Protein AF-A0A4V5NFE4-F1 (afdb_monomer_lite)

Radius of gyration: 32.23 Å; chains: 1; bounding box: 71×56×98 Å

InterPro domains:
  IPR002641 Patatin-like phospholipase domain [PF01734] (300-366)
  IPR002641 Patatin-like phospholipase domain [PS51635] (300-390)
  IPR016035 Acyl transferase/acyl hydrolase/lysophospholipase [SSF52151] (295-385)
  IPR021771 Triacylglycerol lipase, N-terminal [PF11815] (141-292)
  IPR050301 Neuropathy target esterase [PTHR14226] (106-389)

Foldseek 3Di:
DFPPCCVLFAPDQPDPRLQDLVLAPCSVPPVDDVVVLVVVVCVLLDDPPNPPPPPDPDDDDPPPPPDPPPFFFPFDDDPDDPDDDDDPPPPPPPPDPPPPPDPVVVVPVVVVVVVVVVVVVVVVVVVVVVVVVVVCCCVVPVQDDPLVVLVVQLVPDPDPVSNQVSQVVNCVVVVVVVVLAPQDDDQFDSVVLQVLLVLLVVLLVQLVVVLVVPPPPPPDDHSLNVNLVSLLVQLAACRRRLPPVVQVPSGSDDGRPSSVSSVVSSVSSLVCNVPGPVDDPVSNVVSVVSSCVGNDFDEAEQEDDPVCSVVVLVVQLRCLSRVNRGQHYHYDDSVNVVSVVVNPDDSSSSSSNSGPNVVVVVCPQVDDPVVQVVVCVNGVHSDDPSVVVD

Sequence (390 aa):
MADIRKSTDGPDPFSPSAYDFTQIPDYDNDFVVDDDFAEFAKALSAPENASASQDDLTTPPTVFITALNDWRPINQRVRGRRKGSSKKRRPPRRGKDEAREGFVYTLLKWPLLGVVFGWIVLLGAGYMLTRLYIYLYENLVTWRGKREMLRQRLQSQTIYEDWVKAAKELDEHLGNEQWKKTDEYAYYDSKTVRRVKEQMLTLRTRAEAEEKDQSSGNGRIKAIDELRGLVEACVKNNFVGFENPRLYSETYFGTKNLVQSYVDEVSASLTLLLNSRQLTQEDKRTLFKHIHTNFGRTALCLSGGATFAYYHFGIAKALLDASLLPSIITGTSGGALVAALLATRTDDELKKLLVPALAGRITACADPFSVWARRWYKTGARFDSVDWAK

Secondary structure (DSSP, 8-state):
---S-GGG--S-TTSGGGG-GGGSTTTT-----HHHHHHHHHHHHS-TT-S--TT--SS----------TTS-TT---------S----PPP-----SS---HHHHHHHHHHHHHHHHHHHHHHHHHHHHHHHHHHHIIIIIS-HHHHHHHHHHHT--SHHHHHHHHHHHHHHHTHHHHHH----TTS-HHHHHHHHHHHHHHHHHHHHHHHS----TTS--HHHHHHHHHHHH-STTGGGTT-GGGGSSSSS---HHHHHHHHHHHHHHHHHHH-SSS-HHHHHHHHHHHHHHH---EEEE---GGGGGHHHHHHHHHHHTT---SEEEE-THHHHHHHHHHTS-HHHHHHHSSGGGGGG--TT-S-HHHHHHHHHHHS-SS-HHHHH-

Structure (mmCIF, N/CA/C/O backbone):
data_AF-A0A4V5NFE4-F1
#
_entry.id   AF-A0A4V5NFE4-F1
#
loop_
_atom_site.group_PDB
_atom_site.id
_atom_site.type_symbol
_atom_site.label_atom_id
_atom_site.label_alt_id
_atom_site.label_comp_id
_atom_site.label_asym_id
_atom_site.label_entity_id
_atom_site.label_seq_id
_atom_site.pdbx_PDB_ins_code
_atom_site.Cartn_x
_atom_site.Cartn_y
_atom_site.Cartn_z
_atom_site.occupancy
_atom_site.B_iso_or_equiv
_atom_site.auth_seq_id
_atom_site.auth_comp_id
_atom_site.auth_asym_id
_atom_site.auth_atom_id
_atom_site.pdbx_PDB_model_num
ATOM 1 N N . MET A 1 1 ? -6.784 -12.248 8.640 1.00 42.47 1 MET A N 1
ATOM 2 C CA . MET A 1 1 ? -6.821 -11.436 7.409 1.00 42.47 1 MET A CA 1
ATOM 3 C C . MET A 1 1 ? -5.852 -12.059 6.424 1.00 42.47 1 MET A C 1
ATOM 5 O O . MET A 1 1 ? -4.655 -11.857 6.537 1.00 42.47 1 MET A O 1
ATOM 9 N N . ALA A 1 2 ? -6.396 -12.943 5.604 1.00 45.94 2 ALA A N 1
ATOM 10 C CA . ALA A 1 2 ? -5.858 -13.602 4.419 1.00 45.94 2 ALA A CA 1
ATOM 11 C C . ALA A 1 2 ? -7.081 -14.358 3.883 1.00 45.94 2 ALA A C 1
ATOM 13 O O . ALA A 1 2 ? -7.853 -14.876 4.703 1.00 45.94 2 ALA A O 1
ATOM 14 N N . ASP A 1 3 ? -7.338 -14.347 2.583 1.00 45.06 3 ASP A N 1
ATOM 15 C CA . ASP A 1 3 ? -8.487 -15.055 2.033 1.00 45.06 3 ASP A CA 1
ATOM 16 C C . ASP A 1 3 ? -8.400 -16.544 2.412 1.00 45.06 3 ASP A C 1
ATOM 18 O O . ASP A 1 3 ? -7.422 -17.235 2.129 1.00 45.06 3 ASP A O 1
ATOM 22 N N . ILE A 1 4 ? -9.406 -17.040 3.135 1.00 51.56 4 ILE A N 1
ATOM 23 C CA . ILE A 1 4 ? -9.462 -18.448 3.553 1.00 51.56 4 ILE A CA 1
ATOM 24 C C . ILE A 1 4 ? -9.894 -19.317 2.358 1.00 51.56 4 ILE A C 1
ATOM 26 O O . ILE A 1 4 ? -9.630 -20.522 2.326 1.00 51.56 4 ILE A O 1
ATOM 30 N N . ARG A 1 5 ? -10.543 -18.724 1.345 1.00 57.38 5 ARG A N 1
ATOM 31 C CA . ARG A 1 5 ? -11.053 -19.429 0.166 1.00 57.38 5 ARG A CA 1
ATOM 32 C C . ARG A 1 5 ? -9.983 -19.538 -0.917 1.00 57.38 5 ARG A C 1
ATOM 34 O O . ARG A 1 5 ? -10.100 -18.970 -1.996 1.00 57.38 5 ARG A O 1
ATOM 41 N N . LYS A 1 6 ? -9.010 -20.416 -0.670 1.00 66.38 6 LYS A N 1
ATOM 42 C CA . LYS A 1 6 ? -7.976 -20.804 -1.648 1.00 66.38 6 LYS A CA 1
ATOM 43 C C . LYS A 1 6 ? -8.512 -21.497 -2.905 1.00 66.38 6 LYS A C 1
ATOM 45 O O . LYS A 1 6 ? -7.764 -21.763 -3.833 1.00 66.38 6 LYS A O 1
ATOM 50 N N . SER A 1 7 ? -9.805 -21.821 -2.952 1.00 62.34 7 SER A N 1
ATOM 51 C CA . SER A 1 7 ? -10.431 -22.508 -4.089 1.00 62.34 7 SER A CA 1
ATOM 52 C C . SER A 1 7 ? -10.428 -21.687 -5.380 1.00 62.34 7 SER A C 1
ATOM 54 O O . SER A 1 7 ? -10.565 -22.255 -6.457 1.00 62.34 7 SER A O 1
ATOM 56 N N . THR A 1 8 ? -10.336 -20.360 -5.269 1.00 64.12 8 THR A N 1
ATOM 57 C CA . THR A 1 8 ? -10.259 -19.437 -6.413 1.00 64.12 8 THR A CA 1
ATOM 58 C C . THR A 1 8 ? -8.834 -19.019 -6.745 1.00 64.12 8 THR A C 1
ATOM 60 O O . THR A 1 8 ? -8.631 -18.306 -7.725 1.00 64.12 8 THR A O 1
ATOM 63 N N . ASP A 1 9 ? -7.864 -19.411 -5.920 1.00 70.38 9 ASP A N 1
ATOM 64 C CA . ASP A 1 9 ? -6.477 -19.039 -6.141 1.00 70.38 9 ASP A CA 1
ATOM 65 C C . ASP A 1 9 ? -5.940 -19.840 -7.326 1.00 70.38 9 ASP A C 1
ATOM 67 O O . ASP A 1 9 ? -6.214 -21.035 -7.469 1.00 70.38 9 ASP A O 1
ATOM 71 N N . GLY A 1 10 ? -5.208 -19.159 -8.208 1.00 73.12 10 GLY A N 1
ATOM 72 C CA . GLY A 1 10 ? -4.494 -19.807 -9.298 1.00 73.12 10 GLY A CA 1
ATOM 73 C C . GLY A 1 10 ? -3.487 -20.862 -8.806 1.00 73.12 10 GLY A C 1
ATOM 74 O O . GLY A 1 10 ? -3.285 -21.039 -7.602 1.00 73.12 10 GLY A O 1
ATOM 75 N N . PRO A 1 11 ? -2.833 -21.574 -9.737 1.00 80.25 11 PRO A N 1
ATOM 76 C CA . PRO A 1 11 ? -1.801 -22.554 -9.405 1.00 80.25 11 PRO A CA 1
ATOM 77 C C . PRO A 1 11 ? -0.707 -21.964 -8.500 1.00 80.25 11 PRO A C 1
ATOM 79 O O . PRO A 1 11 ? -0.379 -20.780 -8.591 1.00 80.25 11 PRO A O 1
ATOM 82 N N . ASP A 1 12 ? -0.113 -22.812 -7.653 1.00 79.75 12 ASP A N 1
ATOM 83 C CA . ASP A 1 12 ? 1.001 -22.414 -6.785 1.00 79.75 12 ASP A CA 1
ATOM 84 C C . ASP A 1 12 ? 2.127 -21.780 -7.626 1.00 79.75 12 ASP A C 1
ATOM 86 O O . ASP A 1 12 ? 2.523 -22.400 -8.617 1.00 79.75 12 ASP A O 1
ATOM 90 N N . PRO A 1 13 ? 2.669 -20.600 -7.265 1.00 78.19 13 PRO A N 1
ATOM 91 C CA . PRO A 1 13 ? 3.640 -19.877 -8.092 1.00 78.19 13 PRO A CA 1
ATOM 92 C C . PRO A 1 13 ? 4.900 -20.668 -8.470 1.00 78.19 13 PRO A C 1
ATOM 94 O O . PRO A 1 13 ? 5.559 -20.326 -9.449 1.00 78.19 13 PRO A O 1
ATOM 97 N N . PHE A 1 14 ? 5.248 -21.707 -7.707 1.00 82.31 14 PHE A N 1
ATOM 98 C CA . PHE A 1 14 ? 6.413 -22.558 -7.954 1.00 82.31 14 PHE A CA 1
ATOM 99 C C . PHE A 1 14 ? 6.060 -23.864 -8.681 1.00 82.31 14 PHE A C 1
ATOM 101 O O . PHE A 1 14 ? 6.948 -24.653 -9.008 1.00 82.31 14 PHE A O 1
ATOM 108 N N . SER A 1 15 ? 4.777 -24.109 -8.950 1.00 87.44 15 SER A N 1
ATOM 109 C CA . SER A 1 15 ? 4.323 -25.273 -9.709 1.00 87.44 15 SER A CA 1
ATOM 110 C C . SER A 1 15 ? 4.553 -25.094 -11.217 1.00 87.44 15 SER A C 1
ATOM 112 O O . SER A 1 15 ? 4.412 -23.986 -11.736 1.00 87.44 15 SER A O 1
ATOM 114 N N . PRO A 1 16 ? 4.826 -26.175 -11.974 1.00 87.38 16 PRO A N 1
ATOM 115 C CA . PRO A 1 16 ? 4.934 -26.098 -13.433 1.00 87.38 16 PRO A CA 1
ATOM 116 C C . PRO A 1 16 ? 3.672 -25.546 -14.111 1.00 87.38 16 PRO A C 1
ATOM 118 O O . PRO A 1 16 ? 3.772 -24.794 -15.075 1.00 87.38 16 PRO A O 1
ATOM 121 N N . SER A 1 17 ? 2.488 -25.861 -13.573 1.00 87.00 17 SER A N 1
ATOM 122 C CA . SER A 1 17 ? 1.201 -25.339 -14.054 1.00 87.00 17 SER A CA 1
ATOM 123 C C . SER A 1 17 ? 1.091 -23.820 -13.964 1.00 87.00 17 SER A C 1
ATOM 125 O O . SER A 1 17 ? 0.390 -23.216 -14.762 1.00 87.00 17 SER A O 1
ATOM 127 N N . ALA A 1 18 ? 1.807 -23.175 -13.040 1.00 86.69 18 ALA A N 1
ATOM 128 C CA . ALA A 1 18 ? 1.768 -21.723 -12.903 1.00 86.69 18 ALA A CA 1
ATOM 129 C C . ALA A 1 18 ? 2.459 -20.972 -14.045 1.00 86.69 18 ALA A C 1
ATOM 131 O O . ALA A 1 18 ? 2.269 -19.764 -14.171 1.00 86.69 18 ALA A O 1
ATOM 132 N N . TYR A 1 19 ? 3.217 -21.684 -14.882 1.00 89.50 19 TYR A N 1
ATOM 133 C CA . TYR A 1 19 ? 3.859 -21.175 -16.093 1.00 89.50 19 TYR A CA 1
ATOM 134 C C . TYR A 1 19 ? 3.130 -21.604 -17.376 1.00 89.50 19 TYR A C 1
ATOM 136 O O . TYR A 1 19 ? 3.599 -21.307 -18.473 1.00 89.50 19 TYR A O 1
ATOM 144 N N . ASP A 1 20 ? 1.994 -22.294 -17.256 1.00 89.25 20 ASP A N 1
ATOM 145 C CA . ASP A 1 20 ? 1.175 -22.694 -18.394 1.00 89.25 20 ASP A CA 1
ATOM 146 C C . ASP A 1 20 ? 0.302 -21.524 -18.869 1.00 89.25 20 ASP A C 1
ATOM 148 O O . ASP A 1 20 ? -0.683 -21.145 -18.233 1.00 89.25 20 ASP A O 1
ATOM 152 N N . PHE A 1 21 ? 0.672 -20.940 -20.008 1.00 85.44 21 PHE A N 1
ATOM 153 C CA . PHE A 1 21 ? -0.012 -19.780 -20.581 1.00 85.44 21 PHE A CA 1
ATOM 154 C C . PHE A 1 21 ? -1.460 -20.068 -20.982 1.00 85.44 21 PHE A C 1
ATOM 156 O O . PHE A 1 21 ? -2.280 -19.155 -20.956 1.00 85.44 21 PHE A O 1
ATOM 163 N N . THR A 1 22 ? -1.793 -21.327 -21.283 1.00 85.38 22 THR A N 1
ATOM 164 C CA . THR A 1 22 ? -3.147 -21.720 -21.708 1.00 85.38 22 THR A CA 1
ATOM 165 C C . THR A 1 22 ? -4.180 -21.609 -20.585 1.00 85.38 22 THR A C 1
ATOM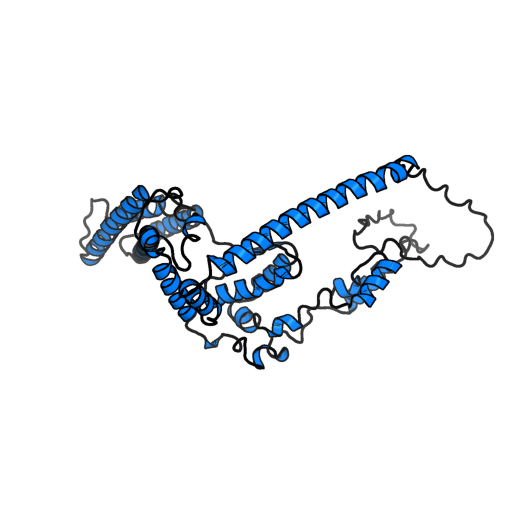 167 O O . THR A 1 22 ? -5.381 -21.584 -20.843 1.00 85.38 22 THR A O 1
ATOM 170 N N . GLN A 1 23 ? -3.724 -21.511 -19.333 1.00 82.38 23 GLN A N 1
ATOM 171 C CA . GLN A 1 23 ? -4.587 -21.379 -18.157 1.00 82.38 23 GLN A CA 1
ATOM 172 C C . GLN A 1 23 ? -4.990 -19.929 -17.872 1.00 82.38 23 GLN A C 1
ATOM 174 O O . GLN A 1 23 ? -5.853 -19.685 -17.025 1.00 82.38 23 GLN A O 1
ATOM 179 N N . ILE A 1 24 ? -4.368 -18.964 -18.554 1.00 87.12 24 ILE A N 1
ATOM 180 C CA . ILE A 1 24 ? -4.669 -17.548 -18.372 1.00 87.12 24 ILE A CA 1
ATOM 181 C C . ILE A 1 24 ? -6.026 -17.239 -19.026 1.00 87.12 24 ILE A C 1
ATOM 183 O O . ILE A 1 24 ? -6.251 -17.633 -20.174 1.00 87.12 24 ILE A O 1
ATOM 187 N N . PRO A 1 25 ? -6.931 -16.512 -18.342 1.00 84.00 25 PRO A N 1
ATOM 188 C CA . PRO A 1 25 ? -8.151 -16.013 -18.969 1.00 84.00 25 PRO A CA 1
ATOM 189 C C . PRO A 1 25 ? -7.836 -15.223 -20.244 1.00 84.00 25 PRO A C 1
ATOM 191 O O . PRO A 1 25 ? -6.888 -14.440 -20.265 1.00 84.00 25 PRO A O 1
ATOM 194 N N . ASP A 1 26 ? -8.636 -15.422 -21.291 1.00 82.12 26 ASP A N 1
ATOM 195 C CA . ASP A 1 26 ? -8.497 -14.722 -22.574 1.00 82.12 26 ASP A CA 1
ATOM 196 C C . ASP A 1 26 ? -7.127 -14.905 -23.260 1.00 82.12 26 ASP A C 1
ATOM 198 O O . ASP A 1 26 ? -6.716 -14.059 -24.049 1.00 82.12 26 ASP A O 1
ATOM 202 N N . TYR A 1 27 ? -6.412 -16.006 -22.988 1.00 82.00 27 TYR A N 1
ATOM 203 C CA . TYR A 1 27 ? -5.087 -16.262 -23.572 1.00 82.00 27 TYR A CA 1
ATOM 204 C C . TYR A 1 27 ? -5.064 -16.175 -25.109 1.00 82.00 27 TYR A C 1
ATOM 206 O O . TYR A 1 27 ? -4.124 -15.606 -25.668 1.00 82.00 27 TYR A O 1
ATOM 214 N N . ASP A 1 28 ? -6.102 -16.700 -25.766 1.00 82.88 28 ASP A N 1
ATOM 215 C CA . ASP A 1 28 ? -6.247 -16.710 -27.228 1.00 82.88 28 ASP A CA 1
ATOM 216 C C . ASP A 1 28 ? -6.814 -15.393 -27.794 1.00 82.88 28 ASP A C 1
ATOM 218 O O . ASP A 1 28 ? -7.025 -15.275 -29.001 1.00 82.88 28 ASP A O 1
ATOM 222 N N . ASN A 1 29 ? -7.102 -14.402 -26.943 1.00 83.19 29 ASN A N 1
ATOM 223 C CA . ASN A 1 29 ? -7.672 -13.128 -27.359 1.00 83.19 29 ASN A CA 1
ATOM 224 C C . ASN A 1 29 ? -6.638 -12.006 -27.232 1.00 83.19 29 ASN A C 1
ATOM 226 O O . ASN A 1 29 ? -6.311 -11.534 -26.143 1.00 83.19 29 ASN A O 1
ATOM 230 N N . ASP A 1 30 ? -6.151 -11.540 -28.376 1.00 77.44 30 ASP A N 1
ATOM 231 C CA . ASP A 1 30 ? -5.199 -10.433 -28.429 1.00 77.44 30 ASP A CA 1
ATOM 232 C C . ASP A 1 30 ? -5.882 -9.059 -28.367 1.00 77.44 30 ASP A C 1
ATOM 234 O O . ASP A 1 30 ? -5.192 -8.050 -28.289 1.00 77.44 30 ASP A O 1
ATOM 238 N N . PHE A 1 31 ? -7.223 -8.998 -28.358 1.00 80.38 31 PHE A N 1
ATOM 239 C CA . PHE A 1 31 ? -8.007 -7.752 -28.348 1.00 80.38 31 PHE A CA 1
ATOM 240 C C . PHE A 1 31 ? -7.602 -6.764 -29.461 1.00 80.38 31 PHE A C 1
ATOM 242 O O . PHE A 1 31 ? -7.769 -5.551 -29.335 1.00 80.38 31 PHE A O 1
ATOM 249 N N . VAL A 1 32 ? -7.086 -7.306 -30.566 1.00 84.38 32 VAL A N 1
ATOM 250 C CA . VAL A 1 32 ? -6.557 -6.586 -31.723 1.00 84.38 32 VAL A CA 1
ATOM 251 C C . VAL A 1 32 ? -7.420 -6.891 -32.945 1.00 84.38 32 VAL A C 1
ATOM 253 O O . VAL A 1 32 ? -7.739 -8.044 -33.225 1.00 84.38 32 VAL A O 1
ATOM 256 N N . VAL A 1 33 ? -7.770 -5.847 -33.698 1.00 89.62 33 VAL A N 1
ATOM 257 C CA . VAL A 1 33 ? -8.383 -5.963 -35.026 1.00 89.62 33 VAL A CA 1
ATOM 258 C C . VAL A 1 33 ? -7.286 -5.729 -36.062 1.00 89.62 33 VAL A C 1
ATOM 260 O O . VAL A 1 33 ? -6.820 -4.605 -36.232 1.00 89.62 33 VAL A O 1
ATOM 263 N N . ASP A 1 34 ? -6.831 -6.784 -36.740 1.00 88.00 34 ASP A N 1
ATOM 264 C CA . ASP A 1 34 ? -5.679 -6.698 -37.654 1.00 88.00 34 ASP A CA 1
ATOM 265 C C . ASP A 1 34 ? -5.867 -5.686 -38.796 1.00 88.00 34 ASP A C 1
ATOM 267 O O . ASP A 1 34 ? -4.896 -5.048 -39.216 1.00 88.00 34 ASP A O 1
ATOM 271 N N . ASP A 1 35 ? -7.105 -5.492 -39.259 1.00 90.88 35 ASP A N 1
ATOM 272 C CA . ASP A 1 35 ? -7.438 -4.514 -40.299 1.00 90.88 35 ASP A CA 1
ATOM 273 C C . ASP A 1 35 ? -7.115 -3.074 -39.861 1.00 90.88 35 ASP A C 1
ATOM 275 O O . ASP A 1 35 ? -6.556 -2.301 -40.645 1.00 90.88 35 ASP A O 1
ATOM 279 N N . ASP A 1 36 ? -7.358 -2.728 -38.592 1.00 90.75 36 ASP A N 1
ATOM 280 C CA . ASP A 1 36 ? -7.062 -1.396 -38.049 1.00 90.75 36 ASP A CA 1
ATOM 281 C C . ASP A 1 36 ? -5.549 -1.135 -38.022 1.00 90.75 36 ASP A C 1
ATOM 283 O O . ASP A 1 36 ? -5.081 -0.038 -38.341 1.00 90.75 36 ASP A O 1
ATOM 287 N N . PHE A 1 37 ? -4.750 -2.161 -37.716 1.00 88.50 37 PHE A N 1
ATOM 288 C CA . PHE A 1 37 ? -3.289 -2.061 -37.739 1.00 88.50 37 PHE A CA 1
ATOM 289 C C . PHE A 1 37 ? -2.721 -2.012 -39.156 1.00 88.50 37 PHE A C 1
ATOM 291 O O . PHE A 1 37 ? -1.714 -1.334 -39.391 1.00 88.50 37 PHE A O 1
ATOM 298 N N . ALA A 1 38 ? -3.366 -2.680 -40.115 1.00 88.19 38 ALA A N 1
ATOM 299 C CA . ALA A 1 38 ? -3.023 -2.543 -41.525 1.00 88.19 38 ALA A CA 1
ATOM 300 C C . ALA A 1 38 ? -3.274 -1.106 -42.014 1.00 88.19 38 ALA A C 1
ATOM 302 O O . ALA A 1 38 ? -2.422 -0.538 -42.706 1.00 88.19 38 ALA A O 1
ATOM 303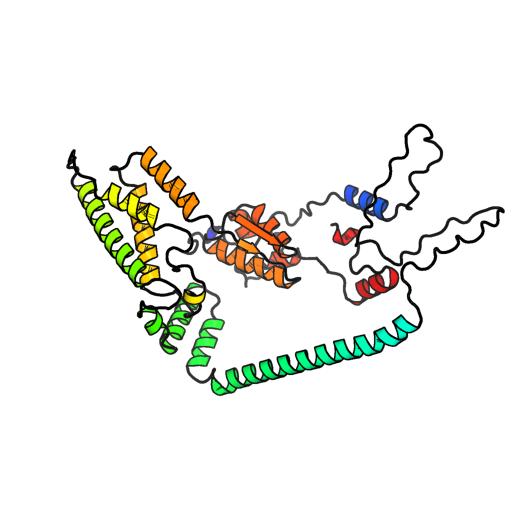 N N . GLU A 1 39 ? -4.389 -0.486 -41.618 1.00 88.44 39 GLU A N 1
ATOM 304 C CA . GLU A 1 39 ? -4.667 0.929 -41.897 1.00 88.44 39 GLU A CA 1
ATOM 305 C C . GLU A 1 39 ? -3.695 1.870 -41.175 1.00 88.44 39 GLU A C 1
ATOM 307 O O . GLU A 1 39 ? -3.168 2.802 -41.788 1.00 88.44 39 GLU A O 1
ATOM 312 N N . PHE A 1 40 ? -3.344 1.592 -39.917 1.00 87.56 40 PHE A N 1
ATOM 313 C CA . PHE A 1 40 ? -2.325 2.354 -39.191 1.00 87.56 40 PHE A CA 1
ATOM 314 C C . PHE A 1 40 ? -0.956 2.308 -39.893 1.00 87.56 40 PHE A C 1
ATOM 316 O O . PHE A 1 40 ? -0.304 3.341 -40.079 1.00 87.56 40 PHE A O 1
ATOM 323 N N . ALA A 1 41 ? -0.535 1.136 -40.377 1.00 86.81 41 ALA A N 1
ATOM 324 C CA . ALA A 1 41 ? 0.697 0.983 -41.149 1.00 86.81 41 ALA A CA 1
ATOM 325 C C . ALA A 1 41 ? 0.652 1.748 -42.490 1.00 86.81 41 ALA A C 1
ATOM 327 O O . ALA A 1 41 ? 1.647 2.363 -42.903 1.00 86.81 41 ALA A O 1
ATOM 328 N N . LYS A 1 42 ? -0.506 1.765 -43.168 1.00 86.31 42 LYS A N 1
ATOM 329 C CA . LYS A 1 42 ? -0.725 2.599 -44.364 1.00 86.31 42 LYS A CA 1
ATOM 330 C C . LYS A 1 42 ? -0.615 4.085 -44.023 1.00 86.31 42 LYS A C 1
ATOM 332 O O . LYS A 1 42 ? 0.092 4.804 -44.725 1.00 86.31 42 LYS A O 1
ATOM 337 N N . ALA A 1 43 ? -1.216 4.535 -42.923 1.00 84.94 43 ALA A N 1
ATOM 338 C CA . ALA A 1 43 ? -1.145 5.925 -42.474 1.00 84.94 43 ALA A CA 1
ATOM 339 C C . ALA A 1 43 ? 0.295 6.362 -42.148 1.00 84.94 43 ALA A C 1
ATOM 341 O O . ALA A 1 43 ? 0.718 7.444 -42.554 1.00 84.94 43 ALA A O 1
ATOM 342 N N . LEU A 1 44 ? 1.093 5.503 -41.502 1.00 81.88 44 LEU A N 1
ATOM 343 C CA . LEU A 1 44 ? 2.510 5.774 -41.218 1.00 81.88 44 LEU A CA 1
ATOM 344 C C . LEU A 1 44 ? 3.384 5.862 -42.480 1.00 81.88 44 LEU A C 1
ATOM 346 O O . LEU A 1 44 ? 4.412 6.544 -42.481 1.00 81.88 44 LEU A O 1
ATOM 350 N N . SER A 1 45 ? 3.004 5.153 -43.545 1.00 79.44 45 SER A N 1
ATOM 351 C CA . SER A 1 45 ? 3.718 5.152 -44.829 1.00 79.44 45 SER A CA 1
ATOM 352 C C . SER A 1 45 ? 3.161 6.155 -45.844 1.00 79.44 45 SER A C 1
ATOM 354 O O . SER A 1 45 ? 3.782 6.365 -46.895 1.00 79.44 45 SER A O 1
ATOM 356 N N . ALA A 1 46 ? 2.038 6.807 -45.530 1.00 74.94 46 ALA A N 1
ATOM 357 C CA . ALA A 1 46 ? 1.417 7.799 -46.388 1.00 74.94 46 ALA A CA 1
ATOM 358 C C . ALA A 1 46 ? 2.374 8.988 -46.603 1.00 74.94 46 ALA A C 1
ATOM 360 O O . ALA A 1 46 ? 2.906 9.555 -45.644 1.00 74.94 46 ALA A O 1
ATOM 361 N N . PRO A 1 47 ? 2.637 9.392 -47.860 1.00 70.06 47 PRO A N 1
ATOM 362 C CA . PRO A 1 47 ? 3.425 10.587 -48.109 1.00 70.06 47 PRO A CA 1
ATOM 363 C C . PRO A 1 47 ? 2.681 11.804 -47.543 1.00 70.06 47 PRO A C 1
ATOM 365 O O . PRO A 1 47 ? 1.480 11.928 -47.750 1.00 70.06 47 PRO A O 1
ATOM 368 N N . GLU A 1 48 ? 3.396 12.739 -46.906 1.00 54.84 48 GLU A N 1
ATOM 369 C CA . GLU A 1 48 ? 2.839 13.959 -46.268 1.00 54.84 48 GLU A CA 1
ATOM 370 C C . GLU A 1 48 ? 1.909 14.800 -47.161 1.00 54.84 48 GLU A C 1
ATOM 372 O O . GLU A 1 48 ? 1.190 15.660 -46.673 1.00 54.84 48 GLU A O 1
ATOM 377 N N . ASN A 1 49 ? 1.921 14.557 -48.473 1.00 51.72 49 ASN A N 1
ATOM 378 C CA . ASN A 1 49 ? 1.140 15.277 -49.474 1.00 51.72 49 ASN A CA 1
ATOM 379 C C . ASN A 1 49 ? 0.088 14.389 -50.172 1.00 51.72 49 ASN A C 1
ATOM 381 O O . ASN A 1 49 ? -0.306 14.699 -51.294 1.00 51.72 49 ASN A O 1
ATOM 385 N N . ALA A 1 50 ? -0.315 13.256 -49.582 1.00 45.84 50 ALA A N 1
ATOM 386 C CA . ALA A 1 50 ? -1.259 12.327 -50.213 1.00 45.84 50 ALA A CA 1
ATOM 387 C C . ALA A 1 50 ? -2.693 12.877 -50.338 1.00 45.84 50 ALA A C 1
ATOM 389 O O . ALA A 1 50 ? -3.400 12.453 -51.247 1.00 45.84 50 ALA A O 1
ATOM 390 N N . SER A 1 51 ? -3.097 13.878 -49.545 1.00 40.19 51 SER A N 1
ATOM 391 C CA . SER A 1 51 ? -4.315 14.665 -49.820 1.00 40.19 51 SER A CA 1
ATOM 392 C C . SER A 1 51 ? -4.046 15.765 -50.846 1.00 40.19 51 SER A C 1
ATOM 394 O O . SER A 1 51 ? -4.152 16.956 -50.567 1.00 40.19 51 SER A O 1
ATOM 396 N N . ALA A 1 52 ? -3.647 15.353 -52.043 1.00 38.53 52 ALA A N 1
ATOM 397 C CA . ALA A 1 52 ? -3.718 16.177 -53.243 1.00 38.53 52 ALA A CA 1
ATOM 398 C C . ALA A 1 52 ? -3.808 15.270 -54.479 1.00 38.53 52 ALA A C 1
ATOM 400 O O . ALA A 1 52 ? -3.036 15.407 -55.432 1.00 38.53 52 ALA A O 1
ATOM 401 N N . SER A 1 53 ? -4.728 14.300 -54.472 1.00 37.31 53 SER A N 1
ATOM 402 C CA . SER A 1 53 ? -5.276 13.818 -55.740 1.00 37.31 53 SER A CA 1
ATOM 403 C C . SER A 1 53 ? -6.003 14.993 -56.395 1.00 37.31 53 SER A C 1
ATOM 405 O O . SER A 1 53 ? -6.791 15.678 -55.752 1.00 37.31 53 SER A O 1
ATOM 407 N N . GLN A 1 54 ? -5.687 15.259 -57.660 1.00 42.38 54 GLN A N 1
ATOM 408 C CA . GLN A 1 54 ? -6.100 16.440 -58.427 1.00 42.38 54 GLN A CA 1
ATOM 409 C C . GLN A 1 54 ? -7.612 16.557 -58.708 1.00 42.38 54 GLN A C 1
ATOM 411 O O . GLN A 1 54 ? -7.986 17.395 -59.523 1.00 42.38 54 GLN A O 1
ATOM 416 N N . ASP A 1 55 ? -8.468 15.782 -58.043 1.00 40.88 55 ASP A N 1
ATOM 417 C CA . ASP A 1 55 ? -9.886 15.658 -58.402 1.00 40.88 55 ASP A CA 1
ATOM 418 C C . ASP A 1 55 ? -10.866 16.295 -57.408 1.00 40.88 55 ASP A C 1
ATOM 420 O O . ASP A 1 55 ? -12.067 16.228 -57.644 1.00 40.88 55 ASP A O 1
ATOM 424 N N . ASP A 1 56 ? -10.405 16.970 -56.350 1.00 41.03 56 ASP A N 1
ATOM 425 C CA . ASP A 1 56 ? -11.318 17.639 -55.410 1.00 41.03 56 ASP A CA 1
ATOM 426 C C . ASP A 1 56 ? -10.966 19.121 -55.213 1.00 41.03 56 ASP A C 1
ATOM 428 O O . ASP A 1 56 ? -10.263 19.532 -54.291 1.00 41.03 56 ASP A O 1
ATOM 432 N N . LEU A 1 57 ? -11.419 19.942 -56.165 1.00 43.78 57 LEU A N 1
ATOM 433 C CA . LEU A 1 57 ? -11.272 21.404 -56.174 1.00 43.78 57 LEU A CA 1
ATOM 434 C C . LEU A 1 57 ? -12.422 22.129 -55.444 1.00 43.78 57 LEU A C 1
ATOM 436 O O . LEU A 1 57 ? -12.522 23.351 -55.547 1.00 43.78 57 LEU A O 1
ATOM 440 N N . THR A 1 58 ? -13.291 21.413 -54.719 1.00 41.62 58 THR A N 1
ATOM 441 C CA . THR A 1 58 ? -14.519 21.995 -54.137 1.00 41.62 58 THR A CA 1
ATOM 442 C C . THR A 1 58 ? -14.582 22.066 -52.612 1.00 41.62 58 THR A C 1
ATOM 444 O O . THR A 1 58 ? -15.485 22.715 -52.087 1.00 41.62 58 THR A O 1
ATOM 447 N N . THR A 1 59 ? -13.620 21.507 -51.879 1.00 39.53 59 THR A N 1
ATOM 448 C CA . THR A 1 59 ? -13.568 21.623 -50.410 1.00 39.53 59 THR A CA 1
ATOM 449 C C . THR A 1 59 ? -12.464 22.575 -49.939 1.00 39.53 59 THR A C 1
ATOM 451 O O . THR A 1 59 ? -11.344 22.504 -50.451 1.00 39.53 59 THR A O 1
ATOM 454 N N . PRO A 1 60 ? -12.730 23.468 -48.958 1.00 40.16 60 PRO A N 1
ATOM 455 C CA . PRO A 1 60 ? -11.693 24.320 -48.380 1.00 40.16 60 PRO A CA 1
ATOM 456 C C . PRO A 1 60 ? -10.586 23.447 -47.769 1.00 40.16 60 PRO A C 1
ATOM 458 O O . PRO A 1 60 ? -10.879 22.351 -47.285 1.00 40.16 60 PRO A O 1
ATOM 461 N N . PRO A 1 61 ? -9.319 23.898 -47.789 1.00 40.09 61 PRO A N 1
ATOM 462 C CA . PRO A 1 61 ? -8.196 23.075 -47.370 1.00 40.09 61 PRO A CA 1
ATOM 463 C C . PRO A 1 61 ? -8.385 22.691 -45.906 1.00 40.09 61 PRO A C 1
ATOM 465 O O . PRO A 1 61 ? -8.291 23.535 -45.013 1.00 40.09 61 PRO A O 1
ATOM 468 N N . THR A 1 62 ? -8.648 21.412 -45.647 1.00 39.53 62 THR A N 1
ATOM 469 C CA . THR A 1 62 ? -8.536 20.865 -44.300 1.00 39.53 62 THR A CA 1
ATOM 470 C C . THR A 1 62 ? -7.075 21.010 -43.913 1.00 39.53 62 THR A C 1
ATOM 472 O O . THR A 1 62 ? -6.210 20.320 -44.455 1.00 39.53 62 THR A O 1
ATOM 475 N N . VAL A 1 63 ? -6.778 21.964 -43.032 1.00 37.72 63 VAL A N 1
ATOM 476 C CA . VAL A 1 63 ? -5.454 22.102 -42.433 1.00 37.72 63 VAL A CA 1
ATOM 477 C C . VAL A 1 63 ? -5.204 20.800 -41.691 1.00 37.72 63 VAL A C 1
ATOM 479 O O . VAL A 1 63 ? -5.781 20.556 -40.634 1.00 37.72 63 VAL A O 1
ATOM 482 N N . PHE A 1 64 ? -4.401 19.923 -42.286 1.00 43.19 64 PHE A N 1
ATOM 483 C CA . PHE A 1 64 ? -3.967 18.704 -41.636 1.00 43.19 64 PHE A CA 1
ATOM 484 C C . PHE A 1 64 ? -3.006 19.121 -40.525 1.00 43.19 64 PHE A C 1
ATOM 486 O O . PHE A 1 64 ? -1.812 19.326 -40.746 1.00 43.19 64 PHE A O 1
ATOM 493 N N . ILE A 1 65 ? -3.557 19.345 -39.333 1.00 36.44 65 ILE A N 1
ATOM 494 C CA . ILE A 1 65 ? -2.775 19.532 -38.118 1.00 36.44 65 ILE A CA 1
ATOM 495 C C . ILE A 1 65 ? -2.248 18.148 -37.748 1.00 36.44 65 ILE A C 1
ATOM 497 O O . ILE A 1 65 ? -2.795 17.454 -36.897 1.00 36.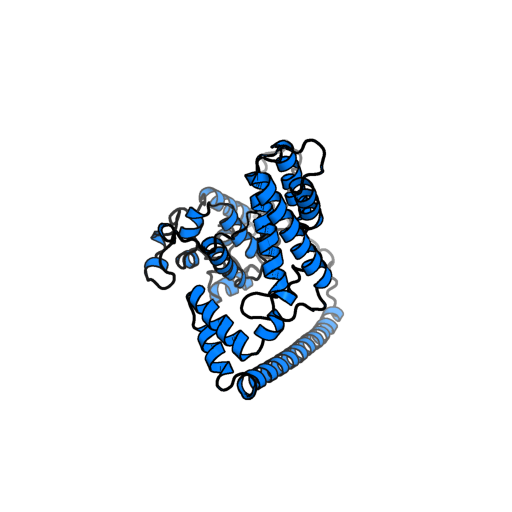44 65 ILE A O 1
ATOM 501 N N . THR A 1 66 ? -1.182 17.717 -38.415 1.00 38.25 66 THR A N 1
ATOM 502 C CA . THR A 1 66 ? -0.325 16.686 -37.842 1.00 38.25 66 THR A CA 1
ATOM 503 C C . THR A 1 66 ? 0.435 17.320 -36.700 1.00 38.25 66 THR A C 1
ATOM 505 O O . THR A 1 66 ? 1.336 18.130 -36.924 1.00 38.25 66 THR A O 1
ATOM 508 N N . ALA A 1 67 ? 0.104 16.924 -35.472 1.00 35.66 67 ALA A N 1
ATOM 509 C CA . ALA A 1 67 ? 1.105 16.944 -34.423 1.00 35.66 67 ALA A CA 1
ATOM 510 C C . ALA A 1 67 ? 2.331 16.207 -34.983 1.00 35.66 67 ALA A C 1
ATOM 512 O O . ALA A 1 67 ? 2.211 15.089 -35.490 1.00 35.66 67 ALA A O 1
ATOM 513 N N . LEU A 1 68 ? 3.493 16.861 -34.981 1.00 42.97 68 LEU A N 1
ATOM 514 C CA . LEU A 1 68 ? 4.768 16.181 -35.170 1.00 42.97 68 LEU A CA 1
ATOM 515 C C . LEU A 1 68 ? 4.839 15.118 -34.071 1.00 42.97 68 LEU A C 1
ATOM 517 O O . LEU A 1 68 ? 5.185 15.425 -32.938 1.00 42.97 68 LEU A O 1
ATOM 521 N N . ASN A 1 69 ? 4.404 13.896 -34.377 1.00 50.09 69 ASN A N 1
ATOM 522 C CA . ASN A 1 69 ? 4.492 12.788 -33.443 1.00 50.09 69 ASN A CA 1
ATOM 523 C C . ASN A 1 69 ? 5.970 12.638 -33.064 1.00 50.09 69 ASN A C 1
ATOM 525 O O . ASN A 1 69 ? 6.802 12.416 -33.947 1.00 50.09 69 ASN A O 1
ATOM 529 N N . ASP A 1 70 ? 6.273 12.683 -31.763 1.00 47.81 70 ASP A N 1
ATOM 530 C CA . ASP A 1 70 ? 7.598 12.389 -31.176 1.00 47.81 70 ASP A CA 1
ATOM 531 C C . ASP A 1 70 ? 8.141 10.998 -31.571 1.00 47.81 70 ASP A C 1
ATOM 533 O O . ASP A 1 70 ? 9.291 10.649 -31.318 1.00 47.81 70 ASP A O 1
ATOM 537 N N . TRP A 1 71 ? 7.305 10.193 -32.225 1.00 50.09 71 TRP A N 1
ATOM 538 C CA . TRP A 1 71 ? 7.552 8.818 -32.631 1.00 50.09 71 TRP A CA 1
ATOM 539 C C . TRP A 1 71 ? 7.994 8.672 -34.088 1.00 50.09 71 TRP A C 1
ATOM 541 O O . TRP A 1 71 ? 8.244 7.551 -34.539 1.00 50.09 71 TRP A O 1
ATOM 551 N N . ARG A 1 72 ? 8.075 9.764 -34.861 1.00 52.59 72 ARG A N 1
ATOM 552 C CA . ARG A 1 72 ? 8.440 9.658 -36.275 1.00 52.59 72 ARG A CA 1
ATOM 553 C C . ARG A 1 72 ? 9.946 9.435 -36.438 1.00 52.59 72 ARG A C 1
ATOM 555 O O . ARG A 1 72 ? 10.746 10.190 -35.883 1.00 52.59 72 ARG A O 1
ATOM 562 N N . PRO A 1 73 ? 10.364 8.447 -37.243 1.00 54.75 73 PRO A N 1
ATOM 563 C CA . PRO A 1 73 ? 11.773 8.223 -37.502 1.00 54.75 73 PRO A CA 1
ATOM 564 C C . PRO A 1 73 ? 12.433 9.428 -38.190 1.00 54.75 73 PRO A C 1
ATOM 566 O O . PRO A 1 73 ? 12.144 9.747 -39.344 1.00 54.75 73 PRO A O 1
ATOM 569 N N . ILE A 1 74 ? 13.363 10.064 -37.471 1.00 55.88 74 ILE A N 1
ATOM 570 C CA . ILE A 1 74 ? 14.105 11.278 -37.853 1.00 55.88 74 ILE A CA 1
ATOM 571 C C . ILE A 1 74 ? 14.806 11.125 -39.217 1.00 55.88 74 ILE A C 1
ATOM 573 O O . ILE A 1 74 ? 14.935 12.092 -39.964 1.00 55.88 74 ILE A O 1
ATOM 577 N N . ASN A 1 75 ? 15.223 9.905 -39.575 1.00 55.56 75 ASN A N 1
ATOM 578 C CA . ASN A 1 75 ? 16.050 9.633 -40.758 1.00 55.56 75 ASN A CA 1
ATOM 579 C C . ASN A 1 75 ? 15.345 8.804 -41.851 1.00 55.56 75 ASN A C 1
ATOM 581 O O . ASN A 1 75 ? 16.005 8.108 -42.630 1.00 55.56 75 ASN A O 1
ATOM 585 N N . GLN A 1 76 ? 14.013 8.836 -41.942 1.00 53.94 76 GLN A N 1
ATOM 586 C CA . GLN A 1 76 ? 13.305 8.054 -42.959 1.00 53.94 76 GLN A CA 1
ATOM 587 C C . GLN A 1 76 ? 13.581 8.591 -44.379 1.00 53.94 76 GLN A C 1
ATOM 589 O O . GLN A 1 76 ? 13.155 9.681 -44.762 1.00 53.94 76 GLN A O 1
ATOM 594 N N . ARG A 1 77 ? 14.292 7.807 -45.203 1.00 50.31 77 ARG A N 1
ATOM 595 C CA . ARG A 1 77 ? 14.511 8.127 -46.625 1.00 50.31 77 ARG A CA 1
ATOM 596 C C . ARG A 1 77 ? 13.198 8.002 -47.400 1.00 50.31 77 ARG A C 1
ATOM 598 O O . ARG A 1 77 ? 12.800 6.902 -47.777 1.00 50.31 77 ARG A O 1
ATOM 605 N N . VAL A 1 78 ? 12.562 9.130 -47.699 1.00 52.16 78 VAL A N 1
ATOM 606 C CA . VAL A 1 78 ? 11.398 9.177 -48.593 1.00 52.16 78 VAL A CA 1
ATOM 607 C C . VAL A 1 78 ? 11.858 8.914 -50.033 1.00 52.16 78 VAL A C 1
ATOM 609 O O . VAL A 1 78 ? 12.737 9.604 -50.558 1.00 52.16 78 VAL A O 1
ATOM 612 N N . ARG A 1 79 ? 11.279 7.907 -50.701 1.00 46.34 79 ARG A N 1
ATOM 613 C CA . ARG A 1 79 ? 11.523 7.650 -52.132 1.00 46.34 79 ARG A CA 1
ATOM 614 C C . ARG A 1 79 ? 10.906 8.781 -52.960 1.00 46.34 79 ARG A C 1
ATOM 616 O O . ARG A 1 79 ? 9.707 8.801 -53.214 1.00 46.34 79 ARG A O 1
ATOM 623 N N . GLY A 1 80 ? 11.738 9.720 -53.404 1.00 45.16 80 GLY A N 1
ATOM 624 C CA . GLY A 1 80 ? 11.337 10.749 -54.360 1.00 45.16 80 GLY A CA 1
ATOM 625 C C . GLY A 1 80 ? 10.915 10.137 -55.702 1.00 45.16 80 GLY A C 1
ATOM 626 O O . GLY A 1 80 ? 11.637 9.325 -56.282 1.00 45.16 80 GLY A O 1
ATOM 627 N N . ARG A 1 81 ? 9.742 10.536 -56.205 1.00 42.97 81 ARG A N 1
ATOM 628 C CA . ARG A 1 81 ? 9.207 10.152 -57.522 1.00 42.97 81 ARG A CA 1
ATOM 629 C C . ARG A 1 81 ? 10.229 10.476 -58.626 1.00 42.97 81 ARG A C 1
ATOM 631 O O . ARG A 1 81 ? 10.711 11.607 -58.698 1.00 42.97 81 ARG A O 1
ATOM 638 N N . ARG A 1 82 ? 10.522 9.515 -59.517 1.00 45.12 82 ARG A N 1
ATOM 639 C CA . ARG A 1 82 ? 11.245 9.760 -60.784 1.00 45.12 82 ARG A CA 1
ATOM 640 C C . ARG A 1 82 ? 10.468 10.819 -61.578 1.00 45.12 82 ARG A C 1
ATOM 642 O O . ARG A 1 82 ? 9.401 10.529 -62.110 1.00 45.12 82 ARG A O 1
ATOM 649 N N . LYS A 1 83 ? 10.968 12.057 -61.616 1.00 41.84 83 LYS A N 1
ATOM 650 C CA . LYS A 1 83 ? 10.387 13.138 -62.423 1.00 41.84 83 LYS A CA 1
ATOM 651 C C . LYS A 1 83 ? 10.909 13.049 -63.852 1.00 41.84 83 LYS A C 1
ATOM 653 O O . LYS A 1 83 ? 12.081 13.320 -64.099 1.00 41.84 83 LYS A O 1
ATOM 658 N N . GLY A 1 84 ? 10.019 12.706 -64.777 1.00 42.03 84 GLY A N 1
ATOM 659 C CA . GLY A 1 84 ? 10.181 13.051 -66.182 1.00 42.03 84 GLY A CA 1
ATOM 660 C C . GLY A 1 84 ? 10.088 14.567 -66.383 1.00 42.03 84 GLY A C 1
ATOM 661 O O . GLY A 1 84 ? 9.286 15.236 -65.737 1.00 42.03 84 GLY A O 1
ATOM 662 N N . SER A 1 85 ? 10.921 15.054 -67.301 1.00 39.81 85 SER A N 1
ATOM 663 C CA . SER A 1 85 ? 10.832 16.320 -68.038 1.00 39.81 85 SER A CA 1
ATOM 664 C C . SER A 1 85 ? 10.944 17.668 -67.287 1.00 39.81 85 SER A C 1
ATOM 666 O O . SER A 1 85 ? 10.098 18.094 -66.505 1.00 39.81 85 SER A O 1
ATOM 668 N N . SER A 1 86 ? 12.054 18.345 -67.601 1.00 45.88 86 SER A N 1
ATOM 669 C CA . SER A 1 86 ? 12.395 19.776 -67.530 1.00 45.88 86 SER A CA 1
ATOM 670 C C . SER A 1 86 ? 11.484 20.759 -66.771 1.00 45.88 86 SER A C 1
ATOM 672 O O . SER A 1 86 ? 10.563 21.361 -67.318 1.00 45.88 86 SER A O 1
ATOM 674 N N . LYS A 1 87 ? 11.919 21.118 -65.561 1.00 40.75 87 LYS A N 1
ATOM 675 C CA . LYS A 1 87 ? 12.078 22.522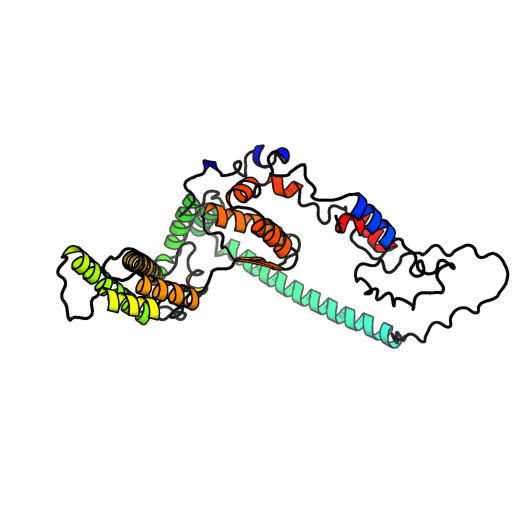 -65.131 1.00 40.75 87 LYS A CA 1
ATOM 676 C C . LYS A 1 87 ? 13.060 22.519 -63.961 1.00 40.75 87 LYS A C 1
ATOM 678 O O . LYS A 1 87 ? 12.765 21.927 -62.924 1.00 40.75 87 LYS A O 1
ATOM 683 N N . LYS A 1 88 ? 14.239 23.138 -64.129 1.00 47.28 88 LYS A N 1
ATOM 684 C CA . LYS A 1 88 ? 15.226 23.370 -63.054 1.00 47.28 88 LYS A CA 1
ATOM 685 C C . LYS A 1 88 ? 14.563 24.214 -61.954 1.00 47.28 88 LYS A C 1
ATOM 687 O O . LYS A 1 88 ? 14.676 25.436 -61.942 1.00 47.28 88 LYS A O 1
ATOM 692 N N . ARG A 1 89 ? 13.842 23.573 -61.030 1.00 45.16 89 ARG A N 1
ATOM 693 C CA . ARG A 1 89 ? 13.496 24.181 -59.745 1.00 45.16 89 ARG A CA 1
ATOM 694 C C . ARG A 1 89 ? 14.816 24.331 -58.997 1.00 45.16 89 ARG A C 1
ATOM 696 O O . ARG A 1 89 ? 15.472 23.333 -58.710 1.00 45.16 89 ARG A O 1
ATOM 703 N N . ARG A 1 90 ? 15.232 25.580 -58.762 1.00 49.91 90 ARG A N 1
ATOM 704 C CA . ARG A 1 90 ? 16.340 25.895 -57.851 1.00 49.91 90 ARG A CA 1
ATOM 705 C C . ARG A 1 90 ? 16.104 25.122 -56.544 1.00 49.91 90 ARG A C 1
ATOM 707 O O . ARG A 1 90 ? 14.944 25.045 -56.128 1.00 49.91 90 ARG A O 1
ATOM 714 N N . PRO A 1 91 ? 17.146 24.531 -55.930 1.00 48.59 91 PRO A N 1
ATOM 715 C CA . PRO A 1 91 ? 16.978 23.871 -54.643 1.00 48.59 91 PRO A CA 1
ATOM 716 C C . PRO A 1 91 ? 16.312 24.870 -53.689 1.00 48.59 91 PRO A C 1
ATOM 718 O O . PRO A 1 91 ? 16.648 26.062 -53.761 1.00 48.59 91 PRO A O 1
ATOM 721 N N . PRO A 1 92 ? 15.341 24.446 -52.860 1.00 47.41 92 PRO A N 1
ATOM 722 C CA . PRO A 1 92 ? 14.786 25.336 -51.855 1.00 47.41 92 PRO A CA 1
ATOM 723 C C . PRO A 1 92 ? 15.972 25.910 -51.085 1.00 47.41 92 PRO A C 1
ATOM 725 O O . PRO A 1 92 ? 16.852 25.166 -50.644 1.00 47.41 92 PRO A O 1
ATOM 728 N N . ARG A 1 93 ? 16.059 27.243 -51.023 1.00 48.75 93 ARG A N 1
ATOM 729 C CA . ARG A 1 93 ? 17.021 27.909 -50.151 1.00 48.75 93 ARG A CA 1
ATOM 730 C C . ARG A 1 93 ? 16.696 27.405 -48.757 1.00 48.75 93 ARG A C 1
ATOM 732 O O . ARG A 1 93 ? 15.676 27.796 -48.201 1.00 48.75 93 ARG A O 1
ATOM 739 N N . ARG A 1 94 ? 17.524 26.480 -48.266 1.00 51.09 94 ARG A N 1
ATOM 740 C CA . ARG A 1 94 ? 17.540 26.022 -46.882 1.00 51.09 94 ARG A CA 1
ATOM 741 C C . ARG A 1 94 ? 17.416 27.290 -46.042 1.00 51.09 94 ARG A C 1
ATOM 743 O O . ARG A 1 94 ? 18.245 28.191 -46.199 1.00 51.09 94 ARG A O 1
ATOM 750 N N . GLY A 1 95 ? 16.311 27.424 -45.307 1.00 46.28 95 GLY A N 1
ATOM 751 C CA . GLY A 1 95 ? 16.135 28.538 -44.384 1.00 46.28 95 GLY A CA 1
ATOM 752 C C . GLY A 1 95 ? 17.400 28.637 -43.542 1.00 46.28 95 GLY A C 1
ATOM 753 O O . GLY A 1 95 ? 17.980 27.603 -43.210 1.00 46.28 95 GLY A O 1
ATOM 754 N N . LYS A 1 96 ? 17.884 29.864 -43.309 1.00 46.81 96 LYS A N 1
ATOM 755 C CA . LYS A 1 96 ? 18.988 30.120 -42.375 1.00 46.81 96 LYS A CA 1
ATOM 756 C C . LYS A 1 96 ? 18.766 29.243 -41.148 1.00 46.81 96 LYS A C 1
ATOM 758 O O . LYS A 1 96 ? 17.686 29.329 -40.576 1.00 46.81 96 LYS A O 1
ATOM 763 N N . ASP A 1 97 ? 19.754 28.417 -40.813 1.00 46.72 97 ASP A N 1
ATOM 764 C CA . ASP A 1 97 ? 19.712 27.521 -39.663 1.00 46.72 97 ASP A CA 1
ATOM 765 C C . ASP A 1 97 ? 19.148 28.271 -38.442 1.00 46.72 97 ASP A C 1
ATOM 767 O O . ASP A 1 97 ? 19.778 29.198 -37.926 1.00 46.72 97 ASP A O 1
ATOM 771 N N . GLU A 1 98 ? 17.929 27.925 -38.018 1.00 57.56 98 GLU A N 1
ATOM 772 C CA . GLU A 1 98 ? 17.307 28.509 -36.820 1.00 57.56 98 GLU A CA 1
ATOM 773 C C . GLU A 1 98 ? 18.059 28.059 -35.557 1.00 57.56 98 GLU A C 1
ATOM 775 O O . GLU A 1 98 ? 18.163 28.802 -34.582 1.00 57.56 98 GLU A O 1
ATOM 780 N N . ALA A 1 99 ? 18.715 26.896 -35.624 1.00 54.41 99 ALA A N 1
ATOM 781 C CA . ALA A 1 99 ? 19.766 26.500 -34.703 1.00 54.41 99 ALA A CA 1
ATOM 782 C C . ALA A 1 99 ? 21.109 27.059 -35.200 1.00 54.41 99 ALA A C 1
ATOM 784 O O . ALA A 1 99 ? 21.759 26.475 -36.063 1.00 54.41 99 ALA A O 1
ATOM 785 N N . ARG A 1 100 ? 21.539 28.207 -34.663 1.00 55.38 100 ARG A N 1
ATOM 786 C CA . ARG A 1 100 ? 22.896 28.758 -34.853 1.00 55.38 100 ARG A CA 1
ATOM 787 C C . ARG A 1 100 ? 23.967 27.812 -34.275 1.00 55.38 100 ARG A C 1
ATOM 789 O O . ARG A 1 100 ? 24.599 28.119 -33.266 1.00 55.38 100 ARG A O 1
ATOM 796 N N . GLU A 1 101 ? 24.218 26.682 -34.920 1.00 58.75 101 GLU A N 1
ATOM 797 C CA . GLU A 1 101 ? 25.338 25.788 -34.618 1.00 58.75 101 GLU A CA 1
ATOM 798 C C . GLU A 1 101 ? 26.619 26.334 -35.271 1.00 58.75 101 GLU A C 1
ATOM 800 O O . GLU A 1 101 ? 27.144 25.808 -36.249 1.00 58.75 101 GLU A O 1
ATOM 805 N N . GLY A 1 102 ? 27.109 27.468 -34.764 1.00 68.44 102 GLY A N 1
ATOM 806 C CA . GLY A 1 102 ? 28.402 28.017 -35.179 1.00 68.44 102 GLY A CA 1
ATOM 807 C C . GLY A 1 102 ? 29.576 27.200 -34.626 1.00 68.44 102 GLY A C 1
ATOM 808 O O . GLY A 1 102 ? 29.434 26.474 -33.647 1.00 68.44 102 GLY A O 1
ATOM 809 N N . PHE A 1 103 ? 30.777 27.382 -35.182 1.00 73.06 103 PHE A N 1
ATOM 810 C CA . PHE A 1 103 ? 32.019 26.749 -34.695 1.00 73.06 103 PHE A CA 1
ATOM 811 C C . PHE A 1 103 ? 32.233 26.902 -33.173 1.00 73.06 103 PHE A C 1
ATOM 813 O O . PHE A 1 103 ? 32.712 25.983 -32.514 1.00 73.06 103 PHE A O 1
ATOM 820 N N . VAL A 1 104 ? 31.802 28.032 -32.602 1.00 76.94 104 VAL A N 1
ATOM 821 C CA . VAL A 1 104 ? 31.851 28.319 -31.158 1.00 76.94 104 VAL A CA 1
ATOM 822 C C . VAL A 1 104 ? 30.990 27.349 -30.339 1.00 76.94 104 VAL A C 1
ATOM 824 O O . VAL A 1 104 ? 31.409 26.931 -29.263 1.00 76.94 104 VAL A O 1
ATOM 827 N N . TYR A 1 105 ? 29.823 26.942 -30.853 1.00 76.38 105 TYR A N 1
ATOM 828 C CA . TYR A 1 105 ? 28.976 25.939 -30.204 1.00 76.38 105 TYR A CA 1
ATOM 829 C C . TYR A 1 105 ? 29.712 24.600 -30.120 1.00 76.38 105 TYR A C 1
ATOM 831 O O . TYR A 1 105 ? 29.796 24.017 -29.044 1.00 76.38 105 TYR A O 1
ATOM 839 N N . THR A 1 106 ? 30.335 24.153 -31.212 1.00 74.12 106 THR A N 1
ATOM 840 C CA . THR A 1 106 ? 31.122 22.910 -31.221 1.00 74.12 106 THR A CA 1
ATOM 841 C C . THR A 1 106 ? 32.353 23.000 -30.313 1.00 74.12 106 THR A C 1
ATOM 843 O O . THR A 1 106 ? 32.643 22.045 -29.595 1.00 74.12 106 THR A O 1
ATOM 846 N N . LEU A 1 107 ? 33.046 24.144 -30.290 1.00 81.00 107 LEU A N 1
ATOM 847 C CA . LEU A 1 107 ? 34.239 24.358 -29.464 1.00 81.00 107 LEU A CA 1
ATOM 848 C C . LEU A 1 107 ? 33.927 24.353 -27.958 1.00 81.00 107 LEU A C 1
ATOM 850 O O . LEU A 1 107 ? 34.712 23.817 -27.185 1.00 81.00 107 LEU A O 1
ATOM 854 N N . LEU A 1 108 ? 32.790 24.920 -27.540 1.00 85.12 108 LEU A N 1
ATOM 855 C CA . LEU A 1 108 ? 32.391 24.987 -26.127 1.00 85.12 108 LEU A CA 1
ATOM 856 C C . LEU A 1 108 ? 31.624 23.745 -25.654 1.00 85.12 108 LEU A C 1
ATOM 858 O O . LEU A 1 108 ? 31.733 23.367 -24.488 1.00 85.12 108 LEU A O 1
ATOM 862 N N . LYS A 1 109 ? 30.874 23.085 -26.546 1.00 85.62 109 LYS A N 1
ATOM 863 C CA . LYS A 1 109 ? 30.048 21.915 -26.217 1.00 85.62 109 LYS A CA 1
ATOM 864 C C . LYS A 1 109 ? 30.879 20.759 -25.678 1.00 85.62 109 LYS A C 1
ATOM 866 O O . LYS A 1 109 ? 30.535 20.227 -24.632 1.00 85.62 109 LYS A O 1
ATOM 871 N N . TRP A 1 110 ? 31.946 20.358 -26.368 1.00 86.94 110 TRP A N 1
ATOM 872 C CA . TRP A 1 110 ? 32.709 19.162 -25.990 1.00 86.94 110 TRP A CA 1
ATOM 873 C C . TRP A 1 110 ? 33.467 19.302 -24.659 1.00 86.94 110 TRP A C 1
ATOM 875 O O . TRP A 1 110 ? 33.360 18.383 -23.847 1.00 86.94 110 TRP A O 1
ATOM 885 N N . PRO A 1 111 ? 34.151 20.426 -24.359 1.00 91.69 111 PRO A N 1
ATOM 886 C CA . PRO A 1 111 ? 34.742 20.651 -23.040 1.00 91.69 111 PRO A CA 1
ATOM 887 C C . PRO A 1 111 ? 33.697 20.722 -21.922 1.00 91.69 111 PRO A C 1
ATOM 889 O O . PRO A 1 111 ? 33.880 20.085 -20.888 1.00 91.69 111 PRO A O 1
ATOM 892 N N . LEU A 1 112 ? 32.579 21.432 -22.135 1.00 90.44 112 LEU A N 1
ATOM 893 C CA . LEU A 1 112 ? 31.490 21.504 -21.154 1.00 90.44 112 LEU A CA 1
ATOM 894 C C . LEU A 1 112 ? 30.911 20.113 -20.871 1.00 90.44 112 LEU A C 1
ATOM 896 O O . LEU A 1 112 ? 30.745 19.729 -19.717 1.00 90.44 112 LEU A O 1
ATOM 900 N N . LEU A 1 113 ? 30.651 19.338 -21.925 1.00 91.12 113 LEU A N 1
ATOM 901 C CA . LEU A 1 113 ? 30.158 17.969 -21.825 1.00 91.12 113 LEU A CA 1
ATOM 902 C C . LEU A 1 113 ? 31.172 17.065 -21.106 1.00 91.12 113 LEU A C 1
ATOM 904 O O . LEU A 1 113 ? 30.777 16.245 -20.285 1.00 91.12 113 LEU A O 1
ATOM 908 N N . GLY A 1 114 ? 32.471 17.249 -21.359 1.00 94.44 114 GLY A N 1
ATOM 909 C CA . GLY A 1 114 ? 33.551 16.552 -20.658 1.00 94.44 114 GLY A CA 1
ATOM 910 C C . GLY A 1 114 ? 33.588 16.863 -19.161 1.00 94.44 114 GLY A C 1
ATOM 911 O O . GLY A 1 114 ? 33.705 15.942 -18.358 1.00 94.44 114 GLY A O 1
ATOM 912 N N . VAL A 1 115 ? 33.414 18.131 -18.772 1.00 95.31 115 VAL A N 1
ATOM 913 C CA . VAL A 1 115 ? 33.311 18.535 -17.358 1.00 95.31 115 VAL A CA 1
ATOM 914 C C . VAL A 1 115 ? 32.068 17.929 -16.710 1.00 95.31 115 VAL A C 1
ATOM 916 O O . VAL A 1 115 ? 32.170 17.350 -15.632 1.00 95.31 115 VAL A O 1
ATOM 919 N N . VAL A 1 116 ? 30.909 18.006 -17.370 1.00 95.38 116 VAL A N 1
ATOM 920 C CA . VAL A 1 116 ? 29.653 17.435 -16.858 1.00 95.38 116 VAL A CA 1
ATOM 921 C C . VAL A 1 116 ? 29.769 15.920 -16.690 1.00 95.38 116 VAL A C 1
ATOM 923 O O . VAL A 1 116 ? 29.461 15.405 -15.617 1.00 95.38 116 VAL A O 1
ATOM 926 N N . PHE A 1 117 ? 30.259 15.195 -17.699 1.00 96.06 117 PHE A N 1
ATOM 927 C CA . PHE A 1 117 ? 30.457 13.749 -17.591 1.00 96.06 117 PHE A CA 1
ATOM 928 C C . PHE A 1 117 ? 31.517 13.385 -16.554 1.00 96.06 117 PHE A C 1
ATOM 930 O O . PHE A 1 117 ? 31.297 12.456 -15.785 1.00 96.06 117 PHE A O 1
ATOM 937 N N . GLY A 1 118 ? 32.625 14.126 -16.478 1.00 96.75 118 GLY A N 1
ATOM 938 C CA . GLY A 1 118 ? 33.642 13.934 -15.444 1.00 96.75 118 GLY A CA 1
ATOM 939 C C . GLY A 1 118 ? 33.068 14.111 -14.038 1.00 96.75 118 GLY A C 1
ATOM 940 O O . GLY A 1 118 ? 33.324 13.290 -13.160 1.00 96.75 118 GLY A O 1
ATOM 941 N N . TRP A 1 119 ? 32.218 15.122 -13.842 1.00 96.94 119 TRP A N 1
ATOM 942 C CA . TRP A 1 119 ? 31.525 15.354 -12.578 1.00 96.94 119 TRP A CA 1
ATOM 943 C C . TRP A 1 119 ? 30.526 14.240 -12.245 1.00 96.94 119 TRP A C 1
ATOM 945 O O . TRP A 1 119 ? 30.512 13.747 -11.120 1.00 96.94 119 TRP A O 1
ATOM 955 N N . ILE A 1 120 ? 29.741 13.779 -13.225 1.00 96.50 120 ILE A N 1
ATOM 956 C CA . ILE A 1 120 ? 28.829 12.635 -13.061 1.00 96.50 120 ILE A CA 1
ATOM 957 C C . ILE A 1 120 ? 29.606 11.367 -12.688 1.00 96.50 120 ILE A C 1
ATOM 959 O O . ILE A 1 120 ? 29.185 10.642 -11.790 1.00 96.50 120 ILE A O 1
ATOM 963 N N . VAL A 1 121 ? 30.744 11.104 -13.336 1.00 96.94 121 VAL A N 1
ATOM 964 C CA . VAL A 1 121 ? 31.603 9.951 -13.026 1.00 96.94 121 VAL A CA 1
ATOM 965 C C . VAL A 1 121 ? 32.180 10.066 -11.618 1.00 96.94 121 VAL A C 1
ATOM 967 O O . VAL A 1 121 ? 32.160 9.080 -10.888 1.00 96.94 121 VAL A O 1
ATOM 970 N N . LEU A 1 122 ? 32.640 11.249 -11.204 1.00 97.50 122 LEU A N 1
ATOM 971 C CA . LEU A 1 122 ? 33.157 11.478 -9.853 1.00 97.50 122 LEU A CA 1
ATOM 972 C C . LEU A 1 122 ? 32.072 11.257 -8.794 1.00 97.50 122 LEU A C 1
ATOM 974 O O . LEU A 1 122 ? 32.299 10.520 -7.835 1.00 97.50 122 LEU A O 1
ATOM 978 N N . LEU A 1 123 ? 30.884 11.841 -8.979 1.00 97.00 123 LEU A N 1
ATOM 979 C CA . LEU A 1 123 ? 29.741 11.627 -8.087 1.00 97.00 123 LEU A CA 1
ATOM 980 C C . LEU A 1 123 ? 29.314 10.155 -8.064 1.00 97.00 123 LEU A C 1
ATOM 982 O O . LEU A 1 123 ? 29.050 9.606 -6.995 1.00 97.00 123 LEU A O 1
ATOM 986 N N . GLY A 1 124 ? 29.290 9.503 -9.228 1.00 97.00 124 GLY A N 1
ATOM 987 C CA . GLY A 1 124 ? 28.992 8.081 -9.363 1.00 97.00 124 GLY A CA 1
ATOM 988 C C . GLY A 1 124 ? 30.005 7.207 -8.625 1.00 97.00 124 GLY A C 1
ATOM 989 O O . GLY A 1 124 ? 29.611 6.317 -7.876 1.00 97.00 124 GLY A O 1
ATOM 990 N N . ALA A 1 125 ? 31.300 7.495 -8.763 1.00 97.00 125 ALA A N 1
ATOM 991 C CA . ALA A 1 125 ? 32.366 6.802 -8.047 1.00 97.00 125 ALA A CA 1
ATOM 992 C C . ALA A 1 125 ? 32.259 7.023 -6.533 1.00 97.00 125 ALA A C 1
ATOM 994 O O . ALA A 1 125 ? 32.322 6.057 -5.777 1.00 97.00 125 ALA A O 1
ATOM 995 N N . GLY A 1 126 ? 32.020 8.261 -6.088 1.00 97.75 126 GLY A N 1
ATOM 996 C CA . GLY A 1 126 ? 31.783 8.578 -4.679 1.00 97.75 126 GLY A CA 1
ATOM 997 C C . GLY A 1 126 ? 30.602 7.795 -4.101 1.00 97.75 126 GLY A C 1
ATOM 998 O O . GLY A 1 126 ? 30.745 7.130 -3.078 1.00 97.75 126 GLY A O 1
ATOM 999 N N . TYR A 1 127 ? 29.465 7.779 -4.803 1.00 96.50 127 TYR A N 1
ATOM 1000 C CA . TYR A 1 127 ? 28.295 6.987 -4.416 1.00 96.50 127 TYR A CA 1
ATOM 1001 C C . TYR A 1 127 ? 28.603 5.485 -4.339 1.00 96.50 127 TYR A C 1
ATOM 1003 O O . TYR A 1 127 ? 28.230 4.831 -3.362 1.00 96.50 127 TYR A O 1
ATOM 1011 N N . MET A 1 128 ? 29.306 4.932 -5.333 1.00 96.94 128 MET A N 1
ATOM 1012 C CA . MET A 1 128 ? 29.687 3.515 -5.346 1.00 96.94 128 MET A CA 1
ATOM 1013 C C . MET A 1 128 ? 30.641 3.168 -4.203 1.00 96.94 128 MET A C 1
ATOM 1015 O O . MET A 1 128 ? 30.463 2.130 -3.571 1.00 96.94 128 MET A O 1
ATOM 1019 N N . LEU A 1 129 ? 31.598 4.041 -3.880 1.00 97.12 129 LEU A N 1
ATOM 1020 C CA . LEU A 1 129 ? 32.486 3.869 -2.729 1.00 97.12 129 LEU A CA 1
ATOM 1021 C C . LEU A 1 129 ? 31.705 3.885 -1.412 1.00 97.12 129 LEU A C 1
ATOM 1023 O O . LEU A 1 129 ? 31.917 3.015 -0.570 1.00 97.12 129 LEU A O 1
ATOM 1027 N N . THR A 1 130 ? 30.759 4.813 -1.243 1.00 96.38 130 THR A N 1
ATOM 1028 C CA . THR A 1 130 ? 29.877 4.832 -0.067 1.00 96.38 130 THR A CA 1
ATOM 1029 C C . THR A 1 130 ? 29.034 3.558 0.023 1.00 96.38 130 THR A C 1
ATOM 1031 O O . THR A 1 130 ? 28.933 2.968 1.097 1.00 96.38 130 THR A O 1
ATOM 1034 N N . ARG A 1 131 ? 28.459 3.085 -1.091 1.00 95.94 131 ARG A N 1
ATOM 1035 C CA . ARG A 1 131 ? 27.691 1.829 -1.120 1.00 95.94 131 ARG A CA 1
ATOM 1036 C C . ARG A 1 131 ? 28.552 0.611 -0.815 1.00 95.94 131 ARG A C 1
ATOM 1038 O O . ARG A 1 131 ? 28.104 -0.249 -0.063 1.00 95.94 131 ARG A O 1
ATOM 1045 N N . LEU A 1 132 ? 29.774 0.560 -1.339 1.00 96.19 132 LEU A N 1
ATOM 1046 C CA . LEU A 1 132 ? 30.733 -0.498 -1.043 1.00 96.19 132 LEU A CA 1
ATOM 1047 C C . LEU A 1 132 ? 31.115 -0.493 0.440 1.00 96.19 132 LEU A C 1
ATOM 1049 O O . LEU A 1 132 ? 31.115 -1.547 1.067 1.00 96.19 132 LEU A O 1
ATOM 1053 N N . TYR A 1 133 ? 31.377 0.682 1.016 1.00 95.69 133 TYR A N 1
ATOM 1054 C CA . TYR A 1 133 ? 31.641 0.826 2.446 1.00 95.69 133 TYR A CA 1
ATOM 1055 C C . TYR A 1 133 ? 30.474 0.304 3.294 1.00 95.69 133 TYR A C 1
ATOM 1057 O O . TYR A 1 133 ? 30.697 -0.524 4.175 1.00 95.69 133 TYR A O 1
ATOM 1065 N N . ILE A 1 134 ? 29.238 0.728 2.998 1.00 94.69 134 ILE A N 1
ATOM 1066 C CA . ILE A 1 134 ? 28.038 0.262 3.712 1.00 94.69 134 ILE A CA 1
ATOM 1067 C C . ILE A 1 134 ? 27.896 -1.255 3.571 1.00 94.69 134 ILE A C 1
ATOM 1069 O O . ILE A 1 134 ? 27.724 -1.936 4.574 1.00 94.69 134 ILE A O 1
ATOM 1073 N N . TYR A 1 135 ? 28.034 -1.801 2.360 1.00 93.06 135 TYR A N 1
ATOM 1074 C CA . TYR A 1 135 ? 27.959 -3.242 2.110 1.00 93.06 135 TYR A CA 1
ATOM 1075 C C . TYR A 1 135 ? 29.006 -4.032 2.908 1.00 93.06 135 TYR A C 1
ATOM 1077 O O . TYR A 1 135 ? 28.688 -5.054 3.519 1.00 93.06 135 TYR A O 1
ATOM 1085 N N . LEU A 1 136 ? 30.259 -3.567 2.923 1.00 94.19 136 LEU A N 1
ATOM 1086 C CA . LEU A 1 136 ? 31.330 -4.208 3.682 1.00 94.19 136 LEU A CA 1
ATOM 1087 C C . LEU A 1 136 ? 31.066 -4.117 5.183 1.00 94.19 136 LEU A C 1
ATOM 1089 O O . LEU A 1 136 ? 31.189 -5.120 5.877 1.00 94.19 136 LEU A O 1
ATOM 1093 N N . TYR A 1 137 ? 30.663 -2.954 5.689 1.00 93.25 137 TYR A N 1
ATOM 1094 C CA . TYR A 1 137 ? 30.333 -2.777 7.102 1.00 93.25 137 TYR A CA 1
ATOM 1095 C C . TYR A 1 137 ? 29.142 -3.644 7.527 1.00 93.25 137 TYR A C 1
ATOM 1097 O O . TYR A 1 137 ? 29.171 -4.298 8.571 1.00 93.25 137 TYR A O 1
ATOM 1105 N N . GLU A 1 138 ? 28.098 -3.693 6.706 1.00 89.75 138 GLU A N 1
ATOM 1106 C CA . GLU A 1 138 ? 26.927 -4.516 6.957 1.00 89.75 138 GLU A CA 1
ATOM 1107 C C . GLU A 1 138 ? 27.312 -5.993 7.060 1.00 89.75 138 GLU A C 1
ATOM 1109 O O . GLU A 1 138 ? 27.049 -6.612 8.087 1.00 89.75 138 GLU A O 1
ATOM 1114 N N . ASN A 1 139 ? 28.008 -6.545 6.067 1.00 87.06 139 ASN A N 1
ATOM 1115 C CA . ASN A 1 139 ? 28.374 -7.965 6.064 1.00 87.06 139 ASN A CA 1
ATOM 1116 C C . ASN A 1 139 ? 29.465 -8.323 7.086 1.00 87.06 139 ASN A C 1
ATOM 1118 O O . ASN A 1 139 ? 29.473 -9.419 7.644 1.00 87.06 139 ASN A O 1
ATOM 1122 N N . LEU A 1 140 ? 30.414 -7.418 7.340 1.00 89.44 140 LEU A N 1
ATOM 1123 C CA . LEU A 1 140 ? 31.549 -7.687 8.225 1.00 89.44 140 LEU A CA 1
ATOM 1124 C C . LEU A 1 140 ? 31.313 -7.262 9.673 1.00 89.44 140 LEU A C 1
ATOM 1126 O O . LEU A 1 140 ? 32.108 -7.633 10.524 1.00 89.44 140 LEU A O 1
ATOM 1130 N N . VAL A 1 141 ? 30.289 -6.483 9.997 1.00 88.25 141 VAL A N 1
ATOM 1131 C CA . VAL A 1 141 ? 30.073 -6.017 11.379 1.00 88.25 141 VAL A CA 1
ATOM 1132 C C . VAL A 1 141 ? 28.643 -6.269 11.812 1.00 88.25 141 VAL A C 1
ATOM 1134 O O . VAL A 1 141 ? 28.413 -6.881 12.852 1.00 88.25 141 VAL A O 1
ATOM 1137 N N . THR A 1 142 ? 27.685 -5.821 11.006 1.00 84.94 142 THR A N 1
ATOM 1138 C CA . THR A 1 142 ? 26.271 -5.796 11.395 1.00 84.94 142 THR A CA 1
ATOM 1139 C C . THR A 1 142 ? 25.641 -7.187 11.344 1.00 84.94 142 THR A C 1
ATOM 1141 O O . THR A 1 142 ? 24.950 -7.602 12.272 1.00 84.94 142 THR A O 1
ATOM 1144 N N . TRP A 1 143 ? 25.890 -7.922 10.266 1.00 82.50 143 TRP A N 1
ATOM 1145 C CA . TRP A 1 143 ? 25.254 -9.193 9.950 1.00 82.50 143 TRP A CA 1
ATOM 1146 C C . TRP A 1 143 ? 26.168 -10.356 10.323 1.00 82.50 143 TRP A C 1
ATOM 1148 O O . TRP A 1 143 ? 26.753 -11.030 9.481 1.00 82.50 143 TRP A O 1
ATOM 1158 N N . ARG A 1 144 ? 26.302 -10.591 11.631 1.00 87.00 144 ARG A N 1
ATOM 1159 C CA . ARG A 1 144 ? 27.067 -11.718 12.175 1.00 87.00 144 ARG A CA 1
ATOM 1160 C C . ARG A 1 144 ? 26.271 -12.507 13.209 1.00 87.00 144 ARG A C 1
ATOM 1162 O O . ARG A 1 144 ? 25.393 -11.976 13.890 1.00 87.00 144 ARG A O 1
ATOM 1169 N N . GLY A 1 145 ? 26.613 -13.789 13.340 1.00 91.25 145 GLY A N 1
ATOM 1170 C CA . GLY A 1 145 ? 26.070 -14.684 14.361 1.00 91.25 145 GLY A CA 1
ATOM 1171 C C . GLY A 1 145 ? 24.548 -14.825 14.291 1.00 91.25 145 GLY A C 1
ATOM 1172 O O . GLY A 1 145 ? 23.977 -15.043 13.223 1.00 91.25 145 GLY A O 1
ATOM 1173 N N . LYS A 1 146 ? 23.887 -14.683 15.446 1.00 92.50 146 LYS A N 1
ATOM 1174 C CA . LYS A 1 146 ? 22.434 -14.867 15.582 1.00 92.50 146 LYS A CA 1
ATOM 1175 C C . LYS A 1 146 ? 21.624 -13.888 14.726 1.00 92.50 146 LYS A C 1
ATOM 1177 O O . LYS A 1 146 ? 20.616 -14.289 14.153 1.00 92.50 146 LYS A O 1
ATOM 1182 N N . ARG A 1 147 ? 22.068 -12.632 14.604 1.00 92.94 147 ARG A N 1
ATOM 1183 C CA . ARG A 1 147 ? 21.357 -11.603 13.833 1.00 92.94 147 ARG A CA 1
ATOM 1184 C C . ARG A 1 147 ? 21.261 -11.961 12.351 1.00 92.94 147 ARG A C 1
ATOM 1186 O O . ARG A 1 147 ? 20.190 -11.825 11.770 1.00 92.94 147 ARG A O 1
ATOM 1193 N N . GLU A 1 148 ? 22.351 -12.443 11.760 1.00 92.75 148 GLU A N 1
ATOM 1194 C CA . GLU A 1 148 ? 22.348 -12.859 10.355 1.00 92.75 148 GLU A CA 1
ATOM 1195 C C . GLU A 1 148 ? 21.545 -14.139 10.140 1.00 92.75 148 GLU A C 1
ATOM 1197 O O . GLU A 1 148 ? 20.729 -14.198 9.229 1.00 92.75 148 GLU A O 1
ATOM 1202 N N . MET A 1 149 ? 21.682 -15.124 11.030 1.00 94.94 149 MET A N 1
ATOM 1203 C CA . MET A 1 149 ? 20.873 -16.345 10.974 1.00 94.94 149 MET A CA 1
ATOM 1204 C C . MET A 1 149 ? 19.363 -16.036 10.984 1.00 94.94 149 MET A C 1
ATOM 1206 O O . MET A 1 149 ? 18.612 -16.600 10.191 1.00 94.94 149 MET A O 1
ATOM 1210 N N . LEU A 1 150 ? 18.910 -15.117 11.847 1.00 95.56 150 LEU A N 1
ATOM 1211 C CA . LEU A 1 150 ? 17.503 -14.701 11.900 1.00 95.56 150 LEU A CA 1
ATOM 1212 C C . LEU A 1 150 ? 17.076 -13.914 10.654 1.00 95.56 150 LEU A C 1
ATOM 1214 O O . LEU A 1 150 ? 15.975 -14.128 10.152 1.00 95.56 150 LEU A O 1
ATOM 1218 N N . ARG A 1 151 ? 17.944 -13.048 10.116 1.00 93.56 151 ARG A N 1
ATOM 1219 C CA . ARG A 1 151 ? 17.671 -12.324 8.865 1.00 93.56 151 ARG A CA 1
ATOM 1220 C C . ARG A 1 151 ? 17.549 -13.275 7.674 1.00 93.56 151 ARG A C 1
ATOM 1222 O O . ARG A 1 151 ? 16.607 -13.145 6.898 1.00 93.56 151 ARG A O 1
ATOM 1229 N N . GLN A 1 152 ? 18.458 -14.239 7.547 1.00 94.12 152 GLN A N 1
ATOM 1230 C CA . GLN A 1 152 ? 18.406 -15.262 6.501 1.00 94.12 152 GLN A CA 1
ATOM 1231 C C . GLN A 1 152 ? 17.145 -16.111 6.629 1.00 94.12 152 GLN A C 1
ATOM 1233 O O . GLN A 1 152 ? 16.473 -16.355 5.630 1.00 94.12 152 GLN A O 1
ATOM 1238 N N . ARG A 1 153 ? 16.775 -16.497 7.859 1.00 95.56 153 ARG A N 1
ATOM 1239 C CA . ARG A 1 153 ? 15.517 -17.201 8.113 1.00 95.56 153 ARG A CA 1
ATOM 1240 C C . ARG A 1 153 ? 14.312 -16.369 7.691 1.00 95.56 153 ARG A C 1
ATOM 1242 O O . ARG A 1 153 ? 13.423 -16.926 7.070 1.00 95.56 153 ARG A O 1
ATOM 1249 N N . LEU A 1 154 ? 14.280 -15.068 7.979 1.00 95.38 154 LEU A N 1
ATOM 1250 C CA . LEU A 1 154 ? 13.212 -14.174 7.516 1.00 95.38 154 LEU A CA 1
ATOM 1251 C C . LEU A 1 154 ? 13.138 -14.114 5.982 1.00 95.38 154 LEU A C 1
ATOM 1253 O O . LEU A 1 154 ? 12.054 -14.219 5.416 1.00 95.38 154 LEU A O 1
ATOM 1257 N N . GLN A 1 155 ? 14.283 -13.961 5.312 1.00 93.62 155 GLN A N 1
ATOM 1258 C CA . GLN A 1 155 ? 14.367 -13.844 3.851 1.00 93.62 155 GLN A CA 1
ATOM 1259 C C . GLN A 1 155 ? 14.038 -15.144 3.108 1.00 93.62 155 GLN A C 1
ATOM 1261 O O . GLN A 1 155 ? 13.626 -15.081 1.954 1.00 93.62 155 GLN A O 1
ATOM 1266 N N . SER A 1 156 ? 14.215 -16.306 3.742 1.00 94.19 156 SER A N 1
ATOM 1267 C CA . SER A 1 156 ? 13.920 -17.604 3.128 1.00 94.19 156 SER A CA 1
ATOM 1268 C C . SER A 1 156 ? 12.449 -18.016 3.206 1.00 94.19 156 SER A C 1
ATOM 1270 O O . SER A 1 156 ? 12.078 -19.019 2.597 1.00 94.19 156 SER A O 1
ATOM 1272 N N . GLN A 1 157 ? 11.604 -17.279 3.938 1.00 92.00 157 GLN A N 1
ATOM 1273 C CA . GLN A 1 157 ? 10.186 -17.619 4.059 1.00 92.00 157 GLN A CA 1
ATOM 1274 C C . GLN A 1 157 ? 9.416 -17.256 2.788 1.00 92.00 157 GLN A C 1
ATOM 1276 O O . GLN A 1 157 ? 9.446 -16.114 2.334 1.00 92.00 157 GLN A O 1
ATOM 1281 N N . THR A 1 158 ? 8.672 -18.224 2.255 1.00 83.12 158 THR A N 1
ATOM 1282 C CA . THR A 1 158 ? 7.777 -18.053 1.097 1.00 83.12 158 THR A CA 1
ATOM 1283 C C . THR A 1 158 ? 6.307 -17.915 1.498 1.00 83.12 158 THR A C 1
ATOM 1285 O O . THR A 1 158 ? 5.493 -17.458 0.701 1.00 83.12 158 THR A O 1
ATOM 1288 N N . ILE A 1 159 ? 5.964 -18.277 2.739 1.00 84.38 159 ILE A N 1
ATOM 1289 C CA . ILE A 1 159 ? 4.609 -18.209 3.294 1.00 84.38 159 ILE A CA 1
ATOM 1290 C C . ILE A 1 159 ? 4.525 -17.023 4.254 1.00 84.38 159 ILE A C 1
ATOM 1292 O O . ILE A 1 159 ? 5.344 -16.893 5.164 1.00 84.38 159 ILE A O 1
ATOM 1296 N N . TYR A 1 160 ? 3.502 -16.179 4.088 1.00 85.00 160 TYR A N 1
ATOM 1297 C CA . TYR A 1 160 ? 3.318 -14.973 4.902 1.00 85.00 160 TYR A CA 1
ATOM 1298 C C . TYR A 1 160 ? 3.272 -15.266 6.409 1.00 85.00 160 TYR A C 1
ATOM 1300 O O . TYR A 1 160 ? 3.934 -14.590 7.187 1.00 85.00 160 TYR A O 1
ATOM 1308 N N . GLU A 1 161 ? 2.539 -16.295 6.839 1.00 88.50 161 GLU A N 1
ATOM 1309 C CA . GLU A 1 161 ? 2.424 -16.639 8.263 1.00 88.50 161 GLU A CA 1
ATOM 1310 C C . GLU A 1 161 ? 3.774 -17.002 8.896 1.00 88.50 161 GLU A C 1
ATOM 1312 O O . GLU A 1 161 ? 4.060 -16.606 10.029 1.00 88.50 161 GLU A O 1
ATOM 1317 N N . ASP A 1 162 ? 4.627 -17.715 8.162 1.00 91.38 162 ASP A N 1
ATOM 1318 C CA . ASP A 1 162 ? 5.961 -18.082 8.633 1.00 91.38 162 ASP A CA 1
ATOM 1319 C C . ASP A 1 162 ? 6.930 -16.900 8.560 1.00 91.38 162 ASP A C 1
ATOM 1321 O O . ASP A 1 162 ? 7.745 -16.716 9.469 1.00 91.38 162 ASP A O 1
ATOM 1325 N N . TRP A 1 163 ? 6.774 -16.030 7.557 1.00 93.94 163 TRP A N 1
ATOM 1326 C CA . TRP A 1 163 ? 7.463 -14.743 7.503 1.00 93.94 163 TRP A CA 1
ATOM 1327 C C . TRP A 1 163 ? 7.128 -13.881 8.726 1.00 93.94 163 TRP A C 1
ATOM 1329 O O . TRP A 1 163 ? 8.035 -13.346 9.358 1.00 93.94 163 TRP A O 1
ATOM 1339 N N . VAL A 1 164 ? 5.855 -13.815 9.142 1.00 94.62 164 VAL A N 1
ATOM 1340 C CA . VAL A 1 164 ? 5.427 -13.080 10.346 1.00 94.62 164 VAL A CA 1
ATOM 1341 C C . VAL A 1 164 ? 6.070 -13.652 11.611 1.00 94.62 164 VAL A C 1
ATOM 1343 O O . VAL A 1 164 ? 6.509 -12.884 12.470 1.00 94.62 164 VAL A O 1
ATOM 1346 N N . LYS A 1 165 ? 6.161 -14.983 11.745 1.00 96.31 165 LYS A N 1
ATOM 1347 C CA . LYS A 1 165 ? 6.856 -15.620 12.880 1.00 96.31 165 LYS A CA 1
ATOM 1348 C C . LYS A 1 165 ? 8.337 -15.236 12.896 1.00 96.31 165 LYS A C 1
ATOM 1350 O O . LYS A 1 165 ? 8.825 -14.759 13.917 1.00 96.31 165 LYS A O 1
ATOM 1355 N N . ALA A 1 166 ? 9.025 -15.366 11.762 1.00 96.94 166 ALA A N 1
ATOM 1356 C CA . ALA A 1 166 ? 10.434 -14.998 11.642 1.00 96.94 166 ALA A CA 1
ATOM 1357 C C . ALA A 1 166 ? 10.675 -13.495 11.892 1.00 96.94 166 ALA A C 1
ATOM 1359 O O . ALA A 1 166 ? 11.668 -13.128 12.518 1.00 96.94 166 ALA A O 1
ATOM 1360 N N . ALA A 1 167 ? 9.754 -12.627 11.459 1.00 96.81 167 ALA A N 1
ATOM 1361 C CA . ALA A 1 167 ? 9.834 -11.181 11.660 1.00 96.81 167 ALA A CA 1
ATOM 1362 C C . ALA A 1 167 ? 9.744 -10.820 13.145 1.00 96.81 167 ALA A C 1
ATOM 1364 O O . ALA A 1 167 ? 10.535 -10.015 13.631 1.00 96.81 167 ALA A O 1
ATOM 1365 N N . LYS A 1 168 ? 8.827 -11.465 13.878 1.00 96.44 168 LYS A N 1
ATOM 1366 C CA . LYS A 1 168 ? 8.688 -11.302 15.331 1.00 96.44 168 LYS A CA 1
ATOM 1367 C C . LYS A 1 168 ? 9.917 -11.804 16.088 1.00 96.44 168 LYS A C 1
ATOM 1369 O O . LYS A 1 168 ? 10.397 -11.107 16.973 1.00 96.44 168 LYS A O 1
ATOM 1374 N N . GLU A 1 169 ? 10.461 -12.963 15.713 1.00 96.25 169 GLU A N 1
ATOM 1375 C CA . GLU A 1 169 ? 11.702 -13.483 16.312 1.00 96.25 169 GLU A CA 1
ATOM 1376 C C . GLU A 1 169 ? 12.891 -12.525 16.091 1.00 96.25 169 GLU A C 1
ATOM 1378 O O . GLU A 1 169 ? 13.725 -12.333 16.981 1.00 96.25 169 GLU A O 1
ATOM 1383 N N . LEU A 1 170 ? 12.972 -11.899 14.910 1.00 95.88 170 LEU A N 1
ATOM 1384 C CA . LEU A 1 170 ? 13.997 -10.900 14.608 1.00 95.88 170 LEU A CA 1
ATOM 1385 C C . LEU A 1 170 ? 13.780 -9.599 15.397 1.00 95.88 170 LEU A C 1
ATOM 1387 O O . LEU A 1 170 ? 14.739 -9.083 15.971 1.00 95.88 170 LEU A O 1
ATOM 1391 N N . ASP A 1 171 ? 12.545 -9.096 15.468 1.00 96.69 171 ASP A N 1
ATOM 1392 C CA . ASP A 1 171 ? 12.181 -7.923 16.275 1.00 96.69 171 ASP A CA 1
ATOM 1393 C C . ASP A 1 171 ? 12.513 -8.128 17.762 1.00 96.69 171 ASP A C 1
ATOM 1395 O O . ASP A 1 171 ? 13.065 -7.229 18.402 1.00 96.69 171 ASP A O 1
ATOM 1399 N N . GLU A 1 172 ? 12.230 -9.313 18.308 1.00 96.06 172 GLU A N 1
ATOM 1400 C CA . GLU A 1 172 ? 12.564 -9.672 19.688 1.00 96.06 172 GLU A CA 1
ATOM 1401 C C . GLU A 1 172 ? 14.081 -9.656 19.911 1.00 96.06 172 GLU A C 1
ATOM 1403 O O . GLU A 1 172 ? 14.563 -9.069 20.881 1.00 96.06 172 GLU A O 1
ATOM 1408 N N . HIS A 1 173 ? 14.854 -10.229 18.982 1.00 95.00 173 HIS A N 1
ATOM 1409 C CA . HIS A 1 173 ? 16.313 -10.240 19.085 1.00 95.00 173 HIS A CA 1
ATOM 1410 C C . HIS A 1 173 ? 16.940 -8.841 18.989 1.00 95.00 173 HIS A C 1
ATOM 1412 O O . HIS A 1 173 ? 17.936 -8.579 19.665 1.00 95.00 173 HIS A O 1
ATOM 1418 N N . LEU A 1 174 ? 16.377 -7.955 18.164 1.00 93.75 174 LEU A N 1
ATOM 1419 C CA . LEU A 1 174 ? 16.847 -6.575 18.003 1.00 93.75 174 LEU A CA 1
ATOM 1420 C C . LEU A 1 174 ? 16.370 -5.640 19.126 1.00 93.75 174 LEU A C 1
ATOM 1422 O O . LEU A 1 174 ? 16.838 -4.507 19.210 1.00 93.75 174 LEU A O 1
ATOM 1426 N N . GLY A 1 175 ? 15.469 -6.104 19.999 1.00 94.38 175 GLY A N 1
ATOM 1427 C CA . GLY A 1 175 ? 14.884 -5.295 21.070 1.00 94.38 175 GLY A CA 1
ATOM 1428 C C . GLY A 1 175 ? 13.772 -4.351 20.601 1.00 94.38 175 GLY A C 1
ATOM 1429 O O . GLY A 1 175 ? 13.315 -3.507 21.375 1.00 94.38 175 GLY A O 1
ATOM 1430 N N . ASN A 1 176 ? 13.286 -4.511 19.368 1.00 95.19 176 ASN A N 1
ATOM 1431 C CA . ASN A 1 176 ? 12.232 -3.679 18.783 1.00 95.19 176 ASN A CA 1
ATOM 1432 C C . ASN A 1 176 ? 10.884 -3.850 19.515 1.00 95.19 176 ASN A C 1
ATOM 1434 O O . ASN A 1 176 ? 10.054 -2.943 19.534 1.00 95.19 176 ASN A O 1
ATOM 1438 N N . GLU A 1 177 ? 10.672 -4.980 20.195 1.00 95.00 177 GLU A N 1
ATOM 1439 C CA . GLU A 1 177 ? 9.499 -5.206 21.052 1.00 95.00 177 GLU A CA 1
ATOM 1440 C C . GLU A 1 177 ? 9.395 -4.193 22.202 1.00 95.00 177 GLU A C 1
ATOM 1442 O O . GLU A 1 177 ? 8.296 -3.773 22.573 1.00 95.00 177 GLU A O 1
ATOM 1447 N N . GLN A 1 178 ? 10.527 -3.737 22.749 1.00 95.06 178 GLN A N 1
ATOM 1448 C CA . GLN A 1 178 ? 10.514 -2.700 23.781 1.00 95.06 178 GLN A CA 1
ATOM 1449 C C . GLN A 1 178 ? 10.009 -1.371 23.211 1.00 95.06 178 GLN A C 1
ATOM 1451 O O . GLN A 1 178 ? 9.245 -0.663 23.867 1.00 95.06 178 GLN A O 1
ATOM 1456 N N . TRP A 1 179 ? 10.373 -1.060 21.965 1.00 95.19 179 TRP A N 1
ATOM 1457 C CA . TRP A 1 179 ? 9.863 0.117 21.274 1.00 95.19 179 TRP A CA 1
ATOM 1458 C C . TRP A 1 179 ? 8.346 0.036 21.056 1.00 95.19 179 TRP A C 1
ATOM 1460 O O . TRP A 1 179 ? 7.680 1.055 21.228 1.00 95.19 179 TRP A O 1
ATOM 1470 N N . LYS A 1 180 ? 7.771 -1.141 20.763 1.00 95.69 180 LYS A N 1
ATOM 1471 C CA . LYS A 1 180 ? 6.306 -1.311 20.623 1.00 95.69 180 LYS A CA 1
ATOM 1472 C C . LYS A 1 180 ? 5.549 -1.042 21.928 1.00 95.69 180 LYS A C 1
ATOM 1474 O O . LYS A 1 180 ? 4.431 -0.527 21.881 1.00 95.69 180 LYS A O 1
ATOM 1479 N N . LYS A 1 181 ? 6.153 -1.392 23.072 1.00 96.00 181 LYS A N 1
ATOM 1480 C CA . LYS A 1 181 ? 5.597 -1.192 24.426 1.00 96.00 181 LYS A CA 1
ATOM 1481 C C . LYS A 1 181 ? 5.686 0.254 24.908 1.00 96.00 181 LYS A C 1
ATOM 1483 O O . LYS A 1 181 ? 4.848 0.681 25.694 1.00 96.00 181 LYS A O 1
ATOM 1488 N N . THR A 1 182 ? 6.702 0.994 24.475 1.00 96.31 182 THR A N 1
ATOM 1489 C CA . THR A 1 182 ? 6.832 2.413 24.813 1.00 96.31 182 THR A CA 1
ATOM 1490 C C . THR A 1 182 ? 5.893 3.236 23.939 1.00 96.31 182 THR A C 1
ATOM 1492 O O . THR A 1 182 ? 6.167 3.446 22.760 1.00 96.31 182 THR A O 1
ATOM 1495 N N . ASP A 1 183 ? 4.809 3.740 24.523 1.00 95.94 183 ASP A N 1
ATOM 1496 C CA . ASP A 1 183 ? 3.802 4.529 23.803 1.00 95.94 183 ASP A CA 1
ATOM 1497 C C . ASP A 1 183 ? 4.345 5.853 23.238 1.00 95.94 183 ASP A C 1
ATOM 1499 O O . ASP A 1 183 ? 3.835 6.370 22.255 1.00 95.94 183 ASP A O 1
ATOM 1503 N N . GLU A 1 184 ? 5.369 6.450 23.841 1.00 95.44 184 GLU A N 1
ATOM 1504 C CA . GLU A 1 184 ? 5.850 7.763 23.409 1.00 95.44 184 GLU A CA 1
ATOM 1505 C C . GLU A 1 184 ? 6.659 7.685 22.104 1.00 95.44 184 GLU A C 1
ATOM 1507 O O . GLU A 1 184 ? 7.530 6.827 21.925 1.00 95.44 184 GLU A O 1
ATOM 1512 N N . TYR A 1 185 ? 6.375 8.604 21.176 1.00 93.88 185 TYR A N 1
ATOM 1513 C CA . TYR A 1 185 ? 7.133 8.790 19.941 1.00 93.88 185 TYR A CA 1
ATOM 1514 C C . TYR A 1 185 ? 6.892 10.196 19.382 1.00 93.88 185 TYR A C 1
ATOM 1516 O O . TYR A 1 185 ? 5.820 10.763 19.560 1.00 93.88 185 TYR A O 1
ATOM 1524 N N . ALA A 1 186 ? 7.876 10.762 18.685 1.00 92.94 186 ALA A N 1
ATOM 1525 C CA . ALA A 1 186 ? 7.829 12.160 18.241 1.00 92.94 186 ALA A CA 1
ATOM 1526 C C . ALA A 1 186 ? 6.806 12.438 17.123 1.00 92.94 186 ALA A C 1
ATOM 1528 O O . ALA A 1 186 ? 6.441 13.587 16.891 1.00 92.94 186 ALA A O 1
ATOM 1529 N N . TYR A 1 187 ? 6.375 11.401 16.403 1.00 92.31 187 TYR A N 1
ATOM 1530 C CA . TYR A 1 187 ? 5.612 11.541 15.162 1.00 92.31 187 TYR A CA 1
ATOM 1531 C C . TYR A 1 187 ? 4.098 11.324 15.316 1.00 92.31 187 TYR A C 1
ATOM 1533 O O . TYR A 1 187 ? 3.392 11.364 14.309 1.00 92.31 187 TYR A O 1
ATOM 1541 N N . TYR A 1 188 ? 3.605 11.117 16.545 1.00 96.25 188 TYR A N 1
ATOM 1542 C CA . TYR A 1 188 ? 2.174 11.059 16.866 1.00 96.25 188 TYR A CA 1
ATOM 1543 C C . TYR A 1 188 ? 1.896 11.470 18.320 1.00 96.25 188 TYR A C 1
ATOM 1545 O O . TYR A 1 188 ? 2.763 11.343 19.187 1.00 96.25 188 TYR A O 1
ATOM 1553 N N . ASP A 1 189 ? 0.682 11.940 18.613 1.00 96.81 189 ASP A N 1
ATOM 1554 C CA . ASP A 1 189 ? 0.281 12.300 19.979 1.00 96.81 189 ASP A CA 1
ATOM 1555 C C . ASP A 1 189 ? -0.267 11.083 20.738 1.00 96.81 189 ASP A C 1
ATOM 1557 O O . ASP A 1 189 ? -1.475 10.831 20.810 1.00 96.81 189 ASP A O 1
ATOM 1561 N N . SER A 1 190 ? 0.653 10.334 21.344 1.00 96.62 190 SER A N 1
ATOM 1562 C CA . SER A 1 190 ? 0.348 9.159 22.169 1.00 96.62 190 SER A CA 1
ATOM 1563 C C . SER A 1 190 ? -0.597 9.454 23.342 1.00 96.62 190 SER A C 1
ATOM 1565 O O . SER A 1 190 ? -1.432 8.613 23.684 1.00 96.62 190 SER A O 1
ATOM 1567 N N . LYS A 1 191 ? -0.531 10.652 23.939 1.00 97.31 191 LYS A N 1
ATOM 1568 C CA . LYS A 1 191 ? -1.386 11.026 25.078 1.00 97.31 191 LYS A CA 1
ATOM 1569 C C . LYS A 1 191 ? -2.833 11.171 24.630 1.00 97.31 191 LYS A C 1
ATOM 1571 O O . LYS A 1 191 ? -3.736 10.646 25.287 1.00 97.31 191 LYS A O 1
ATOM 1576 N N . THR A 1 192 ? -3.053 11.834 23.496 1.00 96.94 192 THR A N 1
ATOM 1577 C CA . THR A 1 192 ? -4.398 11.982 22.935 1.00 96.94 192 THR A CA 1
ATOM 1578 C C . THR A 1 192 ? -4.954 10.648 22.446 1.00 96.94 192 THR A C 1
ATOM 1580 O O . THR A 1 192 ? -6.101 10.347 22.776 1.00 96.94 192 THR A O 1
ATOM 1583 N N . VAL A 1 193 ? -4.157 9.812 21.763 1.00 96.88 193 VAL A N 1
ATOM 1584 C CA . VAL A 1 193 ? -4.593 8.459 21.356 1.00 96.88 193 VAL A CA 1
ATOM 1585 C C . VAL A 1 193 ? -5.049 7.644 22.566 1.00 96.88 193 VAL A C 1
ATOM 1587 O O . VAL A 1 193 ? -6.139 7.072 22.548 1.00 96.88 193 VAL A O 1
ATOM 1590 N N . ARG A 1 194 ? -4.254 7.624 23.645 1.00 97.62 194 ARG A N 1
ATOM 1591 C CA . ARG A 1 194 ? -4.585 6.879 24.868 1.00 97.62 194 ARG A CA 1
ATOM 1592 C C . ARG A 1 194 ? -5.902 7.346 25.480 1.00 97.62 194 ARG A C 1
ATOM 1594 O O . ARG A 1 194 ? -6.782 6.519 25.708 1.00 97.62 194 ARG A O 1
ATOM 1601 N N . ARG A 1 195 ? -6.054 8.658 25.675 1.00 97.56 195 ARG A N 1
ATOM 1602 C CA . ARG A 1 195 ? -7.268 9.249 26.255 1.00 97.56 195 ARG A CA 1
ATOM 1603 C C . ARG A 1 195 ? -8.508 8.935 25.419 1.00 97.56 195 ARG A C 1
ATOM 1605 O O . ARG A 1 195 ? -9.521 8.526 25.974 1.00 97.56 195 ARG A O 1
ATOM 1612 N N . VAL A 1 196 ? -8.430 9.111 24.099 1.00 97.56 196 VAL A N 1
ATOM 1613 C CA . VAL A 1 196 ? -9.559 8.845 23.193 1.00 97.56 196 VAL A CA 1
ATOM 1614 C C . VAL A 1 196 ? -9.934 7.367 23.218 1.00 97.56 196 VAL A C 1
ATOM 1616 O O . VAL A 1 196 ? -11.113 7.050 23.329 1.00 97.56 196 VAL A O 1
ATOM 1619 N N . LYS A 1 197 ? -8.949 6.463 23.170 1.00 97.50 197 LYS A N 1
ATOM 1620 C CA . LYS A 1 197 ? -9.179 5.015 23.267 1.00 97.50 197 LYS A CA 1
ATOM 1621 C C . LYS A 1 197 ? -9.899 4.644 24.569 1.00 97.50 197 LYS A C 1
ATOM 1623 O O . LYS A 1 197 ? -10.875 3.907 24.537 1.00 97.50 197 LYS A O 1
ATOM 1628 N N . GLU A 1 198 ? -9.435 5.152 25.711 1.00 97.88 198 GLU A N 1
ATOM 1629 C CA . GLU A 1 198 ? -10.040 4.868 27.024 1.00 97.88 198 GLU A CA 1
ATOM 1630 C C . GLU A 1 198 ? -11.472 5.411 27.136 1.00 97.88 198 GLU A C 1
ATOM 1632 O O . GLU A 1 198 ? -12.365 4.721 27.637 1.00 97.88 198 GLU A O 1
ATOM 1637 N N . GLN A 1 199 ? -11.713 6.622 26.624 1.00 97.81 199 GLN A N 1
ATOM 1638 C CA . GLN A 1 199 ? -13.054 7.207 26.558 1.00 97.81 199 GLN A CA 1
ATOM 1639 C C . GLN A 1 199 ? -13.981 6.391 25.653 1.00 97.81 199 GLN A C 1
ATOM 1641 O O . GLN A 1 199 ? -15.106 6.089 26.044 1.00 97.81 199 GLN A O 1
ATOM 1646 N N . MET A 1 200 ? -13.496 5.982 24.480 1.00 97.31 200 MET A N 1
ATOM 1647 C CA . MET A 1 200 ? -14.248 5.174 23.523 1.00 97.31 200 MET A CA 1
ATOM 1648 C C . MET A 1 200 ? -14.635 3.817 24.117 1.00 97.31 200 MET A C 1
ATOM 1650 O O . MET A 1 200 ? -15.811 3.468 24.098 1.00 97.31 200 MET A O 1
ATOM 1654 N N . LEU A 1 201 ? -13.689 3.128 24.763 1.00 97.94 201 LEU A N 1
ATOM 1655 C CA . LEU A 1 201 ? -13.938 1.869 25.469 1.00 97.94 201 LEU A CA 1
ATOM 1656 C C . LEU A 1 201 ? -14.999 2.021 26.571 1.00 97.94 201 LEU A C 1
ATOM 1658 O O . LEU A 1 201 ? -15.909 1.198 26.698 1.00 97.94 201 LEU A O 1
ATOM 1662 N N . THR A 1 202 ? -14.903 3.089 27.365 1.00 97.75 202 THR A N 1
ATOM 1663 C CA . THR A 1 202 ? -15.858 3.369 28.449 1.00 97.75 202 THR A CA 1
ATOM 1664 C C . THR A 1 202 ? -17.267 3.613 27.903 1.00 97.75 202 THR A C 1
ATOM 1666 O O . THR A 1 202 ? -18.242 3.069 28.419 1.00 97.75 202 THR A O 1
ATOM 1669 N N . LEU A 1 203 ? -17.387 4.396 26.829 1.00 96.81 203 LEU A N 1
ATOM 1670 C CA . LEU A 1 203 ? -18.673 4.685 26.196 1.00 96.81 203 LEU A CA 1
ATOM 1671 C C . LEU A 1 203 ? -19.256 3.455 25.493 1.00 96.81 203 LEU A C 1
ATOM 1673 O O . LEU A 1 203 ? -20.450 3.197 25.627 1.00 96.81 203 LEU A O 1
ATOM 1677 N N . ARG A 1 204 ? -18.425 2.662 24.805 1.00 96.38 204 ARG A N 1
ATOM 1678 C CA . ARG A 1 204 ? -18.843 1.428 24.129 1.00 96.38 204 ARG A CA 1
ATOM 1679 C C . ARG A 1 204 ? -19.408 0.413 25.118 1.00 96.38 204 ARG A C 1
ATOM 1681 O O . ARG A 1 204 ? -20.524 -0.059 24.930 1.00 96.38 204 ARG A O 1
ATOM 1688 N N . THR A 1 205 ? -18.674 0.117 26.189 1.00 95.88 205 THR A N 1
ATOM 1689 C CA . THR A 1 205 ? -19.106 -0.855 27.213 1.00 95.88 205 THR A CA 1
ATOM 1690 C C . THR A 1 205 ? -20.400 -0.428 27.903 1.00 95.88 205 THR A C 1
ATOM 1692 O O . THR A 1 205 ? -21.280 -1.257 28.141 1.00 95.88 205 THR A O 1
ATOM 1695 N N . ARG A 1 206 ? -20.564 0.873 28.166 1.00 94.06 206 ARG A N 1
ATOM 1696 C CA . ARG A 1 206 ? -21.812 1.423 28.703 1.00 94.06 206 ARG A CA 1
ATOM 1697 C C . ARG A 1 206 ? -22.966 1.328 27.702 1.00 94.06 206 ARG A C 1
ATOM 1699 O O . ARG A 1 206 ? -24.049 0.894 28.081 1.00 94.06 206 ARG A O 1
ATOM 1706 N N . ALA A 1 207 ? -22.740 1.681 26.438 1.00 92.94 207 ALA A N 1
ATOM 1707 C CA . ALA A 1 207 ? -23.756 1.583 25.393 1.00 92.94 207 ALA A CA 1
ATOM 1708 C C . ALA A 1 207 ? -24.205 0.129 25.149 1.00 92.94 207 ALA A C 1
ATOM 1710 O O . ALA A 1 207 ? -25.387 -0.115 24.915 1.00 92.94 207 ALA A O 1
ATOM 1711 N N . GLU A 1 208 ? -23.291 -0.841 25.255 1.00 93.25 208 GLU A N 1
ATOM 1712 C CA . GLU A 1 208 ? -23.601 -2.277 25.189 1.00 93.25 208 GLU A CA 1
ATOM 1713 C C . GLU A 1 208 ? -24.463 -2.754 26.363 1.00 93.25 208 GLU A C 1
ATOM 1715 O O . GLU A 1 208 ? -25.338 -3.599 26.173 1.00 93.25 208 GLU A O 1
ATOM 1720 N N . ALA A 1 209 ? -24.226 -2.235 27.571 1.00 91.50 209 ALA A N 1
ATOM 1721 C CA . ALA A 1 209 ? -25.066 -2.527 28.731 1.00 91.50 209 ALA A CA 1
ATOM 1722 C C . ALA A 1 209 ? -26.472 -1.923 28.562 1.00 91.50 209 ALA A C 1
ATOM 1724 O O . ALA A 1 209 ? -27.465 -2.628 28.730 1.00 91.50 209 ALA A O 1
ATOM 1725 N N . GLU A 1 210 ? -26.557 -0.661 28.125 1.00 89.56 210 GLU A N 1
ATOM 1726 C CA . GLU A 1 210 ? -27.825 0.036 27.855 1.00 89.56 210 GLU A CA 1
ATOM 1727 C C . GLU A 1 210 ? -28.650 -0.659 26.744 1.00 89.56 210 GLU A C 1
ATOM 1729 O O . GLU A 1 210 ? -29.878 -0.708 26.826 1.00 89.56 210 GLU A O 1
ATOM 1734 N N . GLU A 1 211 ? -28.001 -1.265 25.739 1.00 86.88 211 GLU A N 1
ATOM 1735 C CA . GLU A 1 211 ? -28.669 -2.059 24.690 1.00 86.88 211 GLU A CA 1
ATOM 1736 C C . GLU A 1 211 ? -29.316 -3.337 25.251 1.00 86.88 211 GLU A C 1
ATOM 1738 O O . GLU A 1 211 ? -30.383 -3.752 24.791 1.00 86.88 211 GLU A O 1
ATOM 1743 N N . LYS A 1 212 ? -28.670 -3.979 26.234 1.00 85.69 212 LYS A N 1
ATOM 1744 C CA . LYS A 1 212 ? -29.150 -5.229 26.844 1.00 85.69 212 LYS A CA 1
ATOM 1745 C C . LYS A 1 212 ? -30.330 -4.996 27.776 1.00 85.69 212 LYS A C 1
ATOM 1747 O O . LYS A 1 212 ? -31.258 -5.803 27.774 1.00 85.69 212 LYS A O 1
ATOM 1752 N N . ASP A 1 213 ? -30.309 -3.901 28.529 1.00 80.75 213 ASP A N 1
ATOM 1753 C CA . ASP A 1 213 ? -31.277 -3.672 29.601 1.00 80.75 213 ASP A CA 1
ATOM 1754 C C . ASP A 1 213 ? -32.665 -3.221 29.111 1.00 80.75 213 ASP A C 1
ATOM 1756 O O . ASP A 1 213 ? -33.591 -3.159 29.915 1.00 80.75 213 ASP A O 1
ATOM 1760 N N . GLN A 1 214 ? -32.859 -2.929 27.813 1.00 65.44 214 GLN A N 1
ATOM 1761 C CA . GLN A 1 214 ? -34.120 -2.452 27.192 1.00 65.44 214 GLN A CA 1
ATOM 1762 C C . GLN A 1 214 ? -34.833 -1.290 27.922 1.00 65.44 214 GLN A C 1
ATOM 1764 O O . GLN A 1 214 ? -35.925 -0.872 27.522 1.00 65.44 214 GLN A O 1
ATOM 1769 N N . SER A 1 215 ? -34.237 -0.719 28.971 1.00 57.09 215 SER A N 1
ATOM 1770 C CA . SER A 1 215 ? -34.835 0.338 29.765 1.00 57.09 215 SER A CA 1
ATOM 1771 C C . SER A 1 215 ? -34.721 1.636 28.978 1.00 57.09 215 SER A C 1
ATOM 1773 O O . SER A 1 215 ? -33.672 2.281 28.945 1.00 57.09 215 SER A O 1
ATOM 1775 N N . SER A 1 216 ? -35.814 2.005 28.311 1.00 54.12 216 SER A N 1
ATOM 1776 C CA . SER A 1 216 ? -35.963 3.293 27.637 1.00 54.12 216 SER A CA 1
ATOM 1777 C C . SER A 1 216 ? -35.971 4.415 28.675 1.00 54.12 216 SER A C 1
ATOM 1779 O O . SER A 1 216 ? -37.020 4.872 29.126 1.00 54.12 216 SER A O 1
ATOM 1781 N N . GLY A 1 217 ? -34.781 4.854 29.081 1.00 53.81 217 GLY A N 1
ATOM 1782 C CA . GLY A 1 217 ? -34.588 6.074 29.851 1.00 53.81 217 GLY A CA 1
ATOM 1783 C C . GLY A 1 217 ? -34.863 7.291 28.972 1.00 53.81 217 GLY A C 1
ATOM 1784 O O . GLY A 1 217 ? -33.939 7.877 28.412 1.00 53.81 217 GLY A O 1
ATOM 1785 N N . ASN A 1 218 ? -36.135 7.664 28.829 1.00 47.81 218 ASN A N 1
ATOM 1786 C CA . ASN A 1 218 ? -36.554 8.886 28.145 1.00 47.81 218 ASN A CA 1
ATOM 1787 C C . ASN A 1 218 ? -36.044 10.115 28.921 1.00 47.81 218 ASN A C 1
ATOM 1789 O O . ASN A 1 218 ? -36.680 10.546 29.880 1.00 47.81 218 ASN A O 1
ATOM 1793 N N . GLY A 1 219 ? -34.891 10.670 28.523 1.00 52.75 219 GLY A N 1
ATOM 1794 C CA . GLY A 1 219 ? -34.447 11.997 28.976 1.00 52.75 219 GLY A CA 1
ATOM 1795 C C . GLY A 1 219 ? -32.948 12.197 29.229 1.00 52.75 219 GLY A C 1
ATOM 1796 O O . GLY A 1 219 ? -32.548 13.327 29.496 1.00 52.75 219 GLY A O 1
ATOM 1797 N N . ARG A 1 220 ? -32.102 11.160 29.147 1.00 61.22 220 ARG A N 1
ATOM 1798 C CA . ARG A 1 220 ? -30.632 11.311 29.205 1.00 61.22 220 ARG A CA 1
ATOM 1799 C C . ARG A 1 220 ? -30.015 11.108 27.824 1.00 61.22 220 ARG A C 1
ATOM 1801 O O . ARG A 1 220 ? -30.494 10.268 27.068 1.00 61.22 220 ARG A O 1
ATOM 1808 N N . ILE A 1 221 ? -28.952 11.864 27.523 1.00 67.81 221 ILE A N 1
ATOM 1809 C CA . ILE A 1 221 ? -28.072 11.574 26.383 1.00 67.81 221 ILE A CA 1
ATOM 1810 C C . ILE A 1 221 ? -27.601 10.130 26.568 1.00 67.81 221 ILE A C 1
ATOM 1812 O O . ILE A 1 221 ? -27.059 9.785 27.623 1.00 67.81 221 ILE A O 1
ATOM 1816 N N . LYS A 1 222 ? -27.905 9.273 25.595 1.00 84.75 222 LYS A N 1
ATOM 1817 C CA . LYS A 1 222 ? -27.539 7.860 25.661 1.00 84.75 222 LYS A CA 1
ATOM 1818 C C . LYS A 1 222 ? -26.037 7.739 25.446 1.00 84.75 222 LYS A C 1
ATOM 1820 O O . LYS A 1 222 ? -25.460 8.508 24.674 1.00 84.75 222 LYS A O 1
ATOM 1825 N N . ALA A 1 223 ? -25.403 6.743 26.059 1.00 91.38 223 ALA A N 1
ATOM 1826 C CA . ALA A 1 223 ? -23.968 6.530 25.862 1.00 91.38 223 ALA A CA 1
ATOM 1827 C C . ALA A 1 223 ? -23.617 6.309 24.375 1.00 91.38 223 ALA A C 1
ATOM 1829 O O . ALA A 1 223 ? -22.533 6.679 23.928 1.00 91.38 223 ALA A O 1
ATOM 1830 N N . ILE A 1 224 ? -24.562 5.771 23.592 1.00 92.56 224 ILE A N 1
ATOM 1831 C CA . ILE A 1 224 ? -24.419 5.584 22.144 1.00 92.56 224 ILE A CA 1
ATOM 1832 C C . ILE A 1 224 ? -24.303 6.909 21.370 1.00 92.56 224 ILE A C 1
ATOM 1834 O O . ILE A 1 224 ? -23.556 6.972 20.395 1.00 92.56 224 ILE A O 1
ATOM 1838 N N . ASP A 1 225 ? -24.985 7.974 21.806 1.00 93.56 225 ASP A N 1
ATOM 1839 C CA . ASP A 1 225 ? -24.940 9.287 21.148 1.00 93.56 225 ASP A CA 1
ATOM 1840 C C . ASP A 1 225 ? -23.601 9.988 21.421 1.00 93.56 225 ASP A C 1
ATOM 1842 O O . ASP A 1 225 ? -23.016 10.602 20.525 1.00 93.56 225 ASP A O 1
ATOM 1846 N N . GLU A 1 226 ? -23.072 9.842 22.640 1.00 95.19 226 GLU A N 1
ATOM 1847 C CA . GLU A 1 226 ? -21.728 10.310 23.000 1.00 95.19 226 GLU A CA 1
ATOM 1848 C C . GLU A 1 226 ? -20.647 9.528 22.243 1.00 95.19 226 GLU A C 1
ATOM 1850 O O . GLU A 1 226 ? -19.722 10.128 21.689 1.00 95.19 226 GLU A O 1
ATOM 1855 N N . LEU A 1 227 ? -20.787 8.198 22.156 1.00 96.44 227 LEU A N 1
ATOM 1856 C CA . LEU A 1 227 ? -19.880 7.348 21.383 1.00 96.44 227 LEU A CA 1
ATOM 1857 C C . LEU A 1 227 ? -19.880 7.751 19.906 1.00 96.44 227 LEU A C 1
ATOM 1859 O O . LEU A 1 227 ? -18.812 7.887 19.310 1.00 96.44 227 LEU A O 1
ATOM 1863 N N . ARG A 1 228 ? -21.065 7.987 19.330 1.00 95.81 228 ARG A N 1
ATOM 1864 C CA . ARG A 1 228 ? -21.225 8.479 17.957 1.00 95.81 228 ARG A CA 1
ATOM 1865 C C . ARG A 1 228 ? -20.434 9.767 17.742 1.00 95.81 228 ARG A C 1
ATOM 1867 O O . ARG A 1 228 ? -19.634 9.829 16.812 1.00 95.81 228 ARG A O 1
ATOM 1874 N N . GLY A 1 229 ? -20.627 10.761 18.613 1.00 95.75 229 GLY A N 1
ATOM 1875 C CA . GLY A 1 229 ? -19.930 12.046 18.520 1.00 95.75 229 GLY A CA 1
ATOM 1876 C C . GLY A 1 229 ? -18.410 11.913 18.651 1.00 95.75 229 GLY A C 1
ATOM 1877 O O . GLY A 1 229 ? -17.666 12.551 17.905 1.00 95.75 229 GLY A O 1
ATOM 1878 N N . LEU A 1 230 ? -17.934 11.044 19.549 1.00 96.75 230 LEU A N 1
ATOM 1879 C CA . LEU A 1 230 ? -16.503 10.785 19.721 1.00 96.75 230 LEU A CA 1
ATOM 1880 C C . LEU A 1 230 ? -15.889 10.110 18.485 1.00 96.75 230 LEU A C 1
ATOM 1882 O O . LEU A 1 230 ? -14.847 10.546 17.997 1.00 96.75 230 LEU A O 1
ATOM 1886 N N . VAL A 1 231 ? -16.538 9.070 17.955 1.00 96.31 231 VAL A N 1
ATOM 1887 C CA . VAL A 1 231 ? -16.080 8.359 16.751 1.00 96.31 231 VAL A CA 1
ATOM 1888 C C . VAL A 1 231 ? -16.043 9.306 15.551 1.00 96.31 231 VAL A C 1
ATOM 1890 O O . VAL A 1 231 ? -15.036 9.364 14.850 1.00 96.31 231 VAL A O 1
ATOM 1893 N N . GLU A 1 232 ? -17.080 10.115 15.347 1.00 95.31 232 GLU A N 1
ATOM 1894 C CA . GLU A 1 232 ? -17.123 11.104 14.264 1.00 95.31 232 GLU A CA 1
ATOM 1895 C C . GLU A 1 232 ? -16.005 12.160 14.378 1.00 95.31 232 GLU A C 1
ATOM 1897 O O . GLU A 1 232 ? -15.437 12.603 13.374 1.00 95.31 232 GLU A O 1
ATOM 1902 N N . ALA A 1 233 ? -15.637 12.544 15.603 1.00 94.81 233 ALA A N 1
ATOM 1903 C CA . ALA A 1 233 ? -14.561 13.497 15.846 1.00 94.81 233 ALA A CA 1
ATOM 1904 C C . ALA A 1 233 ? -13.160 12.911 15.598 1.00 94.81 233 ALA A C 1
ATOM 1906 O O . ALA A 1 233 ? -12.268 13.661 15.176 1.00 94.81 233 ALA A O 1
ATOM 1907 N N . CYS A 1 234 ? -12.969 11.615 15.861 1.00 94.62 234 CYS A N 1
ATOM 1908 C CA . CYS A 1 234 ? -11.660 10.958 15.866 1.00 94.62 234 CYS A CA 1
ATOM 1909 C C . CYS A 1 234 ? -11.351 10.153 14.599 1.00 94.62 234 CYS A C 1
ATOM 1911 O O . CYS A 1 234 ? -10.181 10.015 14.254 1.00 94.62 234 CYS A O 1
ATOM 1913 N N . VAL A 1 235 ? -12.354 9.641 13.882 1.00 94.81 235 VAL A N 1
ATOM 1914 C CA . VAL A 1 235 ? -12.137 8.880 12.642 1.00 94.81 235 VAL A CA 1
ATOM 1915 C C . VAL A 1 235 ? -11.952 9.853 11.477 1.00 94.81 235 VAL A C 1
ATOM 1917 O O . VAL A 1 235 ? -12.886 10.217 10.761 1.00 94.81 235 VAL A O 1
ATOM 1920 N N . LYS A 1 236 ? -10.712 10.323 11.338 1.00 93.56 236 LYS A N 1
ATOM 1921 C CA . LYS A 1 236 ? -10.259 11.284 10.328 1.00 93.56 236 LYS A CA 1
ATOM 1922 C C . LYS A 1 236 ? -8.907 10.845 9.783 1.00 93.56 236 LYS A C 1
ATOM 1924 O O . LYS A 1 236 ? -8.158 10.175 10.494 1.00 93.56 236 LYS A O 1
ATOM 1929 N N . ASN A 1 237 ? -8.594 11.260 8.557 1.00 91.56 237 ASN A N 1
ATOM 1930 C CA . ASN A 1 237 ? -7.299 10.979 7.942 1.00 91.56 237 ASN A CA 1
ATOM 1931 C C . ASN A 1 237 ? -6.146 11.401 8.867 1.00 91.56 237 ASN A C 1
ATOM 1933 O O . ASN A 1 237 ? -6.115 12.544 9.339 1.00 91.56 237 ASN A O 1
ATOM 1937 N N . ASN A 1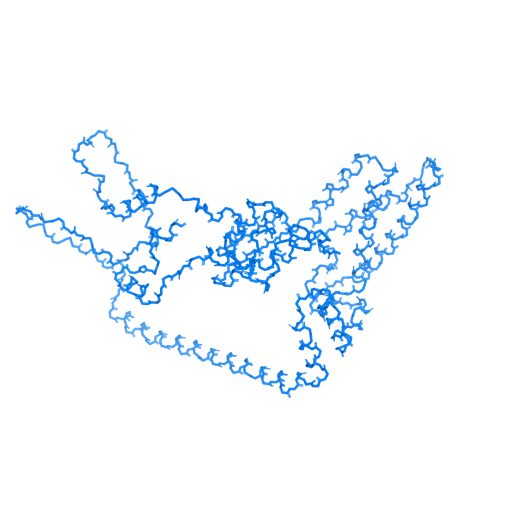 238 ? -5.230 10.466 9.132 1.00 91.50 238 ASN A N 1
ATOM 1938 C CA . ASN A 1 238 ? -4.053 10.658 9.972 1.00 91.50 238 ASN A CA 1
ATOM 1939 C C . ASN A 1 238 ? -4.343 11.366 11.311 1.00 91.50 238 ASN A C 1
ATOM 1941 O O . ASN A 1 238 ? -3.587 12.244 11.747 1.00 91.50 238 ASN A O 1
ATOM 1945 N N . PHE A 1 239 ? -5.455 11.004 11.967 1.00 94.50 239 PHE A N 1
ATOM 1946 C CA . PHE A 1 239 ? -5.832 11.562 13.265 1.00 94.50 239 PHE A CA 1
ATOM 1947 C C . PHE A 1 239 ? -4.641 11.499 14.227 1.00 94.50 239 PHE A C 1
ATOM 1949 O O . PHE A 1 239 ? -4.043 10.449 14.439 1.00 94.50 239 PHE A O 1
ATOM 1956 N N . VAL A 1 240 ? -4.241 12.650 14.768 1.00 95.25 240 VAL A N 1
ATOM 1957 C CA . VAL A 1 240 ? -3.116 12.789 15.710 1.00 95.25 240 VAL A CA 1
ATOM 1958 C C . VAL A 1 240 ? -1.798 12.096 15.304 1.00 95.25 240 VAL A C 1
ATOM 1960 O O . VAL A 1 240 ? -0.947 11.850 16.159 1.00 95.25 240 VAL A O 1
ATOM 1963 N N . GLY A 1 241 ? -1.591 11.812 14.013 1.00 94.69 241 GLY A N 1
ATOM 1964 C CA . GLY A 1 241 ? -0.355 11.233 13.485 1.00 94.69 241 GLY A CA 1
ATOM 1965 C C . GLY A 1 241 ? -0.240 9.703 13.534 1.00 94.69 241 GLY A C 1
ATOM 1966 O O . GLY A 1 241 ? 0.848 9.194 13.260 1.00 94.69 241 GLY A O 1
ATOM 1967 N N . PHE A 1 242 ? -1.292 8.947 13.886 1.00 94.62 242 PHE A N 1
ATOM 1968 C CA . PHE A 1 242 ? -1.172 7.481 14.039 1.00 94.62 242 PHE A CA 1
ATOM 1969 C C . PHE A 1 242 ? -0.885 6.739 12.714 1.00 94.62 242 PHE A C 1
ATOM 1971 O O . PHE A 1 242 ? -0.441 5.591 12.735 1.00 94.62 242 PHE A O 1
ATOM 1978 N N . GLU A 1 243 ? -1.091 7.388 11.564 1.00 93.06 243 GLU A N 1
ATOM 1979 C CA . GLU A 1 243 ? -0.828 6.839 10.223 1.00 93.06 243 GLU A CA 1
ATOM 1980 C C . GLU A 1 243 ? 0.561 7.230 9.688 1.00 93.06 243 GLU A C 1
ATOM 1982 O O . GLU A 1 243 ? 0.892 6.959 8.534 1.00 93.06 243 GLU A O 1
ATOM 1987 N N . ASN A 1 244 ? 1.408 7.871 10.502 1.00 94.62 244 ASN A N 1
ATOM 1988 C CA . ASN A 1 244 ? 2.730 8.303 10.056 1.00 94.62 244 ASN A CA 1
ATOM 1989 C C . ASN A 1 244 ? 3.602 7.098 9.636 1.00 94.62 244 ASN A C 1
ATOM 1991 O O . ASN A 1 244 ? 3.862 6.236 10.478 1.00 94.62 244 ASN A O 1
ATOM 1995 N N . PRO A 1 245 ? 4.159 7.061 8.406 1.00 94.12 245 PRO A N 1
ATOM 1996 C CA . PRO A 1 245 ? 4.951 5.927 7.918 1.00 94.12 245 PRO A CA 1
ATOM 1997 C C . PRO A 1 245 ? 6.121 5.524 8.824 1.00 94.12 245 PRO A C 1
ATOM 1999 O O . PRO A 1 245 ? 6.478 4.349 8.889 1.00 94.12 245 PRO A O 1
ATOM 2002 N N . ARG A 1 246 ? 6.697 6.478 9.571 1.00 94.00 246 ARG A N 1
ATOM 2003 C CA . ARG A 1 246 ? 7.806 6.207 10.497 1.00 94.00 246 ARG A CA 1
ATOM 2004 C C . ARG A 1 246 ? 7.409 5.240 11.614 1.00 94.00 246 ARG A C 1
ATOM 2006 O O . ARG A 1 246 ? 8.224 4.415 11.999 1.00 94.00 246 ARG A O 1
ATOM 2013 N N . LEU A 1 247 ? 6.152 5.265 12.069 1.00 94.06 247 LEU A N 1
ATOM 2014 C CA . LEU A 1 247 ? 5.633 4.302 13.051 1.00 94.06 247 LEU A CA 1
ATOM 2015 C C . LEU A 1 247 ? 5.619 2.859 12.529 1.00 94.06 247 LEU A C 1
ATOM 2017 O O . LEU A 1 247 ? 5.654 1.921 13.320 1.00 94.06 247 LEU A O 1
ATOM 2021 N N . TYR A 1 248 ? 5.557 2.663 11.217 1.00 93.94 248 TYR A N 1
ATOM 2022 C CA . TYR A 1 248 ? 5.440 1.341 10.597 1.00 93.94 248 TYR A CA 1
ATOM 2023 C C . TYR A 1 248 ? 6.774 0.845 10.024 1.00 93.94 248 TYR A C 1
ATOM 2025 O O . TYR A 1 248 ? 6.808 -0.180 9.356 1.00 93.94 248 TYR A O 1
ATOM 2033 N N . SER A 1 249 ? 7.870 1.578 10.256 1.00 93.94 249 SER A N 1
ATOM 2034 C CA . SER A 1 249 ? 9.207 1.270 9.722 1.00 93.94 249 SER A CA 1
ATOM 2035 C C . SER A 1 249 ? 10.249 0.941 10.800 1.00 93.94 249 SER A C 1
ATOM 2037 O O . SER A 1 249 ? 11.375 0.589 10.469 1.00 93.94 249 SER A O 1
ATOM 2039 N N . GLU A 1 250 ? 9.887 1.044 12.081 1.00 93.44 250 GLU A N 1
ATOM 2040 C CA . GLU A 1 250 ? 10.770 0.751 13.227 1.00 93.44 250 GLU A CA 1
ATOM 2041 C C . GLU A 1 250 ? 10.821 -0.748 13.569 1.00 93.44 250 GLU A C 1
ATOM 2043 O O . GLU A 1 250 ? 11.751 -1.217 14.221 1.00 93.44 250 GLU A O 1
ATOM 2048 N N . THR A 1 251 ? 9.824 -1.520 13.133 1.00 95.19 251 THR A N 1
ATOM 2049 C CA . THR A 1 251 ? 9.691 -2.954 13.424 1.00 95.19 251 THR A CA 1
ATOM 2050 C C . THR A 1 251 ? 9.420 -3.731 12.145 1.00 95.19 251 THR A C 1
ATOM 2052 O O . THR A 1 251 ? 8.733 -3.224 11.260 1.00 95.19 251 THR A O 1
ATOM 2055 N N . TYR A 1 252 ? 9.899 -4.972 12.054 1.00 94.56 252 TYR A N 1
ATOM 2056 C CA . TYR A 1 252 ? 9.636 -5.824 10.888 1.00 94.56 252 TYR A CA 1
ATOM 2057 C C . TYR A 1 252 ? 8.166 -6.239 10.799 1.00 94.56 252 TYR A C 1
ATOM 2059 O O . TYR A 1 252 ? 7.647 -6.403 9.696 1.00 94.56 252 TYR A O 1
ATOM 2067 N N . PHE A 1 253 ? 7.484 -6.398 11.938 1.00 94.69 253 PHE A N 1
ATOM 2068 C CA . PHE A 1 253 ? 6.057 -6.705 11.956 1.00 94.69 253 PHE A CA 1
ATOM 2069 C C . PHE A 1 253 ? 5.287 -5.907 13.013 1.00 94.69 253 PHE A C 1
ATOM 2071 O O . PHE A 1 253 ? 5.580 -5.980 14.207 1.00 94.69 253 PHE A O 1
ATOM 2078 N N . GLY A 1 254 ? 4.222 -5.230 12.583 1.00 94.12 254 GLY A N 1
ATOM 2079 C CA . GLY A 1 254 ? 3.346 -4.442 13.451 1.00 94.12 254 GLY A CA 1
ATOM 2080 C C . GLY A 1 254 ? 3.842 -3.012 13.679 1.00 94.12 254 GLY A C 1
ATOM 2081 O O . GLY A 1 254 ? 4.660 -2.493 12.928 1.00 94.12 254 GLY A O 1
ATOM 2082 N N . THR A 1 255 ? 3.293 -2.363 14.704 1.00 96.00 255 THR A N 1
ATOM 2083 C CA . THR A 1 255 ? 3.655 -1.006 15.138 1.00 96.00 255 THR A CA 1
ATOM 2084 C C . THR A 1 255 ? 3.483 -0.891 16.662 1.00 96.00 255 THR A C 1
ATOM 2086 O O . THR A 1 255 ? 3.417 -1.906 17.358 1.00 96.00 255 THR A O 1
ATOM 2089 N N . LYS A 1 256 ? 3.414 0.329 17.205 1.00 96.81 256 LYS A N 1
ATOM 2090 C CA . LYS A 1 256 ? 3.113 0.609 18.615 1.00 96.81 256 LYS A CA 1
ATOM 2091 C C . LYS A 1 256 ? 1.844 -0.115 19.073 1.00 96.81 256 LYS A C 1
ATOM 2093 O O . LYS A 1 256 ? 0.793 0.006 18.443 1.00 96.81 256 LYS A O 1
ATOM 2098 N N . ASN A 1 257 ? 1.910 -0.760 20.239 1.00 96.94 257 ASN A N 1
ATOM 2099 C CA . ASN A 1 257 ? 0.768 -1.476 20.818 1.00 96.94 257 ASN A CA 1
ATOM 2100 C C . ASN A 1 257 ? -0.425 -0.542 21.056 1.00 96.94 257 ASN A C 1
ATOM 2102 O O . ASN A 1 257 ? -1.562 -0.906 20.769 1.00 96.94 257 ASN A O 1
ATOM 2106 N N . LEU A 1 258 ? -0.165 0.689 21.509 1.00 97.38 258 LEU A N 1
ATOM 2107 C CA . LEU A 1 258 ? -1.202 1.700 21.701 1.00 97.38 258 LEU A CA 1
ATOM 2108 C C . LEU A 1 258 ? -1.955 2.041 20.407 1.00 97.38 258 LEU A C 1
ATOM 2110 O O . LEU A 1 258 ? -3.173 2.201 20.450 1.00 97.38 258 LEU A O 1
ATOM 2114 N N . VAL A 1 259 ? -1.246 2.154 19.278 1.00 97.00 259 VAL A N 1
ATOM 2115 C CA . VAL A 1 259 ? -1.858 2.454 17.974 1.00 97.00 259 VAL A CA 1
ATOM 2116 C C . VAL A 1 259 ? -2.737 1.287 17.536 1.00 97.00 259 VAL A C 1
ATOM 2118 O O . VAL A 1 259 ? -3.893 1.511 17.188 1.00 97.00 259 VAL A O 1
ATOM 2121 N N . GLN A 1 260 ? -2.243 0.048 17.648 1.00 96.69 260 GLN A N 1
ATOM 2122 C CA . GLN A 1 260 ? -3.035 -1.141 17.324 1.00 96.69 260 GLN A CA 1
ATOM 2123 C C . GLN A 1 260 ? -4.303 -1.225 18.186 1.00 96.69 260 GLN A C 1
ATOM 2125 O O . GLN A 1 260 ? -5.401 -1.315 17.649 1.00 96.69 260 GLN A O 1
ATOM 2130 N N . SER A 1 261 ? -4.176 -1.093 19.512 1.00 97.50 261 SER A N 1
ATOM 2131 C CA . SER A 1 261 ? -5.330 -1.136 20.421 1.00 97.50 261 SER A CA 1
ATOM 2132 C C . SER A 1 261 ? -6.339 -0.011 20.171 1.00 97.50 261 SER A C 1
ATOM 2134 O O . SER A 1 261 ? -7.525 -0.187 20.429 1.00 97.50 261 SER A O 1
ATOM 2136 N N . TYR A 1 262 ? -5.885 1.155 19.706 1.00 97.44 262 TYR A N 1
ATOM 2137 C CA . TYR A 1 262 ? -6.774 2.245 19.309 1.00 97.44 262 TYR A CA 1
ATOM 2138 C C . TYR A 1 262 ? -7.564 1.898 18.042 1.00 97.44 262 TYR A C 1
ATOM 2140 O O . TYR A 1 262 ? -8.782 2.055 18.035 1.00 97.44 262 TYR A O 1
ATOM 2148 N N . VAL A 1 263 ? -6.900 1.384 17.002 1.00 96.44 263 VAL A N 1
ATOM 2149 C CA . VAL A 1 263 ? -7.561 0.955 15.756 1.00 96.44 263 VAL A CA 1
ATOM 2150 C C . VAL A 1 263 ? -8.562 -0.175 16.023 1.00 96.44 263 VAL A C 1
ATOM 2152 O O . VAL A 1 263 ? -9.681 -0.134 15.509 1.00 96.44 263 VAL A O 1
ATOM 2155 N N . ASP A 1 264 ? -8.199 -1.139 16.872 1.00 97.69 264 ASP A N 1
ATOM 2156 C CA . ASP A 1 264 ? -9.081 -2.241 17.270 1.00 97.69 264 ASP A CA 1
ATOM 2157 C C . ASP A 1 264 ? -10.344 -1.722 17.981 1.00 97.69 264 ASP A C 1
ATOM 2159 O O . ASP A 1 264 ? -11.459 -2.142 17.664 1.00 97.69 264 ASP A O 1
ATOM 2163 N N . GLU A 1 265 ? -10.193 -0.760 18.898 1.00 98.06 265 GLU A N 1
ATOM 2164 C CA . GLU A 1 265 ? -11.318 -0.164 19.630 1.00 98.06 265 GLU A CA 1
ATOM 2165 C C . GLU A 1 265 ? -12.214 0.704 18.728 1.00 98.06 265 GLU A C 1
ATOM 2167 O O . GLU A 1 265 ? -13.442 0.660 18.852 1.00 98.06 265 GLU A O 1
ATOM 2172 N N . VAL A 1 266 ? -11.632 1.433 17.767 1.00 97.06 266 VAL A N 1
ATOM 2173 C CA . VAL A 1 266 ? -12.390 2.154 16.727 1.00 97.06 266 VAL A CA 1
ATOM 2174 C C . VAL A 1 266 ? -13.221 1.175 15.898 1.00 97.06 266 VAL A C 1
ATOM 2176 O O . VAL A 1 266 ? -14.413 1.404 15.696 1.00 97.06 266 VAL A O 1
ATOM 2179 N N . SER A 1 267 ? -12.628 0.061 15.460 1.00 96.94 267 SER A N 1
ATOM 2180 C CA . SER A 1 267 ? -13.321 -0.978 14.687 1.00 96.94 267 SER A CA 1
ATOM 2181 C C . SER A 1 267 ? -14.481 -1.608 15.471 1.00 96.94 267 SER A C 1
ATOM 2183 O O . SER A 1 267 ? -15.603 -1.726 14.960 1.00 96.94 267 SER A O 1
ATOM 2185 N N . ALA A 1 268 ? -14.250 -1.942 16.745 1.00 97.69 268 ALA A N 1
ATOM 2186 C CA . ALA A 1 268 ? -15.283 -2.466 17.636 1.00 97.69 268 ALA A CA 1
ATOM 2187 C C . ALA A 1 268 ? -16.428 -1.459 17.837 1.00 97.69 268 ALA A C 1
ATOM 2189 O O . ALA A 1 268 ? -17.603 -1.820 17.740 1.00 97.69 268 ALA A O 1
ATOM 2190 N N . SER A 1 269 ? -16.098 -0.182 18.043 1.00 97.38 269 SER A N 1
ATOM 2191 C CA . SER A 1 269 ? -17.080 0.892 18.226 1.00 97.38 269 SER A CA 1
ATOM 2192 C C . SER A 1 269 ? -17.909 1.155 16.969 1.00 97.38 269 SER A C 1
ATOM 2194 O O . SER A 1 269 ? -19.128 1.293 17.058 1.00 97.38 269 SER A O 1
ATOM 2196 N N . LEU A 1 270 ? -17.289 1.158 15.784 1.00 96.81 270 LEU A N 1
ATOM 2197 C CA . LEU A 1 270 ? -18.004 1.267 14.506 1.00 96.81 270 LEU A CA 1
ATOM 2198 C C . LEU A 1 270 ? -18.958 0.089 14.289 1.00 96.81 270 LEU A C 1
ATOM 2200 O O . LEU A 1 270 ? -20.091 0.286 13.846 1.00 96.81 270 LEU A O 1
ATOM 2204 N N . THR A 1 271 ? -18.526 -1.122 14.646 1.00 96.75 271 THR A N 1
ATOM 2205 C CA . THR A 1 271 ? -19.354 -2.333 14.561 1.00 96.75 271 THR A CA 1
ATOM 2206 C C . THR A 1 271 ? -20.565 -2.248 15.491 1.00 96.75 271 THR A C 1
ATOM 2208 O O . THR A 1 271 ? -21.674 -2.612 15.086 1.00 96.75 271 THR A O 1
ATOM 2211 N N . LEU A 1 272 ? -20.391 -1.728 16.711 1.00 95.62 272 LEU A N 1
ATOM 2212 C CA . LEU A 1 272 ? -21.502 -1.482 17.631 1.00 95.62 272 LEU A CA 1
ATOM 2213 C C . LEU A 1 272 ? -22.469 -0.430 17.072 1.00 95.62 272 LEU A C 1
ATOM 2215 O O . LEU A 1 272 ? -23.670 -0.682 17.022 1.00 95.62 272 LEU A O 1
ATOM 2219 N N . LEU A 1 273 ? -21.965 0.721 16.617 1.00 95.75 273 LEU A N 1
ATOM 2220 C CA . LEU A 1 273 ? -22.790 1.813 16.079 1.00 95.75 273 LEU A CA 1
ATOM 2221 C C . LEU A 1 273 ? -23.604 1.373 14.851 1.00 95.75 273 LEU A C 1
ATOM 2223 O O . LEU A 1 273 ? -24.765 1.761 14.701 1.00 95.75 273 LEU A O 1
ATOM 2227 N N . LEU A 1 274 ? -23.028 0.523 13.997 1.00 95.50 274 LEU A N 1
ATOM 2228 C CA . LEU A 1 274 ? -23.719 -0.045 12.839 1.00 95.50 274 LEU A CA 1
ATOM 2229 C C . LEU A 1 274 ? -24.885 -0.958 13.253 1.00 95.50 274 LEU A C 1
ATOM 2231 O O . LEU A 1 274 ? -25.985 -0.855 12.701 1.00 95.50 274 LEU A O 1
ATOM 2235 N N . ASN A 1 275 ? -24.661 -1.828 14.240 1.00 94.12 275 ASN A N 1
ATOM 2236 C CA . ASN A 1 275 ? -25.602 -2.885 14.624 1.00 94.12 275 ASN A CA 1
ATOM 2237 C C . ASN A 1 275 ? -26.572 -2.499 15.753 1.00 94.12 275 ASN A C 1
ATOM 2239 O O . ASN A 1 275 ? -27.577 -3.183 15.947 1.00 94.12 275 ASN A O 1
ATOM 2243 N N . SER A 1 276 ? -26.306 -1.413 16.481 1.00 91.00 276 SER A N 1
ATOM 2244 C CA . SER A 1 276 ? -27.133 -0.963 17.606 1.00 91.00 276 SER A CA 1
ATOM 2245 C C . SER A 1 276 ? -28.556 -0.623 17.162 1.00 91.00 276 SER A C 1
ATOM 2247 O O . SER A 1 276 ? -28.769 -0.019 16.104 1.00 91.00 276 SER A O 1
ATOM 2249 N N . ARG A 1 277 ? -29.547 -0.991 17.979 1.00 89.69 277 ARG A N 1
ATOM 2250 C CA . ARG A 1 277 ? -30.962 -0.641 17.771 1.00 89.69 277 ARG A CA 1
ATOM 2251 C C . ARG A 1 277 ? -31.326 0.678 18.450 1.00 89.69 277 ARG A C 1
ATOM 2253 O O . ARG A 1 277 ? -32.430 1.176 18.254 1.00 89.69 277 ARG A O 1
ATOM 2260 N N . GLN A 1 278 ? -30.408 1.254 19.228 1.00 87.19 278 GLN A N 1
ATOM 2261 C CA . GLN A 1 278 ? -30.601 2.541 19.893 1.00 87.19 278 GLN A CA 1
ATOM 2262 C C . GLN A 1 278 ? -30.537 3.734 18.930 1.00 87.19 278 GLN A C 1
ATOM 2264 O O . GLN A 1 278 ? -31.057 4.794 19.278 1.00 87.19 278 GLN A O 1
ATOM 2269 N N . LEU A 1 279 ? -29.924 3.565 17.751 1.00 89.69 279 LEU A N 1
ATOM 2270 C CA . LEU A 1 279 ? -29.790 4.591 16.713 1.00 89.69 279 LEU A CA 1
ATOM 2271 C C . LEU A 1 279 ? -30.786 4.378 15.574 1.00 89.69 279 LEU A C 1
ATOM 2273 O O . LEU A 1 279 ? -31.008 3.248 15.126 1.00 89.69 279 LEU A O 1
ATOM 2277 N N . THR A 1 280 ? -31.325 5.477 15.045 1.00 92.62 280 THR A N 1
ATOM 2278 C CA . THR A 1 280 ? -32.166 5.422 13.846 1.00 92.62 280 THR A CA 1
ATOM 2279 C C . THR A 1 280 ? -31.327 5.121 12.599 1.00 92.62 280 THR A C 1
ATOM 2281 O O . THR A 1 280 ? -30.113 5.336 12.566 1.00 92.62 280 THR A O 1
ATOM 2284 N N . GLN A 1 281 ? -31.967 4.641 11.530 1.00 94.25 281 GLN A N 1
ATOM 2285 C CA . GLN A 1 281 ? -31.264 4.398 10.264 1.00 94.25 281 GLN A CA 1
ATOM 2286 C C . GLN A 1 281 ? -30.717 5.693 9.640 1.00 94.25 281 GLN A C 1
ATOM 2288 O O . GLN A 1 281 ? -29.673 5.657 8.989 1.00 94.25 281 GLN A O 1
ATOM 2293 N N . GLU A 1 282 ? -31.373 6.835 9.871 1.00 95.31 282 GLU A N 1
ATOM 2294 C CA . GLU A 1 282 ? -30.917 8.138 9.373 1.00 95.31 282 GLU A CA 1
ATOM 2295 C C . GLU A 1 282 ? -29.673 8.633 10.124 1.00 95.31 282 GLU A C 1
ATOM 2297 O O . GLU A 1 282 ? -28.721 9.111 9.501 1.00 95.31 282 GLU A O 1
ATOM 2302 N N . ASP A 1 283 ? -29.625 8.428 11.446 1.00 93.69 283 ASP A N 1
ATOM 2303 C CA . ASP A 1 283 ? -28.439 8.726 12.258 1.00 93.69 283 ASP A CA 1
ATOM 2304 C C . ASP A 1 283 ? -27.224 7.927 11.779 1.00 93.69 283 ASP A C 1
ATOM 2306 O O . ASP A 1 283 ? -26.136 8.479 11.599 1.00 93.69 283 ASP A O 1
ATOM 2310 N N . LYS A 1 284 ? -27.415 6.627 11.520 1.00 95.06 284 LYS A N 1
ATOM 2311 C CA . LYS A 1 284 ? -26.357 5.756 10.994 1.00 95.06 284 LYS A CA 1
ATOM 2312 C C . LYS A 1 284 ? -25.899 6.218 9.617 1.00 95.06 284 LYS A C 1
ATOM 2314 O O . LYS A 1 284 ? -24.700 6.346 9.380 1.00 95.06 284 LYS A O 1
ATOM 2319 N N . ARG A 1 285 ? -26.836 6.508 8.709 1.00 96.06 285 ARG A N 1
ATOM 2320 C CA . ARG A 1 285 ? -26.512 6.991 7.361 1.00 96.06 285 ARG A CA 1
ATOM 2321 C C . ARG A 1 285 ? -25.682 8.273 7.408 1.00 96.06 285 ARG A C 1
ATOM 2323 O O . ARG A 1 285 ? -24.684 8.370 6.694 1.00 96.06 285 ARG A O 1
ATOM 2330 N N . THR A 1 286 ? -26.082 9.231 8.241 1.00 96.06 286 THR A N 1
ATOM 2331 C CA . THR A 1 286 ? -25.383 10.512 8.402 1.00 96.06 286 THR A CA 1
ATOM 2332 C C . THR A 1 286 ? -23.977 10.299 8.951 1.00 96.06 286 THR A C 1
ATOM 2334 O O . THR A 1 286 ? -23.010 10.757 8.341 1.00 96.06 286 THR A O 1
ATOM 2337 N N . LEU A 1 287 ? -23.850 9.511 10.023 1.00 95.38 287 LEU A N 1
ATOM 2338 C CA . LEU A 1 287 ? -22.565 9.166 10.626 1.00 95.38 287 LEU A CA 1
ATOM 2339 C C . LEU A 1 287 ? -21.603 8.539 9.607 1.00 95.38 287 LEU A C 1
ATOM 2341 O O . LEU A 1 287 ? -20.495 9.034 9.416 1.00 95.38 287 LEU A O 1
ATOM 2345 N N . PHE A 1 288 ? -22.014 7.464 8.928 1.00 95.56 288 PHE A N 1
ATOM 2346 C CA . PHE A 1 288 ? -21.129 6.755 8.000 1.00 95.56 288 PHE A CA 1
ATOM 2347 C C . PHE A 1 288 ? -20.803 7.581 6.756 1.00 95.56 288 PHE A C 1
ATOM 2349 O O . PHE A 1 288 ? -19.698 7.464 6.229 1.00 95.56 288 PHE A O 1
ATOM 2356 N N . LYS A 1 289 ? -21.705 8.469 6.319 1.00 95.31 289 LYS A N 1
ATOM 2357 C CA . LYS A 1 289 ? -21.399 9.448 5.270 1.00 95.31 289 LYS A CA 1
ATOM 2358 C C . LYS A 1 289 ? -20.289 10.402 5.719 1.00 95.31 289 LYS A C 1
ATOM 2360 O O . LYS A 1 289 ? -19.340 10.609 4.968 1.00 95.31 289 LYS A O 1
ATOM 2365 N N . HIS A 1 290 ? -20.379 10.948 6.932 1.00 95.50 290 HIS A N 1
ATOM 2366 C CA . HIS A 1 290 ? -19.366 11.862 7.466 1.00 95.50 290 HIS A CA 1
ATOM 2367 C C . HIS A 1 290 ? -18.027 11.163 7.693 1.00 95.50 290 HIS A C 1
ATOM 2369 O O . HIS A 1 290 ? -16.995 11.676 7.268 1.00 95.50 290 HIS A O 1
ATOM 2375 N N . ILE A 1 291 ? -18.036 9.964 8.281 1.00 94.94 291 ILE A N 1
ATOM 2376 C CA . ILE A 1 291 ? -16.828 9.151 8.466 1.00 94.94 291 ILE A CA 1
ATOM 2377 C C . ILE A 1 291 ? -16.175 8.844 7.118 1.00 94.94 291 ILE A C 1
ATOM 2379 O O . ILE A 1 291 ? -14.970 9.021 6.974 1.00 94.94 291 ILE A O 1
ATOM 2383 N N . HIS A 1 292 ? -16.957 8.448 6.111 1.00 93.25 292 HIS A N 1
ATOM 2384 C CA . HIS A 1 292 ? -16.435 8.170 4.775 1.00 93.25 292 HIS A CA 1
ATOM 2385 C C . HIS A 1 292 ? -15.748 9.395 4.152 1.00 93.25 292 HIS A C 1
ATOM 2387 O O . HIS A 1 292 ? -14.672 9.271 3.571 1.00 93.25 292 HIS A O 1
ATOM 2393 N N . THR A 1 293 ? -16.337 10.586 4.301 1.00 93.00 293 THR A N 1
ATOM 2394 C CA . THR A 1 293 ? -15.741 11.838 3.813 1.00 93.00 293 THR A CA 1
ATOM 2395 C C . THR A 1 293 ? -14.497 12.247 4.609 1.00 93.00 293 THR A C 1
ATOM 2397 O O . THR A 1 293 ? -13.528 12.707 4.013 1.00 93.00 293 THR A O 1
ATOM 2400 N N . ASN A 1 294 ? -14.502 12.068 5.932 1.00 92.75 294 ASN A N 1
ATOM 2401 C CA . ASN A 1 294 ? -13.435 12.537 6.820 1.00 92.75 294 ASN A CA 1
ATOM 2402 C C . ASN A 1 294 ? -12.211 11.610 6.863 1.00 92.75 294 ASN A C 1
ATOM 2404 O O . ASN A 1 294 ? -11.076 12.083 6.952 1.00 92.75 294 ASN A O 1
ATOM 2408 N N . PHE A 1 295 ? -12.431 10.295 6.852 1.00 93.00 295 PHE A N 1
ATOM 2409 C CA . PHE A 1 295 ? -11.361 9.297 6.859 1.00 93.00 295 PHE A CA 1
ATOM 2410 C C . PHE A 1 295 ? -10.723 9.162 5.473 1.00 93.00 295 PHE A C 1
ATOM 2412 O O . PHE A 1 295 ? -9.505 9.051 5.339 1.00 93.00 295 PHE A O 1
ATOM 2419 N N . GLY A 1 296 ? -11.553 9.260 4.433 1.00 91.62 296 GLY A N 1
ATOM 2420 C CA . GLY A 1 296 ? -11.145 9.103 3.047 1.00 91.62 296 GLY A CA 1
ATOM 2421 C C . GLY A 1 296 ? -11.165 7.646 2.588 1.00 91.62 296 GLY A C 1
ATOM 2422 O O . GLY A 1 296 ? -11.758 6.764 3.212 1.00 91.62 296 GLY A O 1
ATOM 2423 N N . ARG A 1 297 ? -10.541 7.406 1.433 1.00 90.50 297 ARG A N 1
ATOM 2424 C CA . ARG A 1 297 ? -10.462 6.092 0.788 1.00 90.50 297 ARG A CA 1
ATOM 2425 C C . ARG A 1 297 ? -9.010 5.757 0.495 1.00 90.50 297 ARG A C 1
ATOM 2427 O O . ARG A 1 297 ? -8.267 6.603 0.003 1.00 90.50 297 ARG A O 1
ATOM 2434 N N . THR A 1 298 ? -8.638 4.508 0.737 1.00 92.25 298 THR A N 1
ATOM 2435 C CA . THR A 1 298 ? -7.339 3.975 0.329 1.00 92.25 298 THR A CA 1
ATOM 2436 C C . THR A 1 298 ? -7.270 3.885 -1.192 1.00 92.25 298 THR A C 1
ATOM 2438 O O . THR A 1 298 ? -8.226 3.445 -1.835 1.00 92.25 298 THR A O 1
ATOM 2441 N N . ALA A 1 299 ? -6.130 4.279 -1.758 1.00 94.50 299 ALA A N 1
ATOM 2442 C CA . ALA A 1 299 ? -5.828 4.130 -3.173 1.00 94.50 299 ALA A CA 1
ATOM 2443 C C . ALA A 1 299 ? -4.486 3.411 -3.360 1.00 94.50 299 ALA A C 1
ATOM 2445 O O . ALA A 1 299 ? -3.533 3.672 -2.624 1.00 94.50 299 ALA A O 1
ATOM 2446 N N . LEU A 1 300 ? -4.408 2.528 -4.356 1.00 96.38 300 LEU A N 1
ATOM 2447 C CA . LEU A 1 300 ? -3.160 1.913 -4.803 1.00 96.38 300 LEU A CA 1
ATOM 2448 C C . LEU A 1 300 ? -2.578 2.761 -5.935 1.00 96.38 300 LEU A C 1
ATOM 2450 O O . LEU A 1 300 ? -3.172 2.868 -7.006 1.00 96.38 300 LEU A O 1
ATOM 2454 N N . CYS A 1 301 ? -1.419 3.369 -5.696 1.00 96.56 301 CYS A N 1
ATOM 2455 C CA . CYS A 1 301 ? -0.759 4.250 -6.656 1.00 96.56 301 CYS A CA 1
ATOM 2456 C C . CYS A 1 301 ? 0.486 3.574 -7.239 1.00 96.56 301 CYS A C 1
ATOM 2458 O O . CYS A 1 301 ? 1.506 3.442 -6.566 1.00 96.56 301 CYS A O 1
ATOM 2460 N N . LEU A 1 302 ? 0.404 3.165 -8.503 1.00 96.38 302 LEU A N 1
ATOM 2461 C CA . LEU A 1 302 ? 1.449 2.428 -9.208 1.00 96.38 302 LEU A CA 1
ATOM 2462 C C . LEU A 1 302 ? 2.337 3.392 -10.007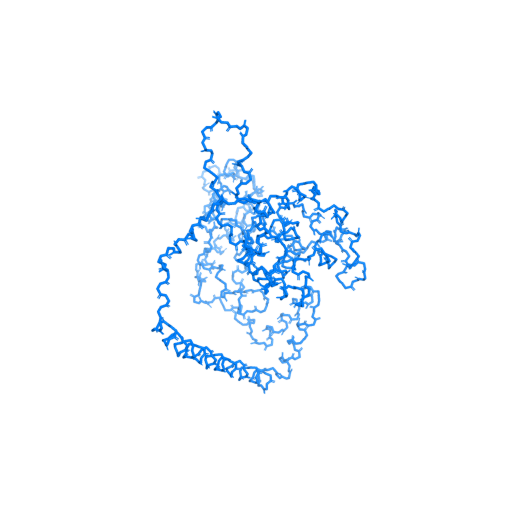 1.00 96.38 302 LEU A C 1
ATOM 2464 O O . LEU A 1 302 ? 1.974 3.885 -11.080 1.00 96.38 302 LEU A O 1
ATOM 2468 N N . SER A 1 303 ? 3.526 3.688 -9.486 1.00 94.81 303 SER A N 1
ATOM 2469 C CA . SER A 1 303 ? 4.488 4.538 -10.192 1.00 94.81 303 SER A CA 1
ATOM 2470 C C . SER A 1 303 ? 5.103 3.826 -11.398 1.00 94.81 303 SER A C 1
ATOM 2472 O O . SER A 1 303 ? 5.284 2.607 -11.402 1.00 94.81 303 SER A O 1
ATOM 2474 N N . GLY A 1 304 ? 5.493 4.597 -12.411 1.00 91.06 304 GLY A N 1
ATOM 2475 C CA . GLY A 1 304 ? 6.357 4.097 -13.477 1.00 91.06 304 GLY A CA 1
ATOM 2476 C C . GLY A 1 304 ? 7.736 3.672 -12.958 1.00 91.06 304 GLY A C 1
ATOM 2477 O O . GLY A 1 304 ? 8.127 3.982 -11.834 1.00 91.06 304 GLY A O 1
ATOM 2478 N N . GLY A 1 305 ? 8.492 2.963 -13.794 1.00 85.94 305 GLY A N 1
ATOM 2479 C CA . GLY A 1 305 ? 9.837 2.501 -13.434 1.00 85.94 305 GLY A CA 1
ATOM 2480 C C . GLY A 1 305 ? 10.485 1.609 -14.488 1.00 85.94 305 GLY A C 1
ATOM 2481 O O . GLY A 1 305 ? 11.240 0.707 -14.137 1.00 85.94 305 GLY A O 1
ATOM 2482 N N . ALA A 1 306 ? 10.148 1.812 -15.769 1.00 85.31 306 ALA A N 1
ATOM 2483 C CA . ALA A 1 306 ? 10.490 0.890 -16.854 1.00 85.31 306 ALA A CA 1
ATOM 2484 C C . ALA A 1 306 ? 10.118 -0.562 -16.483 1.00 85.31 306 ALA A C 1
ATOM 2486 O O . ALA A 1 306 ? 8.979 -0.815 -16.095 1.00 85.31 306 ALA A O 1
ATOM 2487 N N . THR A 1 307 ? 11.064 -1.500 -16.552 1.00 86.25 307 THR A N 1
ATOM 2488 C CA . THR A 1 307 ? 10.841 -2.922 -16.242 1.00 86.25 307 THR A CA 1
ATOM 2489 C C . THR A 1 307 ? 10.510 -3.186 -14.772 1.00 86.25 307 THR A C 1
ATOM 2491 O O . THR A 1 307 ? 9.898 -4.204 -14.468 1.00 86.25 307 THR A O 1
ATOM 2494 N N . PHE A 1 308 ? 10.845 -2.278 -13.848 1.00 89.25 308 PHE A N 1
ATOM 2495 C CA . PHE A 1 308 ? 10.470 -2.432 -12.438 1.00 89.25 308 PHE A CA 1
ATOM 2496 C C . PHE A 1 308 ? 8.969 -2.260 -12.191 1.00 89.25 308 PHE A C 1
ATOM 2498 O O . PHE A 1 308 ? 8.481 -2.684 -11.147 1.00 89.25 308 PHE A O 1
ATOM 2505 N N . ALA A 1 309 ? 8.218 -1.702 -13.148 1.00 92.00 309 ALA A N 1
ATOM 2506 C CA . ALA A 1 309 ? 6.765 -1.614 -13.040 1.00 92.00 309 ALA A CA 1
ATOM 2507 C C . ALA A 1 309 ? 6.096 -2.998 -12.942 1.00 92.00 309 ALA A C 1
ATOM 2509 O O . ALA A 1 309 ? 5.019 -3.107 -12.367 1.00 92.00 309 ALA A O 1
ATOM 2510 N N . TYR A 1 310 ? 6.734 -4.066 -13.432 1.00 91.50 310 TYR A N 1
ATOM 2511 C CA . TYR A 1 310 ? 6.175 -5.418 -13.355 1.00 91.50 310 TYR A CA 1
ATOM 2512 C C . TYR A 1 310 ? 6.148 -5.988 -11.931 1.00 91.50 310 TYR A C 1
ATOM 2514 O O . TYR A 1 310 ? 5.341 -6.871 -11.651 1.00 91.50 310 TYR A O 1
ATOM 2522 N N . TYR A 1 311 ? 6.934 -5.445 -10.993 1.00 93.12 311 TYR A N 1
ATOM 2523 C CA . TYR A 1 311 ? 6.814 -5.819 -9.578 1.00 93.12 311 TYR A CA 1
ATOM 2524 C C . TYR A 1 311 ? 5.443 -5.467 -8.989 1.00 93.12 311 TYR A C 1
ATOM 2526 O O . TYR A 1 311 ? 5.000 -6.114 -8.039 1.00 93.12 311 TYR A O 1
ATOM 2534 N N . HIS A 1 312 ? 4.737 -4.496 -9.578 1.00 95.81 312 HIS A N 1
ATOM 2535 C CA . HIS A 1 312 ? 3.390 -4.127 -9.149 1.00 95.81 312 HIS A CA 1
ATOM 2536 C C . HIS A 1 312 ? 2.389 -5.277 -9.273 1.00 95.81 312 HIS A C 1
ATOM 2538 O O . HIS A 1 312 ? 1.453 -5.319 -8.482 1.00 95.81 312 HIS A O 1
ATOM 2544 N N . PHE A 1 313 ? 2.597 -6.243 -10.180 1.00 94.50 313 PHE A N 1
ATOM 2545 C CA . PHE A 1 313 ? 1.755 -7.445 -10.247 1.00 94.50 313 PHE A CA 1
ATOM 2546 C C . PHE A 1 313 ? 1.843 -8.275 -8.964 1.00 94.50 313 PHE A C 1
ATOM 2548 O O . PHE A 1 313 ? 0.819 -8.713 -8.449 1.00 94.50 313 PHE A O 1
ATOM 2555 N N . GLY A 1 314 ? 3.048 -8.435 -8.406 1.00 92.50 314 GLY A N 1
ATOM 2556 C CA . GLY A 1 314 ? 3.249 -9.146 -7.142 1.00 92.50 314 GLY A CA 1
ATOM 2557 C C . GLY A 1 314 ? 2.626 -8.409 -5.956 1.00 92.50 314 GLY A C 1
ATOM 2558 O O . GLY A 1 314 ? 1.987 -9.030 -5.112 1.00 92.50 314 GLY A O 1
ATOM 2559 N N . ILE A 1 315 ? 2.744 -7.076 -5.924 1.00 93.81 315 ILE A N 1
ATOM 2560 C CA . ILE A 1 315 ? 2.100 -6.243 -4.894 1.00 93.81 315 ILE A CA 1
ATOM 2561 C C . ILE A 1 315 ? 0.575 -6.367 -4.987 1.00 93.81 315 ILE A C 1
ATOM 2563 O O . ILE A 1 315 ? -0.088 -6.585 -3.976 1.00 93.81 315 ILE A O 1
ATOM 2567 N N . ALA A 1 316 ? 0.018 -6.269 -6.195 1.00 95.00 316 ALA A N 1
ATOM 2568 C CA . ALA A 1 316 ? -1.414 -6.406 -6.422 1.00 95.00 316 ALA A CA 1
ATOM 2569 C C . ALA A 1 316 ? -1.923 -7.799 -6.039 1.00 95.00 316 ALA A C 1
ATOM 2571 O O . ALA A 1 316 ? -2.939 -7.895 -5.359 1.00 95.00 316 ALA A O 1
ATOM 2572 N N . LYS A 1 317 ? -1.187 -8.861 -6.395 1.00 91.50 317 LYS A N 1
ATOM 2573 C CA . LYS A 1 317 ? -1.494 -10.239 -5.996 1.00 91.50 317 LYS A CA 1
ATOM 2574 C C . LYS A 1 317 ? -1.496 -10.394 -4.475 1.00 91.50 317 LYS A C 1
ATOM 2576 O O . LYS A 1 317 ? -2.465 -10.900 -3.928 1.00 91.50 317 LYS A O 1
ATOM 2581 N N . ALA A 1 318 ? -0.480 -9.880 -3.781 1.00 89.56 318 ALA A N 1
ATOM 2582 C CA . ALA A 1 318 ? -0.417 -9.944 -2.320 1.00 89.56 318 ALA A CA 1
ATOM 2583 C C . ALA A 1 318 ? -1.583 -9.198 -1.643 1.00 89.56 318 ALA A C 1
ATOM 2585 O O . ALA A 1 318 ? -2.152 -9.689 -0.669 1.00 89.56 318 ALA A O 1
ATOM 2586 N N . LEU A 1 319 ? -1.962 -8.025 -2.164 1.00 92.69 319 LEU A N 1
ATOM 2587 C CA . LEU A 1 319 ? -3.123 -7.280 -1.671 1.00 92.69 319 LEU A CA 1
ATOM 2588 C C . LEU A 1 319 ? -4.436 -8.013 -1.965 1.00 92.69 319 LEU A C 1
ATOM 2590 O O . LEU A 1 319 ? -5.307 -8.057 -1.102 1.00 92.69 319 LEU A O 1
ATOM 2594 N N . LEU A 1 320 ? -4.573 -8.601 -3.153 1.00 91.56 320 LEU A N 1
ATOM 2595 C CA . LEU A 1 320 ? -5.742 -9.380 -3.558 1.00 91.56 320 LEU A CA 1
ATOM 2596 C C . LEU A 1 320 ? -5.930 -10.616 -2.669 1.00 91.56 320 LEU A C 1
ATOM 2598 O O . LEU A 1 320 ? -7.015 -10.816 -2.127 1.00 91.56 320 LEU A O 1
ATOM 2602 N N . ASP A 1 321 ? -4.861 -11.378 -2.433 1.00 86.50 321 ASP A N 1
ATOM 2603 C CA . ASP A 1 321 ? -4.867 -12.579 -1.583 1.00 86.50 321 ASP A CA 1
ATOM 2604 C C . ASP A 1 321 ? -5.159 -12.246 -0.114 1.00 86.50 321 ASP A C 1
ATOM 2606 O O . ASP A 1 321 ? -5.724 -13.048 0.629 1.00 86.50 321 ASP A O 1
ATOM 2610 N N . ALA A 1 322 ? -4.811 -11.034 0.323 1.00 86.44 322 ALA A N 1
ATOM 2611 C CA . ALA A 1 322 ? -5.159 -10.530 1.645 1.00 86.44 322 ALA A CA 1
ATOM 2612 C C . ALA A 1 322 ? -6.589 -9.957 1.732 1.00 86.44 322 ALA A C 1
ATOM 2614 O O . ALA A 1 322 ? -7.015 -9.579 2.825 1.00 86.44 322 ALA A O 1
ATOM 2615 N N . SER A 1 323 ? -7.318 -9.878 0.611 1.00 90.12 323 SER A N 1
ATOM 2616 C CA . SER A 1 323 ? -8.586 -9.141 0.473 1.00 90.12 323 SER A CA 1
ATOM 2617 C C . SER A 1 323 ? -8.458 -7.658 0.862 1.00 90.12 323 SER A C 1
ATOM 2619 O O . SER A 1 323 ? -9.349 -7.072 1.475 1.00 90.12 323 SER A O 1
ATOM 2621 N N . LEU A 1 324 ? -7.314 -7.056 0.526 1.00 92.44 324 LEU A N 1
ATOM 2622 C CA . LEU A 1 324 ? -6.933 -5.670 0.814 1.00 92.44 324 LEU A CA 1
ATOM 2623 C C . LEU A 1 324 ? -6.689 -4.834 -0.455 1.00 92.44 324 LEU A C 1
ATOM 2625 O O . LEU A 1 324 ? -6.227 -3.696 -0.349 1.00 92.44 324 LEU A O 1
ATOM 2629 N N . LEU A 1 325 ? -6.967 -5.366 -1.651 1.00 94.50 325 LEU A N 1
ATOM 2630 C CA . LEU A 1 325 ? -6.836 -4.607 -2.896 1.00 94.50 325 LEU A CA 1
ATOM 2631 C C . LEU A 1 325 ? -7.838 -3.432 -2.892 1.00 94.50 325 LEU A C 1
ATOM 2633 O O . LEU A 1 325 ? -9.045 -3.654 -2.784 1.00 94.50 325 LEU A O 1
ATOM 2637 N N . PRO A 1 326 ? -7.380 -2.168 -2.965 1.00 94.44 326 PRO A N 1
ATOM 2638 C CA . PRO A 1 326 ? -8.280 -1.029 -2.873 1.00 94.44 326 PRO A CA 1
ATOM 2639 C C . PRO A 1 326 ? -9.056 -0.816 -4.175 1.00 94.44 326 PRO A C 1
ATOM 2641 O O . PRO A 1 326 ? -8.550 -1.021 -5.272 1.00 94.44 326 PRO A O 1
ATOM 2644 N N . SER A 1 327 ? -10.269 -0.279 -4.043 1.00 92.31 327 SER A N 1
ATOM 2645 C CA . SER A 1 327 ? -11.155 0.042 -5.175 1.00 92.31 327 SER A CA 1
ATOM 2646 C C . SER A 1 327 ? -10.700 1.228 -6.033 1.00 92.31 327 SER A C 1
ATOM 2648 O O . SER A 1 327 ? -11.246 1.450 -7.110 1.00 92.31 327 SER A O 1
ATOM 2650 N N . ILE A 1 328 ? -9.747 2.029 -5.552 1.00 95.69 328 ILE A N 1
ATOM 2651 C CA . ILE A 1 328 ? -9.159 3.134 -6.311 1.00 95.69 328 ILE A CA 1
ATOM 2652 C C . ILE A 1 328 ? -7.739 2.724 -6.681 1.00 95.69 328 ILE A C 1
ATOM 2654 O O . ILE A 1 328 ? -6.882 2.593 -5.807 1.00 95.69 328 ILE A O 1
ATOM 2658 N N . ILE A 1 329 ? -7.487 2.551 -7.975 1.00 97.19 329 ILE A N 1
ATOM 2659 C CA . ILE A 1 329 ? -6.172 2.197 -8.508 1.00 97.19 329 ILE A CA 1
ATOM 2660 C C . ILE A 1 329 ? -5.757 3.291 -9.485 1.00 97.19 329 ILE A C 1
ATOM 2662 O O . ILE A 1 329 ? -6.514 3.665 -10.379 1.00 97.19 329 ILE A O 1
ATOM 2666 N N . THR A 1 330 ? -4.558 3.831 -9.299 1.00 96.75 330 THR A N 1
ATOM 2667 C CA . THR A 1 330 ? -3.971 4.838 -10.186 1.00 96.75 330 THR A CA 1
ATOM 2668 C C . THR A 1 330 ? -2.626 4.339 -10.683 1.00 96.75 330 THR A C 1
ATOM 2670 O O . THR A 1 330 ? -1.940 3.588 -9.989 1.00 96.75 330 THR A O 1
ATOM 2673 N N . GLY A 1 331 ? -2.228 4.748 -11.884 1.00 96.31 331 GLY A N 1
ATOM 2674 C CA . GLY A 1 331 ? -0.951 4.336 -12.443 1.00 96.31 331 GLY A CA 1
ATOM 2675 C C . GLY A 1 331 ? -0.350 5.374 -13.378 1.00 96.31 331 GLY A C 1
ATOM 2676 O O . GLY A 1 331 ? -1.063 6.148 -14.010 1.00 96.31 331 GLY A O 1
ATOM 2677 N N . THR A 1 332 ? 0.980 5.389 -13.464 1.00 95.31 332 THR A N 1
ATOM 2678 C CA . THR A 1 332 ? 1.739 6.271 -14.367 1.00 95.31 332 THR A CA 1
ATOM 2679 C C . THR A 1 332 ? 2.724 5.456 -15.205 1.00 95.31 332 THR A C 1
ATOM 2681 O O . THR A 1 332 ? 3.395 4.564 -14.685 1.00 95.31 332 THR A O 1
ATOM 2684 N N . SER A 1 333 ? 2.841 5.746 -16.508 1.00 92.69 333 SER A N 1
ATOM 2685 C CA . SER A 1 333 ? 3.729 5.012 -17.433 1.00 92.69 333 SER A CA 1
ATOM 2686 C C . SER A 1 333 ? 3.519 3.484 -17.335 1.00 92.69 333 SER A C 1
ATOM 2688 O O . SER A 1 333 ? 2.384 3.034 -17.442 1.00 92.69 333 SER A O 1
ATOM 2690 N N . GLY A 1 334 ? 4.557 2.676 -17.081 1.00 90.69 334 GLY A N 1
ATOM 2691 C CA . GLY A 1 334 ? 4.418 1.223 -16.893 1.00 90.69 334 GLY A CA 1
ATOM 2692 C C . GLY A 1 334 ? 3.456 0.822 -15.763 1.00 90.69 334 GLY A C 1
ATOM 2693 O O . GLY A 1 334 ? 2.777 -0.192 -15.869 1.00 90.69 334 GLY A O 1
ATOM 2694 N N . GLY A 1 335 ? 3.322 1.642 -14.714 1.00 94.75 335 GLY A N 1
ATOM 2695 C CA . GLY A 1 335 ? 2.329 1.418 -13.662 1.00 94.75 335 GLY A CA 1
ATOM 2696 C C . GLY A 1 335 ? 0.888 1.658 -14.128 1.00 94.75 335 GLY A C 1
ATOM 2697 O O . GLY A 1 335 ? -0.024 1.046 -13.585 1.00 94.75 335 GLY A O 1
ATOM 2698 N N . ALA A 1 336 ? 0.668 2.493 -15.153 1.00 94.31 336 ALA A N 1
ATOM 2699 C CA . ALA A 1 336 ? -0.655 2.702 -15.752 1.00 94.31 336 ALA A CA 1
ATOM 2700 C C . ALA A 1 336 ? -1.145 1.456 -16.496 1.00 94.31 336 ALA A C 1
ATOM 2702 O O . ALA A 1 336 ? -2.325 1.137 -16.420 1.00 94.31 336 ALA A O 1
ATOM 2703 N N . LEU A 1 337 ? -0.235 0.723 -17.147 1.00 91.50 337 LEU A N 1
ATOM 2704 C CA . LEU A 1 337 ? -0.550 -0.554 -17.789 1.00 91.50 337 LEU A CA 1
ATOM 2705 C C . LEU A 1 337 ? -1.012 -1.590 -16.758 1.00 91.50 337 LEU A C 1
ATOM 2707 O O . LEU A 1 337 ? -2.057 -2.213 -16.931 1.00 91.50 337 LEU A O 1
ATOM 2711 N N . VAL A 1 338 ? -0.279 -1.717 -15.647 1.00 94.88 338 VAL A N 1
ATOM 2712 C CA . VAL A 1 338 ? -0.678 -2.610 -14.551 1.00 94.88 338 VAL A CA 1
ATOM 2713 C C . VAL A 1 338 ? -2.009 -2.156 -13.946 1.00 94.88 338 VAL A C 1
ATOM 2715 O O . VAL A 1 338 ? -2.908 -2.971 -13.776 1.00 94.88 338 VAL A O 1
ATOM 2718 N N . ALA A 1 339 ? -2.180 -0.856 -13.683 1.00 96.38 339 ALA A N 1
ATOM 2719 C CA . ALA A 1 339 ? -3.423 -0.308 -13.144 1.00 96.38 339 ALA A CA 1
ATOM 2720 C C . ALA A 1 339 ? -4.630 -0.571 -14.057 1.00 96.38 339 ALA A C 1
ATOM 2722 O O . ALA A 1 339 ? -5.688 -0.943 -13.559 1.00 96.38 339 ALA A O 1
ATOM 2723 N N . ALA A 1 340 ? -4.475 -0.417 -15.375 1.00 94.12 340 ALA A N 1
ATOM 2724 C CA . ALA A 1 340 ? -5.530 -0.685 -16.346 1.00 94.12 340 ALA A CA 1
ATOM 2725 C C . ALA A 1 340 ? -5.950 -2.161 -16.336 1.00 94.12 340 ALA A C 1
ATOM 2727 O O . ALA A 1 340 ? -7.144 -2.453 -16.337 1.00 94.12 340 ALA A O 1
ATOM 2728 N N . LEU A 1 341 ? -4.986 -3.086 -16.252 1.00 93.00 341 LEU A N 1
ATOM 2729 C CA . LEU A 1 341 ? -5.272 -4.514 -16.116 1.00 93.00 341 LEU A CA 1
ATOM 2730 C C . LEU A 1 341 ? -6.010 -4.809 -14.805 1.00 93.00 341 LEU A C 1
ATOM 2732 O O . LEU A 1 341 ? -7.012 -5.512 -14.824 1.00 93.00 341 LEU A O 1
ATOM 2736 N N . LEU A 1 342 ? -5.585 -4.233 -13.678 1.00 95.62 342 LEU A N 1
ATOM 2737 C CA . LEU A 1 342 ? -6.267 -4.444 -12.396 1.00 95.62 342 LEU A CA 1
ATOM 2738 C C . LEU A 1 342 ? -7.686 -3.853 -12.370 1.00 95.62 342 LEU A C 1
ATOM 2740 O O . LEU A 1 342 ? -8.584 -4.442 -11.785 1.00 95.62 342 LEU A O 1
ATOM 2744 N N . ALA A 1 343 ? -7.903 -2.701 -13.006 1.00 95.38 343 ALA A N 1
ATOM 2745 C CA . ALA A 1 343 ? -9.171 -1.971 -12.945 1.00 95.38 343 ALA A CA 1
ATOM 2746 C C . ALA A 1 343 ? -10.245 -2.466 -13.932 1.00 95.38 343 ALA A C 1
ATOM 2748 O O . ALA A 1 343 ? -11.360 -1.948 -13.930 1.00 95.38 343 ALA A O 1
ATOM 2749 N N . THR A 1 344 ? -9.925 -3.430 -14.798 1.00 92.81 344 THR A N 1
ATOM 2750 C CA . THR A 1 344 ? -10.819 -3.915 -15.869 1.00 92.81 344 THR A CA 1
ATOM 2751 C C . THR A 1 344 ? -11.261 -5.364 -15.669 1.00 92.81 344 THR A C 1
ATOM 2753 O O . THR A 1 344 ? -11.772 -5.980 -16.604 1.00 92.81 344 THR A O 1
ATOM 2756 N N . ARG A 1 345 ? -11.015 -5.935 -14.487 1.00 91.56 345 ARG A N 1
ATOM 2757 C CA . ARG A 1 345 ? -11.351 -7.316 -14.131 1.00 91.56 345 ARG A CA 1
ATOM 2758 C C . ARG A 1 345 ? -11.881 -7.379 -12.703 1.00 91.56 345 ARG A C 1
ATOM 2760 O O . ARG A 1 345 ? -11.602 -6.507 -11.883 1.00 91.56 345 ARG A O 1
ATOM 2767 N N . THR A 1 346 ? -12.655 -8.414 -12.429 1.00 91.75 346 THR A N 1
ATOM 2768 C CA . THR A 1 346 ? -13.123 -8.770 -11.087 1.00 91.75 346 THR A CA 1
ATOM 2769 C C . THR A 1 346 ? -12.016 -9.447 -10.278 1.00 91.75 346 THR A C 1
ATOM 2771 O O . THR A 1 346 ? -11.078 -10.011 -10.840 1.00 91.75 346 THR A O 1
ATOM 2774 N N . ASP A 1 347 ? -12.144 -9.453 -8.951 1.00 92.00 347 ASP A N 1
ATOM 2775 C CA . ASP A 1 347 ? -11.180 -10.106 -8.054 1.00 92.00 347 ASP A CA 1
ATOM 2776 C C . ASP A 1 347 ? -10.963 -11.592 -8.402 1.00 92.00 347 ASP A C 1
ATOM 2778 O O . ASP A 1 347 ? -9.831 -12.075 -8.389 1.00 92.00 347 ASP A O 1
ATOM 2782 N N . ASP A 1 348 ? -12.023 -12.311 -8.787 1.00 88.94 348 ASP A N 1
ATOM 2783 C CA . ASP A 1 348 ? -11.950 -13.729 -9.167 1.00 88.94 348 ASP A CA 1
ATOM 2784 C C . ASP A 1 348 ? -11.215 -13.954 -10.500 1.00 88.94 348 ASP A C 1
ATOM 2786 O O . ASP A 1 348 ? -10.498 -14.945 -10.664 1.00 88.94 348 ASP A O 1
ATOM 2790 N N . GLU A 1 349 ? -11.361 -13.038 -11.459 1.00 90.62 349 GLU A N 1
ATOM 2791 C CA . GLU A 1 349 ? -10.593 -13.054 -12.710 1.00 90.62 349 GLU A CA 1
ATOM 2792 C C . GLU A 1 349 ? -9.123 -12.711 -12.448 1.00 90.62 349 GLU A C 1
ATOM 2794 O O . GLU A 1 349 ? -8.226 -13.386 -12.960 1.00 90.62 349 GLU A O 1
ATOM 2799 N N . LEU A 1 350 ? -8.860 -11.715 -11.594 1.00 92.50 350 LEU A N 1
ATOM 2800 C CA . LEU A 1 350 ? -7.505 -11.321 -11.211 1.00 92.50 350 LEU A CA 1
ATOM 2801 C C . LEU A 1 350 ? -6.753 -12.449 -10.502 1.00 92.50 350 LEU A C 1
ATOM 2803 O O . LEU A 1 350 ? -5.568 -12.640 -10.770 1.00 92.50 350 LEU A O 1
ATOM 2807 N N . LYS A 1 351 ? -7.417 -13.243 -9.655 1.00 90.25 351 LYS A N 1
ATOM 2808 C CA . LYS A 1 351 ? -6.787 -14.394 -8.984 1.00 90.25 351 LYS A CA 1
ATOM 2809 C C . LYS A 1 351 ? -6.267 -15.455 -9.955 1.00 90.25 351 LYS A C 1
ATOM 2811 O O . LYS A 1 351 ? -5.264 -16.099 -9.647 1.00 90.25 351 LYS A O 1
ATOM 2816 N N . LYS A 1 352 ? -6.923 -15.618 -11.108 1.00 89.06 352 LYS A N 1
ATOM 2817 C CA . LYS A 1 352 ? -6.506 -16.530 -12.187 1.00 89.06 352 LYS A CA 1
ATOM 2818 C C . LYS A 1 352 ? -5.463 -15.900 -13.111 1.00 89.06 352 LYS A C 1
ATOM 2820 O O . LYS A 1 352 ? -4.601 -16.602 -13.624 1.00 89.06 352 LYS A O 1
ATOM 2825 N N . LEU A 1 353 ? -5.543 -14.585 -13.319 1.00 90.75 353 LEU A N 1
ATOM 2826 C CA . LEU A 1 353 ? -4.674 -13.830 -14.224 1.00 90.75 353 LEU A CA 1
ATOM 2827 C C . LEU A 1 353 ? -3.301 -13.503 -13.615 1.00 90.75 353 LEU A C 1
ATOM 2829 O O . LEU A 1 353 ? -2.294 -13.546 -14.317 1.00 90.75 353 LEU A O 1
ATOM 2833 N N . LEU A 1 354 ? -3.241 -13.161 -12.325 1.00 92.12 354 LEU A N 1
ATOM 2834 C CA . LEU A 1 354 ? -2.017 -12.755 -11.619 1.00 92.12 354 LEU A CA 1
ATOM 2835 C C . LEU A 1 354 ? -1.170 -13.970 -11.201 1.00 92.12 354 LEU A C 1
ATOM 2837 O O . LEU A 1 354 ? -0.918 -14.205 -10.018 1.00 92.12 354 LEU A O 1
ATOM 2841 N N . VAL A 1 355 ? -0.732 -14.734 -12.200 1.00 91.44 355 VAL A N 1
ATOM 2842 C CA . VAL A 1 355 ? 0.110 -15.934 -12.082 1.00 91.44 355 VAL A CA 1
ATOM 2843 C C . VAL A 1 355 ? 1.406 -15.764 -12.893 1.00 91.44 355 VAL A C 1
ATOM 2845 O O . VAL A 1 355 ? 1.445 -14.923 -13.795 1.00 91.44 355 VAL A O 1
ATOM 2848 N N . PRO A 1 356 ? 2.478 -16.536 -12.624 1.00 90.94 356 PRO A N 1
ATOM 2849 C CA . PRO A 1 356 ? 3.744 -16.448 -13.360 1.00 90.94 356 PRO A CA 1
ATOM 2850 C C . PRO A 1 356 ? 3.606 -16.510 -14.888 1.00 90.94 356 PRO A C 1
ATOM 2852 O O . PRO A 1 356 ? 4.335 -15.808 -15.589 1.00 90.94 356 PRO A O 1
ATOM 2855 N N . ALA A 1 357 ? 2.644 -17.275 -15.409 1.00 91.31 357 ALA A N 1
ATOM 2856 C CA . ALA A 1 357 ? 2.354 -17.361 -16.836 1.00 91.31 357 ALA A CA 1
ATOM 2857 C C . ALA A 1 357 ? 2.042 -15.988 -17.468 1.00 91.31 357 ALA A C 1
ATOM 2859 O O . ALA A 1 357 ? 2.384 -15.756 -18.626 1.00 91.31 357 ALA A O 1
ATOM 2860 N N . LEU A 1 358 ? 1.498 -15.018 -16.721 1.00 90.94 358 LEU A N 1
ATOM 2861 C CA . LEU A 1 358 ? 1.250 -13.662 -17.231 1.00 90.94 358 LEU A CA 1
ATOM 2862 C C . LEU A 1 358 ? 2.508 -13.014 -17.823 1.00 90.94 358 LEU A C 1
ATOM 2864 O O . LEU A 1 358 ? 2.411 -12.255 -18.787 1.00 90.94 358 LEU A O 1
ATOM 2868 N N . ALA A 1 359 ? 3.694 -13.353 -17.307 1.00 89.12 359 ALA A N 1
ATOM 2869 C CA . ALA A 1 359 ? 4.960 -12.837 -17.819 1.00 89.12 359 ALA A CA 1
ATOM 2870 C C . ALA A 1 359 ? 5.171 -13.130 -19.315 1.00 89.12 359 ALA A C 1
ATOM 2872 O O . ALA A 1 359 ? 5.796 -12.326 -20.000 1.00 89.12 359 ALA A O 1
ATOM 2873 N N . GLY A 1 360 ? 4.615 -14.226 -19.845 1.00 86.12 360 GLY A N 1
ATOM 2874 C CA . GLY A 1 360 ? 4.708 -14.553 -21.272 1.00 86.12 360 GLY A CA 1
ATOM 2875 C C . GLY A 1 360 ? 3.926 -13.605 -22.183 1.00 86.12 360 GLY A C 1
ATOM 2876 O O . GLY A 1 360 ? 4.273 -13.469 -23.352 1.00 86.12 360 GLY A O 1
ATOM 2877 N N . ARG A 1 361 ? 2.912 -12.908 -21.654 1.00 85.56 361 ARG A N 1
ATOM 2878 C CA . ARG A 1 361 ? 2.138 -11.890 -22.389 1.00 85.56 361 ARG A CA 1
ATOM 2879 C C . ARG A 1 361 ? 2.781 -10.499 -22.310 1.00 85.56 361 ARG A C 1
ATOM 2881 O O . ARG A 1 361 ? 2.333 -9.573 -22.975 1.00 85.56 361 ARG A O 1
ATOM 2888 N N . ILE A 1 362 ? 3.841 -10.334 -21.517 1.00 86.44 362 ILE A N 1
ATOM 2889 C CA . ILE A 1 362 ? 4.578 -9.074 -21.382 1.00 86.44 362 ILE A CA 1
ATOM 2890 C C . ILE A 1 362 ? 5.684 -9.033 -22.446 1.00 86.44 362 ILE A C 1
ATOM 2892 O O . ILE A 1 362 ? 6.851 -9.318 -22.179 1.00 86.44 362 ILE A O 1
ATOM 2896 N N . THR A 1 363 ? 5.314 -8.677 -23.674 1.00 82.38 363 THR A N 1
ATOM 2897 C CA . THR A 1 363 ? 6.205 -8.710 -24.852 1.00 82.38 363 THR A CA 1
ATOM 2898 C C . THR A 1 363 ? 6.817 -7.354 -25.209 1.00 82.38 363 THR A C 1
ATOM 2900 O O . THR A 1 363 ? 7.607 -7.249 -26.149 1.00 82.38 363 THR A O 1
ATOM 2903 N N . ALA A 1 364 ? 6.511 -6.297 -24.449 1.00 77.06 364 ALA A N 1
ATOM 2904 C CA . ALA A 1 364 ? 7.059 -4.970 -24.702 1.00 77.06 364 ALA A CA 1
ATOM 2905 C C . ALA A 1 364 ? 8.599 -5.004 -24.733 1.00 77.06 364 ALA A C 1
ATOM 2907 O O . ALA A 1 364 ? 9.246 -5.468 -23.794 1.00 77.06 364 ALA A O 1
ATOM 2908 N N . CYS A 1 365 ? 9.190 -4.434 -25.789 1.00 76.00 365 CYS A N 1
ATOM 2909 C CA . CYS A 1 365 ? 10.638 -4.447 -26.042 1.00 76.00 365 CYS A CA 1
ATOM 2910 C C . CYS A 1 365 ? 11.242 -5.834 -26.368 1.00 76.00 365 CYS A C 1
ATOM 2912 O O . CYS A 1 365 ? 12.421 -6.040 -26.075 1.00 76.00 365 CYS A O 1
ATOM 2914 N N . ALA A 1 366 ? 10.490 -6.755 -26.984 1.00 81.81 366 ALA A N 1
ATOM 2915 C CA . ALA A 1 366 ? 10.969 -8.102 -27.337 1.00 81.81 366 ALA A CA 1
ATOM 2916 C C . ALA A 1 366 ? 12.183 -8.133 -28.290 1.00 81.81 366 ALA A C 1
ATOM 2918 O O . ALA A 1 366 ? 12.930 -9.113 -28.315 1.00 81.81 366 ALA A O 1
ATOM 2919 N N . ASP A 1 367 ? 12.404 -7.071 -29.070 1.00 87.06 367 ASP A N 1
ATOM 2920 C CA . ASP A 1 367 ? 13.499 -7.026 -30.037 1.00 87.06 367 ASP A CA 1
ATOM 2921 C C . ASP A 1 367 ? 14.888 -7.148 -29.382 1.00 87.06 367 ASP A C 1
ATOM 2923 O O . ASP A 1 367 ? 15.238 -6.361 -28.490 1.00 87.06 367 ASP A O 1
ATOM 2927 N N . PRO A 1 368 ? 15.768 -8.032 -29.893 1.00 90.12 368 PRO A N 1
ATOM 2928 C CA . PRO A 1 368 ? 17.141 -8.101 -29.425 1.00 90.12 368 PRO A CA 1
ATOM 2929 C C . PRO A 1 368 ? 17.905 -6.823 -29.788 1.00 90.12 368 PRO A C 1
ATOM 2931 O O . PRO A 1 368 ? 17.598 -6.130 -30.765 1.00 90.12 368 PRO A O 1
ATOM 2934 N N . PHE A 1 369 ? 18.972 -6.540 -29.034 1.00 89.81 369 PHE A N 1
ATOM 2935 C CA . PHE A 1 369 ? 19.792 -5.336 -29.216 1.00 89.81 369 PHE A CA 1
ATOM 2936 C C . PHE A 1 369 ? 20.235 -5.109 -30.663 1.00 89.81 369 PHE A C 1
ATOM 2938 O O . PHE A 1 369 ? 20.178 -3.992 -31.168 1.00 89.81 369 PHE A O 1
ATOM 2945 N N . SER A 1 370 ? 20.621 -6.174 -31.363 1.00 93.31 370 SER A N 1
ATOM 2946 C CA . SER A 1 370 ? 21.062 -6.115 -32.759 1.00 93.31 370 SER A CA 1
ATOM 2947 C C . SER A 1 370 ? 19.988 -5.589 -33.721 1.00 93.31 370 SER A C 1
ATOM 2949 O O . SER A 1 370 ? 20.319 -4.894 -34.688 1.00 93.31 370 SER A O 1
ATOM 2951 N N . VAL A 1 371 ? 18.714 -5.897 -33.462 1.00 91.69 371 VAL A N 1
ATOM 2952 C CA . VAL A 1 371 ? 17.575 -5.488 -34.290 1.00 91.69 371 VAL A CA 1
ATOM 2953 C C . VAL A 1 371 ? 17.248 -4.028 -34.025 1.00 91.69 371 VAL A C 1
ATOM 2955 O O . VAL A 1 371 ? 17.299 -3.211 -34.953 1.00 91.69 371 VAL A O 1
ATOM 2958 N N . TRP A 1 372 ? 16.994 -3.670 -32.764 1.00 90.12 372 TRP A N 1
ATOM 2959 C CA . TRP A 1 372 ? 16.592 -2.303 -32.455 1.00 90.12 372 TRP A CA 1
ATOM 2960 C C . TRP A 1 372 ? 17.741 -1.306 -32.637 1.00 90.12 372 TRP A C 1
ATOM 2962 O O . TRP A 1 372 ? 17.487 -0.194 -33.086 1.00 90.12 372 TRP A O 1
ATOM 2972 N N . ALA A 1 373 ? 19.009 -1.676 -32.406 1.00 92.00 373 ALA A N 1
ATOM 2973 C CA . ALA A 1 373 ? 20.146 -0.784 -32.669 1.00 92.00 373 ALA A CA 1
ATOM 2974 C C . ALA A 1 373 ? 20.282 -0.466 -34.167 1.00 92.00 373 ALA A C 1
ATOM 2976 O O . ALA A 1 373 ? 20.541 0.676 -34.553 1.00 92.00 373 ALA A O 1
ATOM 2977 N N . ARG A 1 374 ? 20.046 -1.458 -35.038 1.00 91.88 374 ARG A N 1
ATOM 2978 C CA . ARG A 1 374 ? 20.012 -1.254 -36.493 1.00 91.88 374 ARG A CA 1
ATOM 2979 C C . ARG A 1 374 ? 18.821 -0.385 -36.905 1.00 91.88 374 ARG A C 1
ATOM 2981 O O . ARG A 1 374 ? 18.985 0.469 -37.780 1.00 91.88 374 ARG A O 1
ATOM 2988 N N . ARG A 1 375 ? 17.645 -0.591 -36.299 1.00 88.88 375 ARG A N 1
ATOM 2989 C CA . ARG A 1 375 ? 16.456 0.253 -36.514 1.00 88.88 375 ARG A CA 1
ATOM 2990 C C . ARG A 1 375 ? 16.738 1.691 -36.090 1.00 88.88 375 ARG A C 1
ATOM 2992 O O . ARG A 1 375 ? 16.542 2.597 -36.897 1.00 88.88 375 ARG A O 1
ATOM 2999 N N . TRP A 1 376 ? 17.292 1.885 -34.899 1.00 88.75 376 TRP A N 1
ATOM 3000 C CA . TRP A 1 376 ? 17.656 3.188 -34.356 1.00 88.75 376 TRP A CA 1
ATOM 3001 C C . TRP A 1 376 ? 18.672 3.902 -35.243 1.00 88.75 376 TRP A C 1
ATOM 3003 O O . TRP A 1 376 ? 18.462 5.053 -35.605 1.00 88.75 376 TRP A O 1
ATOM 3013 N N . TYR A 1 377 ? 19.708 3.209 -35.718 1.00 88.06 377 TYR A N 1
ATOM 3014 C CA . TYR A 1 377 ? 20.672 3.805 -36.644 1.00 88.06 377 TYR A CA 1
ATOM 3015 C C . TYR A 1 377 ? 20.031 4.246 -37.973 1.00 88.06 377 TYR A C 1
ATOM 3017 O O . TYR A 1 377 ? 20.310 5.332 -38.479 1.00 88.06 377 TYR A O 1
ATOM 3025 N N . LYS A 1 378 ? 19.161 3.412 -38.557 1.00 85.81 378 LYS A N 1
ATOM 3026 C CA . LYS A 1 378 ? 18.544 3.690 -39.866 1.00 85.81 378 LYS A CA 1
ATOM 3027 C C . LYS A 1 378 ? 17.428 4.727 -39.806 1.00 85.81 378 LYS A C 1
ATOM 3029 O O . LYS A 1 378 ? 17.244 5.475 -40.759 1.00 85.81 378 LYS A O 1
ATOM 3034 N N . THR A 1 379 ? 16.644 4.702 -38.738 1.00 82.50 379 THR A N 1
ATOM 3035 C CA . THR A 1 379 ? 15.359 5.400 -38.657 1.00 82.50 379 THR A CA 1
ATOM 3036 C C . THR A 1 379 ? 15.336 6.423 -37.522 1.00 82.50 379 THR A C 1
ATOM 3038 O O . THR A 1 379 ? 14.648 7.425 -37.631 1.00 82.50 379 THR A O 1
ATOM 3041 N N . GLY A 1 380 ? 16.131 6.240 -36.469 1.00 84.19 380 GLY A N 1
ATOM 3042 C CA . GLY A 1 380 ? 16.060 7.003 -35.220 1.00 84.19 380 GLY A CA 1
ATOM 3043 C C . GLY A 1 380 ? 15.115 6.385 -34.184 1.00 84.19 380 GLY A C 1
ATOM 3044 O O . GLY A 1 380 ? 15.183 6.749 -33.015 1.00 84.19 380 GLY A O 1
ATOM 3045 N N . ALA A 1 381 ? 14.279 5.417 -34.576 1.00 84.06 381 ALA A N 1
ATOM 3046 C CA . ALA A 1 381 ? 13.329 4.758 -33.687 1.00 84.06 381 ALA A CA 1
ATOM 3047 C C . ALA A 1 381 ? 13.943 3.524 -33.010 1.00 84.06 381 ALA A C 1
ATOM 3049 O O . ALA A 1 381 ? 14.585 2.696 -33.661 1.00 84.06 381 ALA A O 1
ATOM 3050 N N . ARG A 1 382 ? 13.715 3.383 -31.698 1.00 84.06 382 ARG A N 1
ATOM 3051 C CA . ARG A 1 382 ? 14.043 2.157 -30.955 1.00 84.06 382 ARG A CA 1
ATOM 3052 C C . ARG A 1 382 ? 13.024 1.055 -31.257 1.00 84.06 382 ARG A C 1
ATOM 3054 O O . ARG A 1 382 ? 13.415 -0.049 -31.620 1.00 84.06 382 ARG A O 1
ATOM 3061 N N . PHE A 1 383 ? 11.737 1.357 -31.146 1.00 86.88 383 PHE A N 1
ATOM 3062 C CA . PHE A 1 383 ? 10.650 0.392 -31.327 1.00 86.88 383 PHE A CA 1
ATOM 3063 C C . PHE A 1 383 ? 10.147 0.366 -32.771 1.00 86.88 383 PHE A C 1
ATOM 3065 O O . PHE A 1 383 ? 10.315 1.346 -33.502 1.00 86.88 383 PHE A O 1
ATOM 3072 N N . ASP A 1 384 ? 9.581 -0.765 -33.193 1.00 86.00 384 ASP A N 1
ATOM 3073 C CA . ASP A 1 384 ? 8.779 -0.808 -34.413 1.00 86.00 384 ASP A CA 1
ATOM 3074 C C . ASP A 1 384 ? 7.432 -0.144 -34.133 1.00 86.00 384 ASP A C 1
ATOM 3076 O O . ASP A 1 384 ? 6.802 -0.443 -33.128 1.00 86.00 384 ASP A O 1
ATOM 3080 N N . SER A 1 385 ? 7.015 0.800 -34.973 1.00 83.56 385 SER A N 1
ATOM 3081 C CA . SER A 1 385 ? 5.823 1.601 -34.690 1.00 83.56 385 SER A CA 1
ATOM 3082 C C . SER A 1 385 ? 4.526 0.801 -34.767 1.00 83.56 385 SER A C 1
ATOM 3084 O O . SER A 1 385 ? 3.591 1.146 -34.056 1.00 83.56 385 SER A O 1
ATOM 3086 N N . VAL A 1 386 ? 4.453 -0.220 -35.629 1.00 85.12 386 VAL A N 1
ATOM 3087 C CA . VAL A 1 386 ? 3.243 -1.038 -35.788 1.00 85.12 386 VAL A CA 1
ATOM 3088 C C . VAL A 1 386 ? 3.176 -2.064 -34.667 1.00 85.12 386 VAL A C 1
ATOM 3090 O O . VAL A 1 386 ? 2.143 -2.171 -34.021 1.00 85.12 386 VAL A O 1
ATOM 3093 N N . ASP A 1 387 ? 4.287 -2.749 -34.395 1.00 83.62 387 ASP A N 1
ATOM 3094 C CA . ASP A 1 387 ? 4.384 -3.716 -33.292 1.00 83.62 387 ASP A CA 1
ATOM 3095 C C . ASP A 1 387 ? 4.170 -3.059 -31.924 1.00 83.62 387 ASP A C 1
ATOM 3097 O O . ASP A 1 387 ? 3.526 -3.629 -31.066 1.00 83.62 387 ASP A O 1
ATOM 3101 N N . TRP A 1 388 ? 4.669 -1.834 -31.724 1.00 81.31 388 TRP A N 1
ATOM 3102 C CA . TRP A 1 388 ? 4.473 -1.091 -30.474 1.00 81.31 388 TRP A CA 1
ATOM 3103 C C . TRP A 1 388 ? 3.048 -0.563 -30.286 1.00 81.31 388 TRP A C 1
ATOM 3105 O O . TRP A 1 388 ? 2.655 -0.233 -29.169 1.00 81.31 388 TRP A O 1
ATOM 3115 N N . ALA A 1 389 ? 2.316 -0.367 -31.385 1.00 80.75 389 ALA A N 1
ATOM 3116 C CA . ALA A 1 389 ? 0.927 0.065 -31.324 1.00 80.75 389 ALA A CA 1
ATOM 3117 C C . ALA A 1 389 ? -0.021 -1.105 -31.033 1.00 80.75 389 ALA A C 1
ATOM 3119 O O . ALA A 1 389 ? -1.105 -0.858 -30.503 1.00 80.75 389 ALA A O 1
ATOM 3120 N N . LYS A 1 390 ? 0.365 -2.323 -31.436 1.00 76.12 390 LYS A N 1
ATOM 3121 C CA . LYS A 1 390 ? -0.293 -3.577 -31.059 1.00 76.12 390 LYS A CA 1
ATOM 3122 C C . LYS A 1 390 ? -0.034 -3.865 -29.584 1.00 76.12 390 LYS A C 1
ATOM 3124 O O . LYS A 1 390 ? -0.983 -4.350 -28.935 1.00 76.12 390 LYS A O 1
#

pLDDT: mean 83.61, std 17.62, range [35.66, 98.06]

Organism: NCBI:txid331657